Protein 4UT1 (pdb70)

Solvent-accessible surface area: 24129 Å² total; per-residue (Å²): 98,73,149,30,9,58,13,29,15,84,3,16,14,26,41,24,30,61,85,5,0,20,80,0,41,122,95,16,36,51,40,110,39,39,13,6,59,4,3,55,70,3,1,70,8,0,89,68,0,17,119,68,6,44,54,103,76,9,10,93,76,0,6,52,32,1,82,70,0,11,72,59,4,50,52,2,0,91,36,0,44,102,3,12,97,41,0,9,55,68,0,52,85,8,6,81,84,0,24,54,42,1,41,72,0,5,100,9,1,88,86,13,51,69,55,90,125,79,121,130,36,66,98,93,5,68,110,2,8,33,77,0,1,56,20,1,1,9,91,25,70,113,56,154,42,38,23,13,0,52,9,57,57,43,32,31,0,0,67,14,96,42,12,48,77,4,20,28,51,51,13,22,21,0,74,52,8,39,8,0,0,3,58,29,66,44,84,47,84,158,67,42,120,64,95,94,22,80,55,128,42,9,79,8,0,19,1,6,0,0,7,31,0,4,43,101,10,0,11,22,3,3,0,51,0,0,0,4,1,6,0,2,4,29,9,0,30,55,34,0,47,29,0,10,33,82,89,45,82,94,9,43,59,4,2,46,51,40,87,29,32,43,67,54,23,139,87,32,107,21,107,7,86,18,70,16,53,34,72,52,22,30,86,11,14,48,17,9,16,19,1,41,26,85,43,78,83,7,21,1,32,22,83,28,99,51,66,95,61,20,68,18,100,42,114,49,130,76,6,69,16,87,8,53,28,0,98,0,42,4,68,50,79,7,70,63,63,2,22,4,2,0,5,5,1,16,33,3,0,76,36,3,49,33,53,41,49,93,8,52,27,1,0,1,5,7,8,0,59,3,39,43,40,109,116,38,96,31,92,18,88,27,48,100,10,58,22,59,92,56,41,54,42,30,135,43,99,11,51,2,35,8,70,45,102,68,96,22,2,31,22,3,24,92,34,0,21,0,41,25,65,41,146,110,78,82,72,41,92,2,110,45,62,106,22,74,0,81,4,48,33,99,170,15,11,56,4,46,0,33,3,66,82,115,124,22,64,115,54,29,0,14,8,0,39,4,45,5,53,25,72,2,31,96,45,8,61,2,33,0,12,66,20,184,24,97,100,29,12,51,8,0,76,31,0,9,101,25,36,104,36,126,14,5,82,148,35,80,36,30,2,36,38,14,6,23,40,9,4,65,54,4,21,99,27,8,73,109,17,128,58,34,9,63,66,28,77,50,76,12,29,109,48,39,125,61,86,144,89,94,161

Structure (mmCIF, N/CA/C/O backbone):
data_4UT1
#
_entry.id   4UT1
#
_cell.length_a   41.597
_cell.length_b   113.005
_cell.length_c   62.234
_cell.angle_alpha   90.00
_cell.angle_beta   106.08
_cell.angle_gamma   90.00
#
_symmetry.space_group_name_H-M   'P 1 21 1'
#
loop_
_entity.id
_entity.type
_entity.pdbx_description
1 polymer 'FLAGELLAR HOOK-ASSOCIATED PROTEIN'
2 non-polymer 1,2-ETHANEDIOL
3 water water
#
loop_
_atom_site.group_PDB
_atom_site.id
_atom_site.type_symbol
_atom_site.label_atom_id
_atom_site.label_alt_id
_atom_site.label_comp_id
_atom_site.label_asym_id
_atom_site.label_entity_id
_atom_site.label_seq_id
_atom_site.pdbx_PDB_ins_code
_atom_site.Cartn_x
_atom_site.Cartn_y
_atom_site.Cartn_z
_atom_site.occupancy
_atom_site.B_iso_or_equiv
_atom_site.auth_seq_id
_atom_site.auth_comp_id
_atom_site.auth_asym_id
_atom_site.auth_atom_id
_atom_site.pdbx_PDB_model_num
ATOM 1 N N . SER A 1 79 ? -18.957 16.135 -19.297 1.00 40.21 73 SER A N 1
ATOM 2 C CA . SER A 1 79 ? -19.140 16.880 -18.058 1.00 40.02 73 SER A CA 1
ATOM 3 C C . SER A 1 79 ? -17.960 16.654 -17.117 1.00 36.45 73 SER A C 1
ATOM 4 O O . SER A 1 79 ? -17.264 15.643 -17.220 1.00 36.52 73 SER A O 1
ATOM 7 N N . ASN A 1 80 ? -17.734 17.595 -16.205 1.00 35.06 74 ASN A N 1
ATOM 8 C CA . ASN A 1 80 ? -16.597 17.510 -15.296 1.00 36.41 74 ASN A CA 1
ATOM 9 C C . ASN A 1 80 ? -16.717 16.359 -14.305 1.00 35.16 74 ASN A C 1
ATOM 10 O O . ASN A 1 80 ? -15.720 15.935 -13.722 1.00 31.25 74 ASN A O 1
ATOM 15 N N . GLN A 1 81 ? -17.935 15.864 -14.108 1.00 36.36 75 GLN A N 1
ATOM 16 C CA . GLN A 1 81 ? -18.149 14.743 -13.200 1.00 32.46 75 GLN A CA 1
ATOM 17 C C . GLN A 1 81 ? -17.626 13.451 -13.829 1.00 26.07 75 GLN A C 1
ATOM 18 O O . GLN A 1 81 ? -16.902 12.689 -13.183 1.00 27.26 75 GLN A O 1
ATOM 24 N N . LEU A 1 82 ? -17.975 13.212 -15.087 1.00 26.85 76 LEU A N 1
ATOM 25 C CA . LEU A 1 82 ? -17.461 12.051 -15.791 1.00 30.41 76 LEU A CA 1
ATOM 26 C C . LEU A 1 82 ? -15.941 12.126 -15.906 1.00 28.46 76 LEU A C 1
ATOM 27 O O . LEU A 1 82 ? -15.250 11.123 -15.721 1.00 27.16 76 LEU A O 1
ATOM 32 N N . ASN A 1 83 ? -15.424 13.313 -16.215 1.00 28.36 77 ASN A N 1
ATOM 33 C CA . ASN A 1 83 ? -13.982 13.513 -16.327 1.00 26.69 77 ASN A CA 1
ATOM 34 C C . ASN A 1 83 ? -13.238 13.115 -15.064 1.00 24.07 77 ASN A C 1
ATOM 35 O O . ASN A 1 83 ? -12.221 12.431 -15.137 1.00 22.12 77 ASN A O 1
ATOM 40 N N . ALA A 1 84 ? -13.736 13.558 -13.913 1.00 19.50 78 ALA A N 1
ATOM 41 C CA . ALA A 1 84 ? -13.086 13.261 -12.642 1.00 22.59 78 ALA A CA 1
ATOM 42 C C . ALA A 1 84 ? -13.146 11.769 -12.336 1.00 21.75 78 ALA A C 1
ATOM 43 O O . ALA A 1 84 ? -12.161 11.174 -11.902 1.00 21.23 78 ALA A O 1
ATOM 45 N N . ALA A 1 85 ? -14.309 11.171 -12.557 1.00 20.53 79 ALA A N 1
ATOM 46 C CA . ALA A 1 85 ? -14.485 9.748 -12.293 1.00 20.87 79 ALA A CA 1
ATOM 47 C C . ALA A 1 85 ? -13.598 8.937 -13.230 1.00 20.21 79 ALA A C 1
ATOM 48 O O . ALA A 1 85 ? -12.905 8.011 -12.807 1.00 17.35 79 ALA A O 1
ATOM 50 N N . GLN A 1 86 ? -13.626 9.293 -14.510 1.00 19.15 80 GLN A N 1
ATOM 51 C CA . GLN A 1 86 ? -12.806 8.614 -15.497 1.00 23.10 80 GLN A CA 1
ATOM 52 C C . GLN A 1 86 ? -11.325 8.696 -15.130 1.00 21.00 80 GLN A C 1
ATOM 53 O O . GLN A 1 86 ? -10.608 7.696 -15.212 1.00 17.51 80 GLN A O 1
ATOM 59 N N . THR A 1 87 ? -10.865 9.877 -14.718 1.00 19.80 81 THR A N 1
ATOM 60 C CA . THR A 1 87 ? -9.442 10.056 -14.457 1.00 17.19 81 THR A CA 1
ATOM 61 C C . THR A 1 87 ? -9.002 9.294 -13.198 1.00 18.41 81 THR A C 1
ATOM 62 O O . THR A 1 87 ? -7.877 8.801 -13.142 1.00 16.01 81 THR A O 1
ATOM 66 N N . GLN A 1 88 ? -9.892 9.177 -12.212 1.00 17.10 82 GLN A N 1
ATOM 67 C CA . GLN A 1 88 ? -9.630 8.340 -11.036 1.00 17.74 82 GLN A CA 1
ATOM 68 C C . GLN A 1 88 ? -9.577 6.863 -11.426 1.00 16.97 82 GLN A C 1
ATOM 69 O O . GLN A 1 88 ? -8.757 6.103 -10.909 1.00 18.16 82 GLN A O 1
ATOM 75 N N . GLY A 1 89 ? -10.442 6.460 -12.347 1.00 19.06 83 GLY A N 1
ATOM 76 C CA . GLY A 1 89 ? -10.499 5.076 -12.775 1.00 15.96 83 GLY A CA 1
ATOM 77 C C . GLY A 1 89 ? -9.250 4.678 -13.538 1.00 17.41 83 GLY A C 1
ATOM 78 O O . GLY A 1 89 ? -8.709 3.590 -13.336 1.00 14.35 83 GLY A O 1
ATOM 79 N N . SER A 1 90 ? -8.805 5.558 -14.432 1.00 14.80 84 SER A N 1
ATOM 80 C CA . SER A 1 90 ? -7.594 5.324 -15.209 1.00 14.29 84 SER A CA 1
ATOM 81 C C . SER A 1 90 ? -6.354 5.293 -14.309 1.00 15.75 84 SER A C 1
ATOM 82 O O . SER A 1 90 ? -5.430 4.521 -14.543 1.00 15.38 84 SER A O 1
ATOM 85 N N . SER A 1 91 ? -6.335 6.155 -13.300 1.00 14.52 85 SER A N 1
ATOM 86 C CA . SER A 1 91 ? -5.252 6.153 -12.328 1.00 15.21 85 SER A CA 1
ATOM 87 C C . SER A 1 91 ? -5.204 4.830 -11.560 1.00 16.09 85 SER A C 1
ATOM 88 O O . SER A 1 91 ? -4.150 4.198 -11.461 1.00 14.36 85 SER A O 1
ATOM 91 N N . LEU A 1 92 ? -6.346 4.426 -11.015 1.00 14.75 86 LEU A N 1
ATOM 92 C CA . LEU A 1 92 ? -6.427 3.177 -10.251 1.00 18.10 86 LEU A CA 1
ATOM 93 C C . LEU A 1 92 ? -6.064 1.958 -11.094 1.00 15.34 86 LEU A C 1
ATOM 94 O O . LEU A 1 92 ? -5.393 1.049 -10.614 1.00 16.32 86 LEU A O 1
ATOM 99 N N . SER A 1 93 ? -6.506 1.930 -12.348 1.00 14.69 87 SER A N 1
ATOM 100 C CA . SER A 1 93 ? -6.257 0.754 -13.174 1.00 15.71 87 SER A CA 1
ATOM 101 C C . SER A 1 93 ? -4.799 0.719 -13.603 1.00 13.36 87 SER A C 1
ATOM 102 O O . SER A 1 93 ? -4.208 -0.344 -13.690 1.00 14.43 87 SER A O 1
ATOM 105 N N . THR A 1 94 ? -4.228 1.885 -13.882 1.00 14.27 88 THR A N 1
ATOM 106 C CA . THR A 1 94 ? -2.798 1.982 -14.170 1.00 13.96 88 THR A CA 1
ATOM 107 C C . THR A 1 94 ? -1.967 1.508 -12.964 1.00 14.53 88 THR A C 1
ATOM 108 O O . THR A 1 94 ? -1.048 0.705 -13.115 1.00 15.76 88 THR A O 1
ATOM 112 N N . TYR A 1 95 ? -2.297 2.017 -11.779 1.00 13.70 89 TYR A N 1
ATOM 113 C CA . TYR A 1 95 ? -1.592 1.651 -10.547 1.00 13.81 89 TYR A CA 1
ATOM 114 C C . TYR A 1 95 ? -1.754 0.146 -10.309 1.00 15.61 89 TYR A C 1
ATOM 115 O O . TYR A 1 95 ? -0.768 -0.564 -10.088 1.00 16.58 89 TYR A O 1
ATOM 124 N N . TYR A 1 96 ? -2.989 -0.343 -10.374 1.00 16.65 90 TYR A N 1
ATOM 125 C CA . TYR A 1 96 ? -3.232 -1.778 -10.194 1.00 16.28 90 TYR A CA 1
ATOM 126 C C . TYR A 1 96 ? -2.364 -2.640 -11.125 1.00 16.75 90 TYR A C 1
ATOM 127 O O . TYR A 1 96 ? -1.677 -3.565 -10.672 1.00 16.62 90 TYR A O 1
ATOM 136 N N . THR A 1 97 ? -2.400 -2.343 -12.420 1.00 17.11 91 THR A N 1
ATOM 137 C CA . THR A 1 97 ? -1.663 -3.135 -13.398 1.00 16.50 91 THR A CA 1
ATOM 138 C C . THR A 1 97 ? -0.183 -3.224 -13.018 1.00 17.52 91 THR A C 1
ATOM 139 O O . THR A 1 97 ? 0.417 -4.301 -13.064 1.00 17.92 91 THR A O 1
ATOM 143 N N . LEU A 1 98 ? 0.387 -2.103 -12.588 1.00 17.55 92 LEU A N 1
ATOM 144 C CA . LEU A 1 98 ? 1.806 -2.058 -12.282 1.00 15.45 92 LEU A CA 1
ATOM 145 C C . LEU A 1 98 ? 2.134 -2.821 -11.005 1.00 15.63 92 LEU A C 1
ATOM 146 O O . LEU A 1 98 ? 3.128 -3.545 -10.946 1.00 16.06 92 LEU A O 1
ATOM 151 N N . VAL A 1 99 ? 1.308 -2.659 -9.980 1.00 12.15 93 VAL A N 1
ATOM 152 C CA . VAL A 1 99 ? 1.609 -3.330 -8.713 1.00 13.52 93 VAL A CA 1
ATOM 153 C C . VAL A 1 99 ? 1.277 -4.812 -8.839 1.00 17.64 93 VAL A C 1
ATOM 154 O O . VAL A 1 99 ? 1.922 -5.649 -8.209 1.00 16.31 93 VAL A O 1
ATOM 158 N N . ALA A 1 100 ? 0.298 -5.152 -9.677 1.00 16.89 94 ALA A N 1
ATOM 159 C CA . ALA A 1 100 ? -0.001 -6.564 -9.905 1.00 18.32 94 ALA A CA 1
ATOM 160 C C . ALA A 1 100 ? 1.198 -7.243 -10.574 1.00 19.42 94 ALA A C 1
ATOM 161 O O . ALA A 1 100 ? 1.585 -8.359 -10.207 1.00 17.76 94 ALA A O 1
ATOM 163 N N . GLN A 1 101 ? 1.776 -6.558 -11.560 1.00 16.78 95 GLN A N 1
ATOM 164 C CA . GLN A 1 101 ? 3.002 -7.009 -12.211 1.00 19.64 95 GLN A CA 1
ATOM 165 C C . GLN A 1 101 ? 4.128 -7.230 -11.192 1.00 20.12 95 GLN A C 1
ATOM 166 O O . GLN A 1 101 ? 4.770 -8.284 -11.183 1.00 20.07 95 GLN A O 1
ATOM 172 N N . LEU A 1 102 ? 4.369 -6.240 -10.334 1.00 14.04 96 LEU A N 1
ATOM 173 C CA . LEU A 1 102 ? 5.384 -6.364 -9.293 1.00 14.52 96 LEU A CA 1
ATOM 174 C C . LEU A 1 102 ? 5.078 -7.529 -8.344 1.00 15.84 96 LEU A C 1
ATOM 175 O O . LEU A 1 102 ? 5.951 -8.333 -8.021 1.00 15.16 96 LEU A O 1
ATOM 180 N N . ASN A 1 103 ? 3.828 -7.620 -7.908 1.00 16.28 97 ASN A N 1
ATOM 181 C CA . ASN A 1 103 ? 3.423 -8.651 -6.956 1.00 16.68 97 ASN A CA 1
ATOM 182 C C . ASN A 1 103 ? 3.641 -10.068 -7.488 1.00 18.16 97 ASN A C 1
ATOM 183 O O . ASN A 1 103 ? 4.114 -10.961 -6.766 1.00 17.70 97 ASN A O 1
ATOM 188 N N . ASN A 1 104 ? 3.288 -10.267 -8.750 1.00 16.74 98 ASN A N 1
ATOM 189 C CA . ASN A 1 104 ? 3.450 -11.553 -9.411 1.00 15.18 98 ASN A CA 1
ATOM 190 C C . ASN A 1 104 ? 4.922 -11.894 -9.499 1.00 19.09 98 ASN A C 1
ATOM 191 O O . ASN A 1 104 ? 5.328 -13.054 -9.339 1.00 18.98 98 ASN A O 1
ATOM 196 N N . TYR A 1 105 ? 5.732 -10.870 -9.736 1.00 19.84 99 TYR A N 1
ATOM 197 C CA . TYR A 1 105 ? 7.169 -11.060 -9.761 1.00 19.28 99 TYR A CA 1
ATOM 198 C C . TYR A 1 105 ? 7.722 -11.455 -8.390 1.00 19.29 99 TYR A C 1
ATOM 199 O O . TYR A 1 105 ? 8.473 -12.415 -8.285 1.00 17.29 99 TYR A O 1
ATOM 208 N N . VAL A 1 106 ? 7.366 -10.698 -7.355 1.00 16.63 100 VAL A N 1
ATOM 209 C CA . VAL A 1 106 ? 7.927 -10.905 -6.019 1.00 19.16 100 VAL A CA 1
ATOM 210 C C . VAL A 1 106 ? 7.543 -12.250 -5.402 1.00 19.85 100 VAL A C 1
ATOM 211 O O . VAL A 1 106 ? 8.369 -12.882 -4.736 1.00 18.23 100 VAL A O 1
ATOM 215 N N . GLY A 1 107 ? 6.299 -12.683 -5.609 1.00 17.48 101 GLY A N 1
ATOM 216 C CA . GLY A 1 107 ? 5.868 -13.986 -5.115 1.00 21.99 101 GLY A CA 1
ATOM 217 C C . GLY A 1 107 ? 5.609 -14.049 -3.618 1.00 19.94 101 GLY A C 1
ATOM 218 O O . GLY A 1 107 ? 5.195 -13.059 -3.008 1.00 17.41 101 GLY A O 1
ATOM 219 N N . SER A 1 108 ? 5.873 -15.213 -3.020 1.00 17.44 102 SER A N 1
ATOM 220 C CA . SER A 1 108 ? 5.480 -15.492 -1.644 1.00 18.48 102 SER A CA 1
ATOM 221 C C . SER A 1 108 ? 6.375 -14.816 -0.593 1.00 19.90 102 SER A C 1
ATOM 222 O O . SER A 1 108 ? 7.593 -14.736 -0.764 1.00 20.34 102 SER A O 1
ATOM 225 N N . PRO A 1 109 ? 5.771 -14.345 0.510 1.00 16.19 103 PRO A N 1
ATOM 226 C CA . PRO A 1 109 ? 6.539 -13.681 1.570 1.00 16.56 103 PRO A CA 1
ATOM 227 C C . PRO A 1 109 ? 7.442 -14.646 2.324 1.00 18.29 103 PRO A C 1
ATOM 228 O O . PRO A 1 109 ? 8.300 -14.200 3.069 1.00 16.19 103 PRO A O 1
ATOM 232 N N . THR A 1 110 ? 7.244 -15.944 2.111 1.00 17.60 104 THR A N 1
ATOM 233 C CA . THR A 1 110 ? 8.008 -16.975 2.803 1.00 21.08 104 THR A CA 1
ATOM 234 C C . THR A 1 110 ? 8.809 -17.830 1.824 1.00 23.09 104 THR A C 1
ATOM 235 O O . THR A 1 110 ? 9.186 -18.955 2.143 1.00 26.89 104 THR A O 1
ATOM 239 N N . ALA A 1 111 ? 9.037 -17.309 0.622 1.00 21.78 105 ALA A N 1
ATOM 240 C CA . ALA A 1 111 ? 9.828 -18.013 -0.383 1.00 24.37 105 ALA A CA 1
ATOM 241 C C . ALA A 1 111 ? 10.882 -17.089 -0.989 1.00 21.36 105 ALA A C 1
ATOM 242 O O . ALA A 1 111 ? 11.194 -16.036 -0.427 1.00 19.34 105 ALA A O 1
ATOM 244 N N . GLY A 1 112 ? 11.418 -17.489 -2.140 1.00 20.35 106 GLY A N 1
ATOM 245 C CA . GLY A 1 112 ? 12.361 -16.660 -2.868 1.00 19.08 106 GLY A CA 1
ATOM 246 C C . GLY A 1 112 ? 13.552 -16.263 -2.017 1.00 20.23 106 GLY A C 1
ATOM 247 O O . GLY A 1 112 ? 14.202 -17.107 -1.406 1.00 19.13 106 GLY A O 1
ATOM 248 N N . ILE A 1 113 ? 13.822 -14.966 -1.955 1.00 19.08 107 ILE A N 1
ATOM 249 C CA . ILE A 1 113 ? 14.976 -14.468 -1.225 1.00 19.66 107 ILE A CA 1
ATOM 250 C C . ILE A 1 113 ? 14.956 -14.877 0.257 1.00 17.92 107 ILE A C 1
ATOM 251 O O . ILE A 1 113 ? 16.002 -15.123 0.845 1.00 15.09 107 ILE A O 1
ATOM 256 N N . ALA A 1 114 ? 13.771 -14.973 0.857 1.00 17.42 108 ALA A N 1
ATOM 257 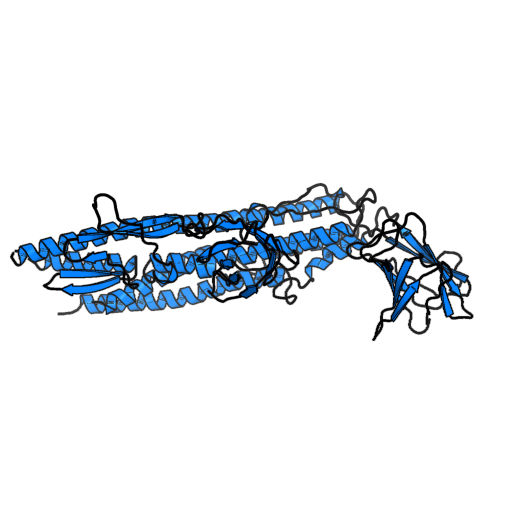C CA . ALA A 1 114 ? 13.692 -15.416 2.253 1.00 17.40 108 ALA A CA 1
ATOM 258 C C . ALA A 1 114 ? 14.222 -16.845 2.387 1.00 16.35 108 ALA A C 1
ATOM 259 O O . ALA A 1 114 ? 14.936 -17.179 3.344 1.00 18.33 108 ALA A O 1
ATOM 261 N N . THR A 1 115 ? 13.894 -17.685 1.418 1.00 15.06 109 THR A N 1
ATOM 262 C CA . THR A 1 115 ? 14.378 -19.058 1.437 1.00 16.90 109 THR A CA 1
ATOM 263 C C . THR A 1 115 ? 15.887 -19.109 1.215 1.00 14.39 109 THR A C 1
ATOM 264 O O . THR A 1 115 ? 16.574 -19.881 1.867 1.00 14.99 109 THR A O 1
ATOM 268 N N . ALA A 1 116 ? 16.392 -18.291 0.293 1.00 13.42 110 ALA A N 1
ATOM 269 C CA . ALA A 1 116 ? 17.832 -18.245 0.029 1.00 14.61 110 ALA A CA 1
ATOM 270 C C . ALA A 1 116 ? 18.595 -17.808 1.283 1.00 14.98 110 ALA A C 1
ATOM 271 O O . ALA A 1 116 ? 19.676 -18.320 1.572 1.00 14.08 110 ALA A O 1
ATOM 273 N N . ILE A 1 117 ? 18.037 -16.857 2.023 1.00 15.18 111 ILE A N 1
ATOM 274 C CA . ILE A 1 117 ? 18.685 -16.398 3.257 1.00 12.54 111 ILE A CA 1
ATOM 275 C C . ILE A 1 117 ? 18.718 -17.531 4.290 1.00 16.93 111 ILE A C 1
ATOM 276 O O . ILE A 1 117 ? 19.777 -17.844 4.853 1.00 14.26 111 ILE A O 1
ATOM 281 N N . THR A 1 118 ? 17.567 -18.153 4.529 1.00 15.47 112 THR A N 1
ATOM 282 C CA . THR A 1 118 ? 17.490 -19.279 5.468 1.00 16.33 112 THR A CA 1
ATOM 283 C C . THR A 1 118 ? 18.495 -20.376 5.124 1.00 16.87 112 THR A C 1
ATOM 284 O O . THR A 1 118 ? 19.182 -20.908 6.008 1.00 15.32 112 THR A O 1
ATOM 288 N N . ASN A 1 119 ? 18.569 -20.711 3.842 1.00 12.56 113 ASN A N 1
ATOM 289 C CA . ASN A 1 119 ? 19.458 -21.763 3.364 1.00 15.97 113 ASN A CA 1
ATOM 290 C C . ASN A 1 119 ? 20.935 -21.419 3.545 1.00 17.72 113 ASN A C 1
ATOM 291 O O . ASN A 1 119 ? 21.760 -22.292 3.832 1.00 16.84 113 ASN A O 1
ATOM 296 N N . TYR A 1 120 ? 21.262 -20.141 3.394 1.00 15.98 114 TYR A N 1
ATOM 297 C CA . TYR A 1 120 ? 22.635 -19.703 3.583 1.00 10.90 114 TYR A CA 1
ATOM 298 C C . TYR A 1 120 ? 23.066 -19.930 5.027 1.00 14.00 114 TYR A C 1
ATOM 299 O O . TYR A 1 120 ? 24.131 -20.487 5.284 1.00 13.27 114 TYR A O 1
ATOM 308 N N . PHE A 1 121 ? 22.231 -19.508 5.966 1.00 12.81 115 PHE A N 1
ATOM 309 C CA . PHE A 1 121 ? 22.566 -19.691 7.371 1.00 13.19 115 PHE A CA 1
ATOM 310 C C . PHE A 1 121 ? 22.561 -21.171 7.787 1.00 15.26 115 PHE A C 1
ATOM 311 O O . PHE A 1 121 ? 23.411 -21.576 8.566 1.00 15.54 115 PHE A O 1
ATOM 319 N N . THR A 1 122 ? 21.656 -21.996 7.260 1.00 15.21 116 THR A N 1
ATOM 320 C CA . THR A 1 122 ? 21.713 -23.407 7.657 1.00 16.19 116 THR A CA 1
ATOM 321 C C . THR A 1 122 ? 22.938 -24.085 7.041 1.00 16.26 116 THR A C 1
ATOM 322 O O . THR A 1 122 ? 23.507 -25.009 7.623 1.00 16.65 116 THR A O 1
ATOM 326 N N . GLY A 1 123 ? 23.372 -23.604 5.888 1.00 14.75 117 GLY A N 1
ATOM 327 C CA . GLY A 1 123 ? 24.607 -24.080 5.292 1.00 16.34 117 GLY A CA 1
ATOM 328 C C . GLY A 1 123 ? 25.802 -23.895 6.218 1.00 16.65 117 GLY A C 1
ATOM 329 O O . GLY A 1 123 ? 26.694 -24.739 6.277 1.00 16.34 117 GLY A O 1
ATOM 330 N N . LEU A 1 124 ? 25.814 -22.784 6.946 1.00 12.97 118 LEU A N 1
ATOM 331 C CA . LEU A 1 124 ? 26.916 -22.462 7.847 1.00 15.78 118 LEU A CA 1
ATOM 332 C C . LEU A 1 124 ? 26.861 -23.330 9.099 1.00 13.94 118 LEU A C 1
ATOM 333 O O . LEU A 1 124 ? 27.870 -23.560 9.757 1.00 14.03 118 LEU A O 1
ATOM 338 N N . GLN A 1 125 ? 25.673 -23.814 9.433 1.00 16.57 119 GLN A N 1
ATOM 339 C CA . GLN A 1 125 ? 25.546 -24.765 10.531 1.00 16.12 119 GLN A CA 1
ATOM 340 C C . GLN A 1 125 ? 26.229 -26.089 10.174 1.00 16.71 119 GLN A C 1
ATOM 341 O O . GLN A 1 125 ? 26.852 -26.742 11.027 1.00 16.96 119 GLN A O 1
ATOM 347 N N . THR A 1 126 ? 26.108 -26.489 8.909 1.00 14.40 120 THR A N 1
ATOM 348 C CA . THR A 1 126 ? 26.799 -27.673 8.413 1.00 17.19 120 THR A CA 1
ATOM 349 C C . THR A 1 126 ? 28.300 -27.480 8.529 1.00 17.39 120 THR A C 1
ATOM 350 O O . THR A 1 126 ? 29.024 -28.386 8.939 1.00 14.06 120 THR A O 1
ATOM 354 N N . VAL A 1 127 ? 28.768 -26.283 8.196 1.00 13.68 121 VAL A N 1
ATOM 355 C CA . VAL A 1 127 ? 30.183 -25.991 8.330 1.00 13.23 121 VAL A CA 1
ATOM 356 C C . VAL A 1 127 ? 30.564 -26.069 9.813 1.00 13.95 121 VAL A C 1
ATOM 357 O O . VAL A 1 127 ? 31.640 -26.546 10.155 1.00 12.75 121 VAL A O 1
ATOM 361 N N . ALA A 1 128 ? 29.664 -25.628 10.682 1.00 13.33 122 ALA A N 1
ATOM 362 C CA . ALA A 1 128 ? 29.974 -25.562 12.112 1.00 15.13 122 ALA A CA 1
ATOM 363 C C . ALA A 1 128 ? 30.301 -26.947 12.668 1.00 14.58 122 ALA A C 1
ATOM 364 O O . ALA A 1 128 ? 31.092 -27.073 13.611 1.00 16.02 122 ALA A O 1
ATOM 366 N N . ASN A 1 129 ? 29.694 -27.978 12.082 1.00 16.40 123 ASN A N 1
ATOM 367 C CA . ASN A 1 129 ? 29.890 -29.359 12.538 1.00 16.54 123 ASN A CA 1
ATOM 368 C C . ASN A 1 129 ? 30.951 -30.102 11.737 1.00 19.35 123 ASN A C 1
ATOM 369 O O . ASN A 1 129 ? 31.300 -31.243 12.059 1.00 17.83 123 ASN A O 1
ATOM 374 N N . ASN A 1 130 ? 31.437 -29.456 10.680 1.00 14.09 124 ASN A N 1
ATOM 375 C CA . ASN A 1 130 ? 32.436 -30.034 9.790 1.00 18.46 124 ASN A CA 1
ATOM 376 C C . ASN A 1 130 ? 33.390 -28.938 9.356 1.00 18.78 124 ASN A C 1
ATOM 377 O O . ASN A 1 130 ? 33.548 -28.676 8.156 1.00 16.44 124 ASN A O 1
ATOM 382 N N . ALA A 1 131 ? 34.008 -28.282 10.328 1.00 17.92 125 ALA A N 1
ATOM 383 C CA . ALA A 1 131 ? 34.653 -26.998 10.082 1.00 16.89 125 ALA A CA 1
ATOM 384 C C . ALA A 1 131 ? 35.839 -27.084 9.124 1.00 16.14 125 ALA A C 1
ATOM 385 O O . ALA A 1 131 ? 36.138 -26.122 8.429 1.00 19.48 125 ALA A O 1
ATOM 387 N N . ALA A 1 132 ? 36.491 -28.241 9.058 1.00 16.95 126 ALA A N 1
ATOM 388 C CA . ALA A 1 132 ? 37.651 -28.394 8.184 1.00 22.27 126 ALA A CA 1
ATOM 389 C C . ALA A 1 132 ? 37.280 -28.937 6.797 1.00 22.31 126 ALA A C 1
ATOM 390 O O . ALA A 1 132 ? 38.123 -28.974 5.893 1.00 20.54 126 ALA A O 1
ATOM 392 N N . ASP A 1 133 ? 36.027 -29.349 6.624 1.00 21.35 127 ASP A N 1
ATOM 393 C CA . ASP A 1 133 ? 35.629 -30.011 5.383 1.00 20.61 127 ASP A CA 1
ATOM 394 C C . ASP A 1 133 ? 35.438 -29.068 4.181 1.00 19.44 127 ASP A C 1
ATOM 395 O O . ASP A 1 133 ? 34.575 -28.189 4.200 1.00 15.93 127 ASP A O 1
ATOM 400 N N . PRO A 1 134 ? 36.207 -29.302 3.104 1.00 21.17 128 PRO A N 1
ATOM 401 C CA . PRO A 1 134 ? 36.175 -28.450 1.909 1.00 23.96 128 PRO A CA 1
ATOM 402 C C . PRO A 1 134 ? 34.805 -28.441 1.234 1.00 20.79 128 PRO A C 1
ATOM 403 O O . PRO A 1 134 ? 34.388 -27.421 0.657 1.00 17.92 128 PRO A O 1
ATOM 407 N N . SER A 1 135 ? 34.114 -29.577 1.289 1.00 18.71 129 SER A N 1
ATOM 408 C CA . SER A 1 135 ? 32.832 -29.718 0.611 1.00 17.80 129 SER A CA 1
ATOM 409 C C . SER A 1 135 ? 31.735 -28.901 1.282 1.00 18.24 129 SER A C 1
ATOM 410 O O . SER A 1 135 ? 30.950 -28.245 0.611 1.00 15.11 129 SER A O 1
ATOM 413 N N . ALA A 1 136 ? 31.669 -28.950 2.603 1.00 16.56 130 ALA A N 1
ATOM 414 C CA . ALA A 1 136 ? 30.674 -28.174 3.326 1.00 14.98 130 ALA A CA 1
ATOM 415 C C . ALA A 1 136 ? 30.877 -26.676 3.059 1.00 13.28 130 ALA A C 1
ATOM 416 O O . ALA A 1 136 ? 29.917 -25.906 2.986 1.00 14.68 130 ALA A O 1
ATOM 418 N N . ARG A 1 137 ? 32.133 -26.275 2.905 1.00 15.19 131 ARG A N 1
ATOM 419 C CA . ARG A 1 137 ? 32.457 -24.872 2.672 1.00 15.90 131 ARG A CA 1
ATOM 420 C C . ARG A 1 137 ? 32.065 -24.500 1.250 1.00 16.47 131 ARG A C 1
ATOM 421 O O . ARG A 1 137 ? 31.539 -23.416 1.001 1.00 15.33 131 ARG A O 1
ATOM 429 N N . GLN A 1 138 ? 32.291 -25.413 0.321 1.00 16.66 132 GLN A N 1
ATOM 430 C CA . GLN A 1 138 ? 31.885 -25.176 -1.063 1.00 15.90 132 GLN A CA 1
ATOM 431 C C . GLN A 1 138 ? 30.364 -25.036 -1.187 1.00 17.84 132 GLN A C 1
ATOM 432 O O . GLN A 1 138 ? 29.863 -24.179 -1.923 1.00 17.50 132 GLN A O 1
ATOM 438 N N . THR A 1 139 ? 29.633 -25.877 -0.466 1.00 14.24 133 THR A N 1
ATOM 439 C CA . THR A 1 139 ? 28.175 -25.807 -0.462 1.00 14.25 133 THR A CA 1
ATOM 440 C C . THR A 1 139 ? 27.697 -24.470 0.094 1.00 16.82 133 THR A C 1
ATOM 441 O O . THR A 1 139 ? 26.807 -23.830 -0.481 1.00 15.70 133 THR A O 1
ATOM 445 N N . ALA A 1 140 ? 28.298 -24.043 1.198 1.00 13.45 134 ALA A N 1
ATOM 446 C CA . ALA A 1 140 ? 27.987 -22.737 1.774 1.00 14.56 134 ALA A CA 1
ATOM 447 C C . ALA A 1 140 ? 28.174 -21.609 0.760 1.00 14.82 134 ALA A C 1
ATOM 448 O O . ALA A 1 140 ? 27.371 -20.678 0.694 1.00 12.90 134 ALA A O 1
ATOM 450 N N . MET A 1 141 ? 29.253 -21.671 -0.008 1.00 13.41 135 MET A N 1
ATOM 451 C CA . MET A 1 141 ? 29.508 -20.631 -1.005 1.00 11.03 135 MET A CA 1
ATOM 452 C C . MET A 1 141 ? 28.496 -20.686 -2.159 1.00 17.52 135 MET A C 1
ATOM 453 O O . MET A 1 141 ? 28.134 -19.643 -2.726 1.00 13.67 135 MET A O 1
ATOM 458 N N . SER A 1 142 ? 28.034 -21.888 -2.509 1.00 16.72 136 SER A N 1
ATOM 459 C CA . SER A 1 142 ? 27.001 -22.026 -3.534 1.00 19.57 136 SER A CA 1
ATOM 460 C C . SER A 1 142 ? 25.693 -21.397 -3.069 1.00 17.01 136 SER A C 1
ATOM 461 O O . SER A 1 142 ? 25.018 -20.735 -3.856 1.00 14.10 136 SER A O 1
ATOM 464 N N . ASN A 1 143 ? 25.364 -21.593 -1.792 1.00 16.59 137 ASN A N 1
ATOM 465 C CA . ASN A 1 143 ? 24.221 -20.935 -1.156 1.00 16.20 137 ASN A CA 1
ATOM 466 C C . ASN A 1 143 ? 24.331 -19.413 -1.227 1.00 14.74 137 ASN A C 1
ATOM 467 O O . ASN A 1 143 ? 23.338 -18.717 -1.496 1.00 12.72 137 ASN A O 1
ATOM 472 N N . ALA A 1 144 ? 25.536 -18.908 -0.966 1.00 14.31 138 ALA A N 1
ATOM 473 C CA . ALA A 1 144 ? 25.821 -17.472 -1.085 1.00 12.25 138 ALA A CA 1
ATOM 474 C C . ALA A 1 144 ? 25.593 -17.004 -2.520 1.00 14.71 138 ALA A C 1
ATOM 475 O O . ALA A 1 144 ? 25.013 -15.943 -2.757 1.00 12.62 138 ALA A O 1
ATOM 477 N N . GLN A 1 145 ? 26.054 -17.798 -3.481 1.00 13.14 139 GLN A N 1
ATOM 478 C CA . GLN A 1 145 ? 25.943 -17.401 -4.887 1.00 14.05 139 GLN A CA 1
ATOM 479 C C . GLN A 1 145 ? 24.491 -17.386 -5.337 1.00 15.09 139 GLN A C 1
ATOM 480 O O . GLN A 1 145 ? 24.077 -16.519 -6.112 1.00 17.16 139 GLN A O 1
ATOM 486 N N . THR A 1 146 ? 23.721 -18.343 -4.840 1.00 15.01 140 THR A N 1
ATOM 487 C CA . THR A 1 146 ? 22.291 -18.419 -5.089 1.00 16.43 140 THR A CA 1
ATOM 488 C C . THR A 1 146 ? 21.565 -17.181 -4.579 1.00 17.44 140 THR A C 1
ATOM 489 O O . THR A 1 146 ? 20.762 -16.564 -5.294 1.00 15.79 140 THR A O 1
ATOM 493 N N . LEU A 1 147 ? 21.879 -16.800 -3.348 1.00 13.32 141 LEU A N 1
ATOM 494 C CA . LEU A 1 147 ? 21.316 -15.596 -2.773 1.00 10.62 141 LEU A CA 1
ATOM 495 C C . LEU A 1 147 ? 21.711 -14.355 -3.570 1.00 10.50 141 LEU A C 1
ATOM 496 O O . LEU A 1 147 ? 20.871 -13.498 -3.862 1.00 10.67 141 LEU A O 1
ATOM 501 N N . ALA A 1 148 ? 22.984 -14.259 -3.940 1.00 12.75 142 ALA A N 1
ATOM 502 C CA . ALA A 1 148 ? 23.467 -13.077 -4.659 1.00 12.39 142 ALA A CA 1
ATOM 503 C C . ALA A 1 148 ? 22.776 -12.972 -6.007 1.00 13.18 142 ALA A C 1
ATOM 504 O O . ALA A 1 148 ? 22.401 -11.886 -6.451 1.00 12.04 142 ALA A O 1
ATOM 506 N N . SER A 1 149 ? 22.598 -14.111 -6.660 1.00 10.49 143 SER A N 1
ATOM 507 C CA . SER A 1 149 ? 21.928 -14.117 -7.953 1.00 13.17 143 SER A CA 1
ATOM 508 C C . SER A 1 149 ? 20.540 -13.521 -7.853 1.00 11.83 143 SER A C 1
ATOM 509 O O . SER A 1 149 ? 20.120 -12.749 -8.726 1.00 11.62 143 SER A O 1
ATOM 512 N N . GLN A 1 150 ? 19.821 -13.886 -6.799 1.00 10.73 144 GLN A N 1
ATOM 513 C CA . GLN A 1 150 ? 18.444 -13.427 -6.648 1.00 12.81 144 GLN A CA 1
ATOM 514 C C . GLN A 1 150 ? 18.382 -11.946 -6.303 1.00 10.84 144 GLN A C 1
ATOM 515 O O . GLN A 1 150 ? 17.545 -11.197 -6.840 1.00 11.84 144 GLN A O 1
ATOM 521 N N . LEU A 1 151 ? 19.266 -11.516 -5.411 1.00 12.85 145 LEU A N 1
ATOM 522 C CA . LEU A 1 151 ? 19.308 -10.111 -5.034 1.00 11.34 145 LEU A CA 1
ATOM 523 C C . LEU A 1 151 ? 19.708 -9.227 -6.221 1.00 10.63 145 LEU A C 1
ATOM 524 O O . LEU A 1 151 ? 19.096 -8.201 -6.455 1.00 11.86 145 LEU A O 1
ATOM 529 N N . VAL A 1 152 ? 20.755 -9.606 -6.945 1.00 11.63 146 VAL A N 1
ATOM 530 C CA . VAL A 1 152 ? 21.169 -8.864 -8.128 1.00 12.18 146 VAL A CA 1
ATOM 531 C C . VAL A 1 152 ? 20.064 -8.850 -9.211 1.00 14.24 146 VAL A C 1
ATOM 532 O O . VAL A 1 152 ? 19.772 -7.796 -9.777 1.00 12.49 146 VAL A O 1
ATOM 536 N N . ALA A 1 153 ? 19.436 -9.996 -9.483 1.00 14.95 147 ALA A N 1
ATOM 537 C CA . ALA A 1 153 ? 18.331 -10.043 -10.444 1.00 12.85 147 ALA A CA 1
ATOM 538 C C . ALA A 1 153 ? 17.169 -9.178 -9.964 1.00 15.46 147 ALA A C 1
ATOM 539 O O . ALA A 1 153 ? 16.525 -8.505 -10.762 1.00 12.40 147 ALA A O 1
ATOM 541 N N . ALA A 1 154 ? 16.926 -9.164 -8.653 1.00 12.29 148 ALA A N 1
ATOM 542 C CA . ALA A 1 154 ? 15.911 -8.274 -8.103 1.00 14.46 148 ALA A CA 1
ATOM 543 C C . ALA A 1 154 ? 16.221 -6.802 -8.413 1.00 14.63 148 ALA A C 1
ATOM 544 O O . ALA A 1 154 ? 15.325 -6.034 -8.759 1.00 15.23 148 ALA A O 1
ATOM 546 N N . GLY A 1 155 ? 17.489 -6.411 -8.294 1.00 12.23 149 GLY A N 1
ATOM 547 C CA . GLY A 1 155 ? 17.884 -5.038 -8.601 1.00 12.09 149 GLY A CA 1
ATOM 548 C C . GLY A 1 155 ? 17.555 -4.701 -10.047 1.00 13.20 149 GLY A C 1
ATOM 549 O O . GLY A 1 155 ? 17.066 -3.607 -10.356 1.00 12.16 149 GLY A O 1
ATOM 550 N N . GLN A 1 156 ? 17.826 -5.648 -10.935 1.00 10.28 150 GLN A N 1
ATOM 551 C CA . GLN A 1 156 ? 17.527 -5.475 -12.356 1.00 11.28 150 GLN A CA 1
ATOM 552 C C . GLN A 1 156 ? 16.028 -5.328 -12.601 1.00 11.47 150 GLN A C 1
ATOM 553 O O . GLN A 1 156 ? 15.615 -4.495 -13.407 1.00 12.52 150 GLN A O 1
ATOM 559 N N . GLN A 1 157 ? 15.216 -6.137 -11.925 1.00 10.74 151 GLN A N 1
ATOM 560 C CA . GLN A 1 157 ? 13.764 -6.070 -12.084 1.00 15.44 151 GLN A CA 1
ATOM 561 C C . GLN A 1 157 ? 13.204 -4.737 -11.608 1.00 12.27 151 GLN A C 1
ATOM 562 O O . GLN A 1 157 ? 12.365 -4.116 -12.278 1.00 12.27 151 GLN A O 1
ATOM 568 N N . TYR A 1 158 ? 13.673 -4.272 -10.459 1.00 10.46 152 TYR A N 1
ATOM 569 C CA . TYR A 1 158 ? 13.203 -2.989 -9.980 1.00 13.91 152 TYR A CA 1
ATOM 570 C C . TYR A 1 158 ? 13.587 -1.860 -10.926 1.00 9.51 152 TYR A C 1
ATOM 571 O O . TYR A 1 158 ? 12.759 -1.000 -11.223 1.00 11.80 152 TYR A O 1
ATOM 580 N N . SER A 1 159 ? 14.811 -1.865 -11.442 1.00 7.97 153 SER A N 1
ATOM 581 C CA . SER A 1 159 ? 15.221 -0.786 -12.325 1.00 11.44 153 SER A CA 1
ATOM 582 C C . SER A 1 159 ? 14.491 -0.907 -13.664 1.00 13.15 153 SER A C 1
ATOM 583 O O . SER A 1 159 ? 14.239 0.084 -14.339 1.00 11.91 153 SER A O 1
ATOM 586 N N . GLN A 1 160 ? 14.147 -2.136 -14.042 1.00 11.14 154 GLN A N 1
ATOM 587 C CA . GLN A 1 160 ? 13.436 -2.340 -15.292 1.00 14.93 154 GLN A CA 1
ATOM 588 C C . GLN A 1 160 ? 12.016 -1.777 -15.206 1.00 14.36 154 GLN A C 1
ATOM 589 O O . GLN A 1 160 ? 11.553 -1.079 -16.117 1.00 12.11 154 GLN A O 1
ATOM 595 N N . LEU A 1 161 ? 11.339 -2.076 -14.108 1.00 12.64 155 LEU A N 1
ATOM 596 C CA . LEU A 1 161 ? 10.045 -1.483 -13.813 1.00 13.73 155 LEU A CA 1
ATOM 597 C C . LEU A 1 161 ? 10.140 0.042 -13.736 1.00 14.19 155 LEU A C 1
ATOM 598 O O . LEU A 1 161 ? 9.262 0.757 -14.245 1.00 16.48 155 LEU A O 1
ATOM 603 N N . ARG A 1 162 ? 11.206 0.536 -13.114 1.00 13.23 156 ARG A N 1
ATOM 604 C CA . ARG A 1 162 ? 11.389 1.982 -12.976 1.00 15.86 156 ARG A CA 1
ATOM 605 C C . ARG A 1 162 ? 11.554 2.623 -14.350 1.00 17.80 156 ARG A C 1
ATOM 606 O O . ARG A 1 162 ? 11.005 3.710 -14.619 1.00 14.51 156 ARG A O 1
ATOM 614 N N . GLN A 1 163 ? 12.273 1.943 -15.239 1.00 15.25 157 GLN A N 1
ATOM 615 C CA . GLN A 1 163 ? 12.439 2.480 -16.588 1.00 13.41 157 GLN A CA 1
ATOM 616 C C . GLN A 1 163 ? 11.161 2.328 -17.413 1.00 16.06 157 GLN A C 1
ATOM 617 O O . GLN A 1 163 ? 10.851 3.191 -18.237 1.00 11.63 157 GLN A O 1
ATOM 623 N N . SER A 1 164 ? 10.431 1.232 -17.201 1.00 16.72 158 SER A N 1
ATOM 624 C CA . SER A 1 164 ? 9.121 1.061 -17.820 1.00 15.44 158 SER A CA 1
ATOM 625 C C . SER A 1 164 ? 8.213 2.232 -17.452 1.00 16.05 158 SER A C 1
ATOM 626 O O . SER A 1 164 ? 7.524 2.790 -18.311 1.00 14.24 158 SER A O 1
ATOM 629 N N . VAL A 1 165 ? 8.240 2.649 -16.190 1.00 13.60 159 VAL A N 1
ATOM 630 C CA . VAL A 1 165 ? 7.480 3.833 -15.796 1.00 12.21 159 VAL A CA 1
ATOM 631 C C . VAL A 1 165 ? 7.950 5.078 -16.577 1.00 14.07 159 VAL A C 1
ATOM 632 O O . VAL A 1 165 ? 7.127 5.833 -17.110 1.00 13.67 159 VAL A O 1
ATOM 636 N N . ASN A 1 166 ? 9.262 5.268 -16.688 1.00 13.27 160 ASN A N 1
ATOM 637 C CA . ASN A 1 166 ? 9.803 6.372 -17.488 1.00 12.69 160 ASN A CA 1
ATOM 638 C C . ASN A 1 166 ? 9.247 6.410 -18.902 1.00 14.32 160 ASN A C 1
ATOM 639 O O . ASN A 1 166 ? 8.760 7.444 -19.372 1.00 13.43 160 ASN A O 1
ATOM 644 N N . SER A 1 167 ? 9.326 5.277 -19.589 1.00 12.81 161 SER A N 1
ATOM 645 C CA . SER A 1 167 ? 8.838 5.216 -20.966 1.00 12.54 161 SER A CA 1
ATOM 646 C C . SER A 1 167 ? 7.349 5.503 -21.059 1.00 15.73 161 SER A C 1
ATOM 647 O O . SER A 1 167 ? 6.899 6.212 -21.971 1.00 14.04 161 SER A O 1
ATOM 650 N N . GLN A 1 168 ? 6.584 4.980 -20.112 1.00 13.53 162 GLN A N 1
ATOM 651 C CA . GLN A 1 168 ? 5.142 5.196 -20.128 1.00 14.73 162 GLN A CA 1
ATOM 652 C C . GLN A 1 168 ? 4.768 6.638 -19.818 1.00 14.50 162 GLN A C 1
ATOM 653 O O . GLN A 1 168 ? 3.813 7.175 -20.403 1.00 16.10 162 GLN A O 1
ATOM 659 N N . LEU A 1 169 ? 5.516 7.271 -18.916 1.00 12.88 163 LEU A N 1
ATOM 660 C CA . LEU A 1 169 ? 5.348 8.705 -18.677 1.00 12.93 163 LEU A CA 1
ATOM 661 C C . LEU A 1 169 ? 5.535 9.489 -19.973 1.00 13.94 163 LEU A C 1
ATOM 662 O O . LEU A 1 169 ? 4.718 10.336 -20.314 1.00 13.09 163 LEU A O 1
ATOM 667 N N . THR A 1 170 ? 6.604 9.210 -20.705 1.00 12.78 164 THR A N 1
ATOM 668 C CA . THR A 1 170 ? 6.848 9.931 -21.959 1.00 13.86 164 THR A CA 1
ATOM 669 C C . THR A 1 170 ? 5.759 9.660 -22.996 1.00 14.18 164 THR A C 1
ATOM 670 O O . THR A 1 170 ? 5.268 10.588 -23.657 1.00 16.55 164 THR A O 1
ATOM 674 N N . ASP A 1 171 ? 5.367 8.398 -23.137 1.00 14.42 165 ASP A N 1
ATOM 675 C CA . ASP A 1 171 ? 4.301 8.057 -24.076 1.00 15.75 165 ASP A CA 1
ATOM 676 C C . ASP A 1 171 ? 3.022 8.761 -23.687 1.00 17.37 165 ASP A C 1
ATOM 677 O O . ASP A 1 171 ? 2.297 9.256 -24.553 1.00 14.95 165 ASP A O 1
ATOM 682 N N . THR A 1 172 ? 2.773 8.837 -22.381 1.00 14.24 166 THR A N 1
ATOM 683 C CA . THR A 1 172 ? 1.557 9.450 -21.884 1.00 13.69 166 THR A CA 1
ATOM 684 C C . THR A 1 172 ? 1.559 10.941 -22.231 1.00 15.93 166 THR A C 1
ATOM 685 O O . THR A 1 172 ? 0.538 11.489 -22.663 1.00 17.92 166 THR A O 1
ATOM 689 N N . VAL A 1 173 ? 2.718 11.576 -22.081 1.00 14.44 167 VAL A N 1
ATOM 690 C CA . VAL A 1 173 ? 2.853 13.001 -22.381 1.00 12.56 167 VAL A CA 1
ATOM 691 C C . VAL A 1 173 ? 2.699 13.271 -23.881 1.00 16.23 167 VAL A C 1
ATOM 692 O O . VAL A 1 173 ? 2.090 14.262 -24.271 1.00 13.39 167 VAL A O 1
ATOM 696 N N . THR A 1 174 ? 3.245 12.396 -24.715 1.00 18.07 168 THR A N 1
ATOM 697 C CA . THR A 1 174 ? 3.107 12.563 -26.161 1.00 17.72 168 THR A CA 1
ATOM 698 C C . THR A 1 174 ? 1.630 12.546 -26.545 1.00 18.76 168 THR A C 1
ATOM 699 O O . THR A 1 174 ? 1.173 13.359 -27.358 1.00 18.92 168 THR A O 1
ATOM 703 N N . GLN A 1 175 ? 0.874 11.631 -25.952 1.00 19.67 169 GLN A N 1
ATOM 704 C CA . GLN A 1 175 ? -0.542 11.544 -26.260 1.00 22.59 169 GLN A CA 1
ATOM 705 C C . GLN A 1 175 ? -1.297 12.749 -25.732 1.00 17.61 169 GLN A C 1
ATOM 706 O O . GLN A 1 175 ? -2.157 13.296 -26.415 1.00 16.95 169 GLN A O 1
ATOM 712 N N . ILE A 1 176 ? -0.980 13.155 -24.512 1.00 16.30 170 ILE A N 1
ATOM 713 C CA . ILE A 1 176 ? -1.569 14.359 -23.950 1.00 13.51 170 ILE A CA 1
ATOM 714 C C . ILE A 1 176 ? -1.384 15.569 -24.875 1.00 15.15 170 ILE A C 1
ATOM 715 O O . ILE A 1 176 ? -2.322 16.324 -25.088 1.00 17.04 170 ILE A O 1
ATOM 720 N N . ASN A 1 177 ? -0.176 15.754 -25.407 1.00 13.05 171 ASN A N 1
ATOM 721 C CA . ASN A 1 177 ? 0.092 16.892 -26.280 1.00 15.36 171 ASN A CA 1
ATOM 722 C C . ASN A 1 177 ? -0.728 16.789 -27.553 1.00 15.77 171 ASN A C 1
ATOM 723 O O . ASN A 1 177 ? -1.212 17.797 -28.075 1.00 16.31 171 ASN A O 1
ATOM 728 N N . SER A 1 178 ? -0.900 15.563 -28.039 1.00 14.99 172 SER A N 1
ATOM 729 C CA . SER A 1 178 ? -1.732 15.336 -29.212 1.00 16.65 172 SER A CA 1
ATOM 730 C C . SER A 1 178 ? -3.170 15.774 -28.969 1.00 17.55 172 SER A C 1
ATOM 731 O O . SER A 1 178 ? -3.763 16.458 -29.788 1.00 16.35 172 SER A O 1
ATOM 734 N N . TYR A 1 179 ? -3.732 15.374 -27.835 1.00 17.47 173 TYR A N 1
ATOM 735 C CA . TYR A 1 179 ? -5.115 15.715 -27.521 1.00 18.28 173 TYR A CA 1
ATOM 736 C C . TYR A 1 179 ? -5.344 17.192 -27.204 1.00 19.71 173 TYR A C 1
ATOM 737 O O . TYR A 1 179 ? -6.368 17.758 -27.589 1.00 18.97 173 TYR A O 1
ATOM 746 N N . THR A 1 180 ? -4.409 17.818 -26.500 1.00 16.33 174 THR A N 1
ATOM 747 C CA . THR A 1 180 ? -4.569 19.230 -26.183 1.00 18.95 174 THR A CA 1
ATOM 748 C C . THR A 1 180 ? -4.509 20.069 -27.459 1.00 18.81 174 THR A C 1
ATOM 749 O O . THR A 1 180 ? -5.303 20.990 -27.635 1.00 18.26 174 THR A O 1
ATOM 753 N N . SER A 1 181 ? -3.575 19.743 -28.348 1.00 17.16 175 SER A N 1
ATOM 754 C CA . SER A 1 181 ? -3.509 20.393 -29.647 1.00 21.92 175 SER A CA 1
ATOM 755 C C . SER A 1 181 ? -4.819 20.217 -30.420 1.00 19.41 175 SER A C 1
ATOM 756 O O . SER A 1 181 ? -5.301 21.157 -31.051 1.00 20.45 175 SER A O 1
ATOM 759 N N . GLN A 1 182 ? -5.400 19.021 -30.359 1.00 18.16 176 GLN A N 1
ATOM 760 C CA . GLN A 1 182 ? -6.658 18.740 -31.052 1.00 21.35 176 GLN A CA 1
ATOM 761 C C . GLN A 1 182 ? -7.796 19.591 -30.523 1.00 20.74 176 GLN A C 1
ATOM 762 O O . GLN A 1 182 ? -8.618 20.100 -31.289 1.00 20.30 176 GLN A O 1
ATOM 768 N N . ILE A 1 183 ? -7.838 19.739 -29.207 1.00 17.14 177 ILE A N 1
ATOM 769 C CA . ILE A 1 183 ? -8.884 20.504 -28.552 1.00 17.05 177 ILE A CA 1
ATOM 770 C C . ILE A 1 183 ? -8.744 22.008 -28.853 1.00 23.14 177 ILE A C 1
ATOM 771 O O . ILE A 1 183 ? -9.743 22.692 -29.095 1.00 22.12 177 ILE A O 1
ATOM 776 N N . ALA A 1 184 ? -7.515 22.522 -28.859 1.00 19.65 178 ALA A N 1
ATOM 777 C CA . ALA A 1 184 ? -7.305 23.919 -29.267 1.00 18.24 178 ALA A CA 1
ATOM 778 C C . ALA A 1 184 ? -7.748 24.106 -30.722 1.00 20.40 178 ALA A C 1
ATOM 779 O O . ALA A 1 184 ? -8.405 25.098 -31.049 1.00 23.05 178 ALA A O 1
ATOM 781 N N . GLN A 1 185 ? -7.377 23.157 -31.582 1.00 18.48 179 GLN A N 1
ATOM 782 C CA . GLN A 1 185 ? -7.751 23.205 -33.000 1.00 21.14 179 GLN A CA 1
ATOM 783 C C . GLN A 1 185 ? -9.269 23.225 -33.152 1.00 23.27 179 GLN A C 1
ATOM 784 O O . GLN A 1 185 ? -9.814 23.963 -33.977 1.00 22.93 179 GLN A O 1
ATOM 790 N N . LEU A 1 186 ? -9.946 22.413 -32.346 1.00 20.98 180 LEU A N 1
ATOM 791 C CA . LEU A 1 186 ? -11.396 22.302 -32.390 1.00 24.51 180 LEU A CA 1
ATOM 792 C C . LEU A 1 186 ? -12.091 23.540 -31.836 1.00 26.42 180 LEU A C 1
ATOM 793 O O . LEU A 1 186 ? -13.126 23.948 -32.364 1.00 25.87 180 LEU A O 1
ATOM 798 N N . ASN A 1 187 ? -11.533 24.139 -30.781 1.00 25.52 181 ASN A N 1
ATOM 799 C CA . ASN A 1 187 ? -12.026 25.423 -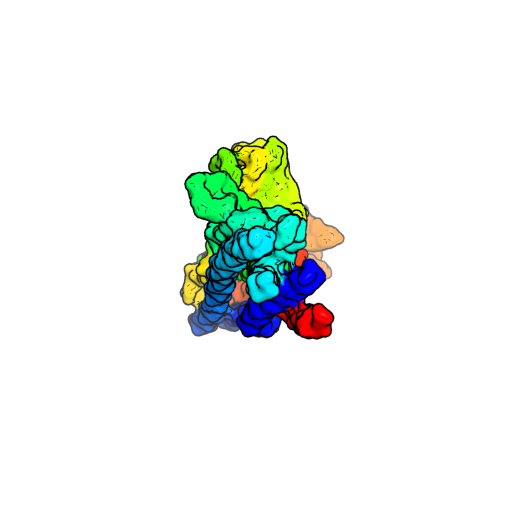30.296 1.00 26.94 181 ASN A CA 1
ATOM 800 C C . ASN A 1 187 ? -12.115 26.446 -31.435 1.00 26.28 181 ASN A C 1
ATOM 801 O O . ASN A 1 187 ? -13.134 27.117 -31.599 1.00 28.64 181 ASN A O 1
ATOM 806 N N . GLU A 1 188 ? -11.046 26.539 -32.224 1.00 27.52 182 GLU A N 1
ATOM 807 C CA . GLU A 1 188 ? -10.979 27.466 -33.355 1.00 25.61 182 GLU A CA 1
ATOM 808 C C . GLU A 1 188 ? -11.948 27.080 -34.471 1.00 28.48 182 GLU A C 1
ATOM 809 O O . GLU A 1 188 ? -12.632 27.938 -35.036 1.00 29.05 182 GLU A O 1
ATOM 815 N N . GLN A 1 189 ? -12.005 25.791 -34.790 1.00 29.17 183 GLN A N 1
ATOM 816 C CA . GLN A 1 189 ? -12.885 25.301 -35.852 1.00 31.03 183 GLN A CA 1
ATOM 817 C C . GLN A 1 189 ? -14.359 25.481 -35.498 1.00 33.81 183 GLN A C 1
ATOM 818 O O . GLN A 1 189 ? -15.185 25.791 -36.359 1.00 31.81 183 GLN A O 1
ATOM 824 N N . ILE A 1 190 ? -14.683 25.274 -34.227 1.00 30.07 184 ILE A N 1
ATOM 825 C CA . ILE A 1 190 ? -16.051 25.420 -33.752 1.00 34.31 184 ILE A CA 1
ATOM 826 C C . ILE A 1 190 ? -16.475 26.890 -33.750 1.00 35.66 184 ILE A C 1
ATOM 827 O O . ILE A 1 190 ? -17.572 27.226 -34.205 1.00 35.79 184 ILE A O 1
ATOM 832 N N . ALA A 1 191 ? -15.598 27.760 -33.254 1.00 31.52 185 ALA A N 1
ATOM 833 C CA . ALA A 1 191 ? -15.879 29.194 -33.199 1.00 36.41 185 ALA A CA 1
ATOM 834 C C . ALA A 1 191 ? -16.000 29.791 -34.601 1.00 38.05 185 ALA A C 1
ATOM 835 O O . ALA A 1 191 ? -16.749 30.743 -34.817 1.00 43.27 185 ALA A O 1
ATOM 837 N N . SER A 1 192 ? -15.257 29.226 -35.546 1.00 33.94 186 SER A N 1
ATOM 838 C CA . SER A 1 192 ? -15.289 29.686 -36.925 1.00 38.24 186 SER A CA 1
ATOM 839 C C . SER A 1 192 ? -16.595 29.286 -37.604 1.00 43.30 186 SER A C 1
ATOM 840 O O . SER A 1 192 ? -17.103 30.010 -38.464 1.00 41.05 186 SER A O 1
ATOM 843 N N . ALA A 1 193 ? -17.134 28.132 -37.217 1.00 34.61 187 ALA A N 1
ATOM 844 C CA . ALA A 1 193 ? -18.405 27.666 -37.760 1.00 44.33 187 ALA A CA 1
ATOM 845 C C . ALA A 1 193 ? -19.554 28.509 -37.217 1.00 46.92 187 ALA A C 1
ATOM 846 O O . ALA A 1 193 ? -20.492 28.845 -37.941 1.00 49.23 187 ALA A O 1
ATOM 848 N N . SER A 1 194 ? -19.469 28.861 -35.939 1.00 44.81 188 SER A N 1
ATOM 849 C CA . SER A 1 194 ? -20.459 29.729 -35.317 1.00 46.12 188 SER A CA 1
ATOM 850 C C . SER A 1 194 ? -20.231 31.182 -35.724 1.00 49.94 188 SER A C 1
ATOM 851 O O . SER A 1 194 ? -20.747 32.105 -35.094 1.00 49.77 188 SER A O 1
ATOM 854 N N . SER A 1 195 ? -19.453 31.372 -36.784 1.00 48.08 189 SER A N 1
ATOM 855 C CA . SER A 1 195 ? -19.146 32.699 -37.297 1.00 47.25 189 SER A CA 1
ATOM 856 C C . SER A 1 195 ? -19.926 32.975 -38.579 1.00 47.41 189 SER A C 1
ATOM 857 O O . SER A 1 195 ? -20.392 32.047 -39.243 1.00 52.43 189 SER A O 1
ATOM 860 N N . PRO A 1 200 ? -22.553 23.093 -35.784 1.00 51.18 194 PRO A N 1
ATOM 861 C CA . PRO A 1 200 ? -21.629 22.008 -36.117 1.00 53.44 194 PRO A CA 1
ATOM 862 C C . PRO A 1 200 ? -21.538 20.976 -34.994 1.00 53.42 194 PRO A C 1
ATOM 863 O O . PRO A 1 200 ? -20.547 20.945 -34.264 1.00 53.54 194 PRO A O 1
ATOM 867 N N . ASN A 1 201 ? -22.567 20.144 -34.859 1.00 52.96 195 ASN A N 1
ATOM 868 C CA . ASN A 1 201 ? -22.635 19.176 -33.771 1.00 49.57 195 ASN A CA 1
ATOM 869 C C . ASN A 1 201 ? -21.486 18.176 -33.807 1.00 46.50 195 ASN A C 1
ATOM 870 O O . ASN A 1 201 ? -21.076 17.650 -32.773 1.00 48.05 195 ASN A O 1
ATOM 875 N N . GLN A 1 202 ? -20.969 17.914 -35.001 1.00 46.88 196 GLN A N 1
ATOM 876 C CA . GLN A 1 202 ? -19.964 16.873 -35.181 1.00 45.19 196 GLN A CA 1
ATOM 877 C C . GLN A 1 202 ? -18.611 17.274 -34.587 1.00 46.45 196 GLN A C 1
ATOM 878 O O . GLN A 1 202 ? -17.892 16.442 -34.021 1.00 39.23 196 GLN A O 1
ATOM 884 N N . LEU A 1 203 ? -18.268 18.552 -34.717 1.00 43.55 197 LEU A N 1
ATOM 885 C CA . LEU A 1 203 ? -17.052 19.073 -34.113 1.00 40.88 197 LEU A CA 1
ATOM 886 C C . LEU A 1 203 ? -17.179 19.071 -32.593 1.00 42.66 197 LEU A C 1
ATOM 887 O O . LEU A 1 203 ? -16.224 18.751 -31.882 1.00 37.83 197 LEU A O 1
ATOM 892 N N . LEU A 1 204 ? -18.361 19.429 -32.098 1.00 40.96 198 LEU A N 1
ATOM 893 C CA . LEU A 1 204 ? -18.621 19.403 -30.664 1.00 40.42 198 LEU A CA 1
ATOM 894 C C . LEU A 1 204 ? -18.365 18.010 -30.093 1.00 39.49 198 LEU A C 1
ATOM 895 O O . LEU A 1 204 ? -17.855 17.873 -28.983 1.00 37.40 198 LEU A O 1
ATOM 900 N N . ASP A 1 205 ? -18.721 16.985 -30.863 1.00 37.78 199 ASP A N 1
ATOM 901 C CA . ASP A 1 205 ? -18.519 15.597 -30.459 1.00 39.23 199 ASP A CA 1
ATOM 902 C C . ASP A 1 205 ? -17.051 15.203 -30.478 1.00 36.88 199 ASP A C 1
ATOM 903 O O . ASP A 1 205 ? -16.569 14.532 -29.572 1.00 29.18 199 ASP A O 1
ATOM 908 N N . GLN A 1 206 ? -16.357 15.606 -31.537 1.00 35.44 200 GLN A N 1
ATOM 909 C CA . GLN A 1 206 ? -14.939 15.312 -31.698 1.00 34.21 200 GLN A CA 1
ATOM 910 C C . GLN A 1 206 ? -14.126 15.916 -30.551 1.00 36.63 200 GLN A C 1
ATOM 911 O O . GLN A 1 206 ? -13.161 15.319 -30.067 1.00 30.63 200 GLN A O 1
ATOM 917 N N . ARG A 1 207 ? -14.524 17.108 -30.122 1.00 33.14 201 ARG A N 1
ATOM 918 C CA . ARG A 1 207 ? -13.849 17.779 -29.023 1.00 31.09 201 ARG A CA 1
ATOM 919 C C . ARG A 1 207 ? -14.108 17.053 -27.700 1.00 33.25 201 ARG A C 1
ATOM 920 O O . ARG A 1 207 ? -13.187 16.839 -26.908 1.00 31.21 201 ARG A O 1
ATOM 928 N N . ASP A 1 208 ? -15.362 16.673 -27.468 1.00 34.10 202 ASP A N 1
ATOM 929 C CA . ASP A 1 208 ? -15.727 15.936 -26.257 1.00 37.08 202 ASP A CA 1
ATOM 930 C C . ASP A 1 208 ? -15.011 14.595 -26.153 1.00 28.56 202 ASP A C 1
ATOM 931 O O . ASP A 1 208 ? -14.589 14.199 -25.071 1.00 30.28 202 ASP A O 1
ATOM 936 N N . LEU A 1 209 ? -14.895 13.893 -27.274 1.00 30.12 203 LEU A N 1
ATOM 937 C CA . LEU A 1 209 ? -14.173 12.629 -27.301 1.00 34.89 203 LEU A CA 1
ATOM 938 C C . LEU A 1 209 ? -12.700 12.855 -26.991 1.00 34.25 203 LEU A C 1
ATOM 939 O O . LEU A 1 209 ? -12.053 12.021 -26.354 1.00 29.00 203 LEU A O 1
ATOM 944 N N . ALA A 1 210 ? -12.172 13.988 -27.446 1.00 29.58 204 ALA A N 1
ATOM 945 C CA . ALA A 1 210 ? -10.783 14.335 -27.173 1.00 26.80 204 ALA A CA 1
ATOM 946 C C . ALA A 1 210 ? -10.584 14.550 -25.676 1.00 23.89 204 ALA A C 1
ATOM 947 O O . ALA A 1 210 ? -9.623 14.046 -25.095 1.00 25.13 204 ALA A O 1
ATOM 949 N N . VAL A 1 211 ? -11.498 15.287 -25.050 1.00 23.15 205 VAL A N 1
ATOM 950 C CA . VAL A 1 211 ? -11.419 15.528 -23.612 1.00 23.94 205 VAL A CA 1
ATOM 951 C C . VAL A 1 211 ? -11.500 14.214 -22.840 1.00 23.75 205 VAL A C 1
ATOM 952 O O . VAL A 1 211 ? -10.823 14.033 -21.819 1.00 23.80 205 VAL A O 1
ATOM 956 N N . SER A 1 212 ? -12.343 13.308 -23.326 1.00 26.22 206 SER A N 1
ATOM 957 C CA . SER A 1 212 ? -12.499 11.996 -22.705 1.00 26.92 206 SER A CA 1
ATOM 958 C C . SER A 1 212 ? -11.176 11.272 -22.722 1.00 24.38 206 SER A C 1
ATOM 959 O O . SER A 1 212 ? -10.642 10.904 -21.670 1.00 21.75 206 SER A O 1
ATOM 962 N N . LYS A 1 213 ? -10.649 11.082 -23.926 1.00 22.76 207 LYS A N 1
ATOM 963 C CA . LYS A 1 213 ? -9.357 10.443 -24.108 1.00 26.30 207 LYS A CA 1
ATOM 964 C C . LYS A 1 213 ? -8.301 11.105 -23.228 1.00 22.62 207 LYS A C 1
ATOM 965 O O . LYS A 1 213 ? -7.536 10.423 -22.555 1.00 19.04 207 LYS A O 1
ATOM 971 N N . LEU A 1 214 ? -8.277 12.434 -23.217 1.00 21.53 208 LEU A N 1
ATOM 972 C CA . LEU A 1 214 ? -7.321 13.174 -22.395 1.00 20.83 208 LEU A CA 1
ATOM 973 C C . LEU A 1 214 ? -7.419 12.858 -20.887 1.00 20.11 208 LEU A C 1
ATOM 974 O O . LEU A 1 214 ? -6.401 12.693 -20.209 1.00 20.04 208 LEU A O 1
ATOM 979 N N . SER A 1 215 ? -8.637 12.767 -20.359 1.00 20.85 209 SER A N 1
ATOM 980 C CA . SER A 1 215 ? -8.811 12.538 -18.929 1.00 18.15 209 SER A CA 1
ATOM 981 C C . SER A 1 215 ? -8.346 11.138 -18.516 1.00 19.39 209 SER A C 1
ATOM 982 O O . SER A 1 215 ? -8.090 10.893 -17.340 1.00 18.69 209 SER A O 1
ATOM 985 N N . GLN A 1 216 ? -8.236 10.224 -19.473 1.00 18.53 210 GLN A N 1
ATOM 986 C CA . GLN A 1 216 ? -7.690 8.898 -19.183 1.00 17.49 210 GLN A CA 1
ATOM 987 C C . GLN A 1 216 ? -6.169 8.960 -19.018 1.00 20.44 210 GLN A C 1
ATOM 988 O O . GLN A 1 216 ? -5.546 8.032 -18.485 1.00 19.19 210 GLN A O 1
ATOM 994 N N . LEU A 1 217 ? -5.571 10.062 -19.459 1.00 18.07 211 LEU A N 1
ATOM 995 C CA . LEU A 1 217 ? -4.126 10.208 -19.395 1.00 19.25 211 LEU A CA 1
ATOM 996 C C . LEU A 1 217 ? -3.700 11.087 -18.225 1.00 18.87 211 LEU A C 1
ATOM 997 O O . LEU A 1 217 ? -2.615 10.902 -17.653 1.00 19.59 211 LEU A O 1
ATOM 1002 N N . ALA A 1 218 ? -4.554 12.035 -17.858 1.00 16.99 212 ALA A N 1
ATOM 1003 C CA . ALA A 1 218 ? -4.231 12.964 -16.785 1.00 18.83 212 ALA A CA 1
ATOM 1004 C C . ALA A 1 218 ? -5.488 13.588 -16.219 1.00 20.42 212 ALA A C 1
ATOM 1005 O O . ALA A 1 218 ? -6.499 13.702 -16.905 1.00 20.45 212 ALA A O 1
ATOM 1007 N N . GLY A 1 219 ? -5.410 14.006 -14.963 1.00 18.81 213 GLY A N 1
ATOM 1008 C CA . GLY A 1 219 ? -6.516 14.682 -14.319 1.00 19.52 213 GLY A CA 1
ATOM 1009 C C . GLY A 1 219 ? -6.671 16.061 -14.917 1.00 19.80 213 GLY A C 1
ATOM 1010 O O . GLY A 1 219 ? -5.770 16.892 -14.820 1.00 20.34 213 GLY A O 1
ATOM 1011 N N . VAL A 1 220 ? -7.811 16.289 -15.558 1.00 22.10 214 VAL A N 1
ATOM 1012 C CA . VAL A 1 220 ? -8.085 17.569 -16.192 1.00 23.92 214 VAL A CA 1
ATOM 1013 C C . VAL A 1 220 ? -9.449 18.113 -15.807 1.00 28.52 214 VAL A C 1
ATOM 1014 O O . VAL A 1 220 ? -10.393 17.357 -15.553 1.00 28.54 214 VAL A O 1
ATOM 1018 N N . GLN A 1 221 ? -9.541 19.435 -15.766 1.00 25.84 215 GLN A N 1
ATOM 1019 C CA . GLN A 1 221 ? -10.810 20.114 -15.587 1.00 28.68 215 GLN A CA 1
ATOM 1020 C C . GLN A 1 221 ? -11.013 21.091 -16.747 1.00 30.98 215 GLN A C 1
ATOM 1021 O O . GLN A 1 221 ? -10.119 21.876 -17.083 1.00 26.72 215 GLN A O 1
ATOM 1027 N N . VAL A 1 222 ? -12.180 21.020 -17.373 1.00 31.48 216 VAL A N 1
ATOM 1028 C CA . VAL A 1 222 ? -12.490 21.907 -18.481 1.00 30.05 216 VAL A CA 1
ATOM 1029 C C . VAL A 1 222 ? -13.396 23.020 -17.989 1.00 33.59 216 VAL A C 1
ATOM 1030 O O . VAL A 1 222 ? -14.163 22.834 -17.045 1.00 34.84 216 VAL A O 1
ATOM 1034 N N . VAL A 1 223 ? -13.296 24.184 -18.616 1.00 32.00 217 VAL A N 1
ATOM 1035 C CA . VAL A 1 223 ? -14.202 25.275 -18.298 1.00 32.19 217 VAL A CA 1
ATOM 1036 C C . VAL A 1 223 ? -14.677 25.966 -19.578 1.00 39.66 217 VAL A C 1
ATOM 1037 O O . VAL A 1 223 ? -13.890 26.206 -20.497 1.00 36.61 217 VAL A O 1
ATOM 1041 N N . GLN A 1 224 ? -15.974 26.255 -19.635 1.00 42.73 218 GLN A N 1
ATOM 1042 C CA . GLN A 1 224 ? -16.563 26.971 -20.762 1.00 45.07 218 GLN A CA 1
ATOM 1043 C C . GLN A 1 224 ? -16.121 28.431 -20.801 1.00 43.18 218 GLN A C 1
ATOM 1044 O O . GLN A 1 224 ? -15.845 29.036 -19.766 1.00 46.80 218 GLN A O 1
ATOM 1050 N N . SER A 1 225 ? -16.061 28.991 -22.005 1.00 50.98 219 SER A N 1
ATOM 1051 C CA . SER A 1 225 ? -15.719 30.399 -22.189 1.00 53.40 219 SER A CA 1
ATOM 1052 C C . SER A 1 225 ? -16.007 30.843 -23.625 1.00 54.12 219 SER A C 1
ATOM 1053 O O . SER A 1 225 ? -15.176 30.657 -24.515 1.00 55.48 219 SER A O 1
ATOM 1056 N N . ASN A 1 226 ? -17.188 31.425 -23.841 1.00 52.30 220 ASN A N 1
ATOM 1057 C CA . ASN A 1 226 ? -17.625 31.852 -25.171 1.00 54.07 220 ASN A CA 1
ATOM 1058 C C . ASN A 1 226 ? -17.741 30.688 -26.143 1.00 52.19 220 ASN A C 1
ATOM 1059 O O . ASN A 1 226 ? -17.498 30.847 -27.340 1.00 52.02 220 ASN A O 1
ATOM 1064 N N . GLY A 1 227 ? -18.103 29.519 -25.632 1.00 48.60 221 GLY A N 1
ATOM 1065 C CA . GLY A 1 227 ? -18.183 28.335 -26.464 1.00 47.05 221 GLY A CA 1
ATOM 1066 C C . GLY A 1 227 ? -16.850 27.618 -26.581 1.00 43.58 221 GLY A C 1
ATOM 1067 O O . GLY A 1 227 ? -16.780 26.527 -27.141 1.00 37.78 221 GLY A O 1
ATOM 1068 N N . ASN A 1 228 ? -15.789 28.234 -26.064 1.00 43.84 222 ASN A N 1
ATOM 1069 C CA . ASN A 1 228 ? -14.477 27.592 -26.019 1.00 39.90 222 ASN A CA 1
ATOM 1070 C C . ASN A 1 228 ? -14.381 26.583 -24.875 1.00 36.19 222 ASN A C 1
ATOM 1071 O O . ASN A 1 228 ? -15.118 26.672 -23.896 1.00 39.37 222 ASN A O 1
ATOM 1076 N N . TYR A 1 229 ? -13.472 25.624 -25.019 1.00 28.65 223 TYR A N 1
ATOM 1077 C CA . TYR A 1 229 ? -13.045 24.785 -23.902 1.00 30.23 223 TYR A CA 1
ATOM 1078 C C . TYR A 1 229 ? -11.668 25.238 -23.424 1.00 25.60 223 TYR A C 1
ATOM 1079 O O . TYR A 1 229 ? -10.678 25.037 -24.122 1.00 27.50 223 TYR A O 1
ATOM 1088 N N . SER A 1 230 ? -11.581 25.846 -22.249 1.00 27.33 224 SER A N 1
ATOM 1089 C CA . SER A 1 230 ? -10.278 25.958 -21.611 1.00 24.77 224 SER A CA 1
ATOM 1090 C C . SER A 1 230 ? -10.034 24.677 -20.814 1.00 24.31 224 SER A C 1
ATOM 1091 O O . SER A 1 230 ? -10.944 24.175 -20.167 1.00 24.03 224 SER A O 1
ATOM 1094 N N . VAL A 1 231 ? -8.821 24.142 -20.877 1.00 21.17 225 VAL A N 1
ATOM 1095 C CA . VAL A 1 231 ? -8.520 22.890 -20.176 1.00 23.91 225 VAL A CA 1
ATOM 1096 C C . VAL A 1 231 ? -7.318 23.051 -19.269 1.00 19.63 225 VAL A C 1
ATOM 1097 O O . VAL A 1 231 ? -6.291 23.611 -19.665 1.00 21.29 225 VAL A O 1
ATOM 1101 N N . PHE A 1 232 ? -7.454 22.548 -18.044 1.00 22.06 226 PHE A N 1
ATOM 1102 C CA . PHE A 1 232 ? -6.415 22.666 -17.037 1.00 22.10 226 PHE A CA 1
ATOM 1103 C C . PHE A 1 232 ? -6.142 21.322 -16.384 1.00 22.53 226 PHE A C 1
ATOM 1104 O O . PHE A 1 232 ? -7.063 20.525 -16.182 1.00 21.19 226 PHE A O 1
ATOM 1112 N N . LEU A 1 233 ? -4.878 21.082 -16.065 1.00 18.28 227 LEU A N 1
ATOM 1113 C CA . LEU A 1 233 ? -4.519 19.975 -15.180 1.00 21.26 227 LEU A CA 1
ATOM 1114 C C . LEU A 1 233 ? -5.116 20.259 -13.817 1.00 24.22 227 LEU A C 1
ATOM 1115 O O . LEU A 1 233 ? -5.251 21.420 -13.427 1.00 22.91 227 LEU A O 1
ATOM 1120 N N . SER A 1 234 ? -5.468 19.204 -13.088 1.00 28.68 228 SER A N 1
ATOM 1121 C CA . SER A 1 234 ? -6.127 19.362 -11.798 1.00 23.48 228 SER A CA 1
ATOM 1122 C C . SER A 1 234 ? -5.347 20.302 -10.894 1.00 26.89 228 SER A C 1
ATOM 1123 O O . SER A 1 234 ? -5.929 21.004 -10.072 1.00 31.51 228 SER A O 1
ATOM 1126 N N . GLY A 1 235 ? -4.028 20.324 -11.065 1.00 22.67 229 GLY A N 1
ATOM 1127 C CA . GLY A 1 235 ? -3.157 21.135 -10.232 1.00 26.29 229 GLY A CA 1
ATOM 1128 C C . GLY A 1 235 ? -3.105 22.591 -10.634 1.00 28.45 229 GLY A C 1
ATOM 1129 O O . GLY A 1 235 ? -2.492 23.404 -9.946 1.00 26.84 229 GLY A O 1
ATOM 1130 N N . GLY A 1 236 ? -3.728 22.920 -11.762 1.00 26.50 230 GLY A N 1
ATOM 1131 C CA . GLY A 1 236 ? -3.840 24.305 -12.197 1.00 28.57 230 GLY A CA 1
ATOM 1132 C C . GLY A 1 236 ? -3.171 24.641 -13.518 1.00 23.93 230 GLY A C 1
ATOM 1133 O O . GLY A 1 236 ? -3.489 25.656 -14.134 1.00 27.20 230 GLY A O 1
ATOM 1134 N N . GLN A 1 237 ? -2.237 23.799 -13.951 1.00 23.76 231 GLN A N 1
ATOM 1135 C CA . GLN A 1 237 ? -1.477 24.050 -15.173 1.00 22.23 231 GLN A CA 1
ATOM 1136 C C . GLN A 1 237 ? -2.407 24.072 -16.382 1.00 20.93 231 GLN A C 1
ATOM 1137 O O . GLN A 1 237 ? -3.122 23.108 -16.635 1.00 21.31 231 GLN A O 1
ATOM 1143 N N . PRO A 1 238 ? -2.427 25.190 -17.123 1.00 22.42 232 PRO A N 1
ATOM 1144 C CA . PRO A 1 238 ? -3.273 25.191 -18.320 1.00 20.36 232 PRO A CA 1
ATOM 1145 C C . PRO A 1 238 ? -2.778 24.201 -19.375 1.00 19.54 232 PRO A C 1
ATOM 1146 O O . PRO A 1 238 ? -1.568 24.031 -19.543 1.00 18.80 232 PRO A O 1
ATOM 1150 N N . LEU A 1 239 ? -3.710 23.560 -20.072 1.00 20.26 233 LEU A N 1
ATOM 1151 C CA . LEU A 1 239 ? -3.379 22.701 -21.200 1.00 18.55 233 LEU A CA 1
ATOM 1152 C C . LEU A 1 239 ? -3.931 23.285 -22.494 1.00 17.56 233 LEU A C 1
ATOM 1153 O O . LEU A 1 239 ? -3.292 23.220 -23.546 1.00 15.45 233 LEU A O 1
ATOM 1158 N N . VAL A 1 240 ? -5.138 23.827 -22.401 1.00 19.44 234 VAL A N 1
ATOM 1159 C CA . VAL A 1 240 ? -5.772 24.509 -23.531 1.00 16.98 234 VAL A CA 1
ATOM 1160 C C . VAL A 1 240 ? -6.375 25.816 -23.056 1.00 23.08 234 VAL A C 1
ATOM 1161 O O . VAL A 1 240 ? -7.074 25.860 -22.043 1.00 23.04 234 VAL A O 1
ATOM 1165 N N . VAL A 1 241 ? -6.096 26.885 -23.792 1.00 21.68 235 VAL A N 1
ATOM 1166 C CA . VAL A 1 241 ? -6.723 28.173 -23.554 1.00 21.50 235 VAL A CA 1
ATOM 1167 C C . VAL A 1 241 ? -7.120 28.727 -24.909 1.00 20.67 235 VAL A C 1
ATOM 1168 O O . VAL A 1 241 ? -6.253 29.121 -25.687 1.00 19.81 235 VAL A O 1
ATOM 1172 N N . GLY A 1 242 ? -8.418 28.718 -25.192 1.00 23.83 236 GLY A N 1
ATOM 1173 C CA . GLY A 1 242 ? -8.929 29.107 -26.501 1.00 24.65 236 GLY A CA 1
ATOM 1174 C C . GLY A 1 242 ? -8.339 28.259 -27.613 1.00 19.72 236 GLY A C 1
ATOM 1175 O O . GLY A 1 242 ? -8.451 27.031 -27.600 1.00 21.37 236 GLY A O 1
ATOM 1176 N N . ASN A 1 243 ? -7.683 28.905 -28.573 1.00 19.55 237 ASN A N 1
ATOM 1177 C CA . ASN A 1 243 ? -7.132 28.185 -29.719 1.00 15.59 237 ASN A CA 1
ATOM 1178 C C . ASN A 1 243 ? -5.634 27.973 -29.606 1.00 16.11 237 ASN A C 1
ATOM 1179 O O . ASN A 1 243 ? -4.967 27.681 -30.596 1.00 15.43 237 ASN A O 1
ATOM 1184 N N . ALA A 1 244 ? -5.108 28.099 -28.382 1.00 19.85 238 ALA A N 1
ATOM 1185 C CA . ALA A 1 244 ? -3.722 27.769 -28.087 1.00 16.94 238 ALA A CA 1
ATOM 1186 C C . ALA A 1 244 ? -3.656 26.563 -27.136 1.00 16.96 238 ALA A C 1
ATOM 1187 O O . ALA A 1 244 ? -4.539 26.361 -26.307 1.00 14.27 238 ALA A O 1
ATOM 1189 N N . SER A 1 245 ? -2.623 25.756 -27.289 1.00 14.27 239 SER A N 1
ATOM 1190 C CA . SER A 1 245 ? -2.392 24.663 -26.342 1.00 20.47 239 SER A CA 1
ATOM 1191 C C . SER A 1 245 ? -1.003 24.766 -25.712 1.00 20.50 239 SER A C 1
ATOM 1192 O O . SER A 1 245 ? -0.109 25.427 -26.249 1.00 18.02 239 SER A O 1
ATOM 1195 N N . TYR A 1 246 ? -0.836 24.116 -24.559 1.00 21.03 240 TYR A N 1
ATOM 1196 C CA . TYR A 1 246 ? 0.440 24.081 -23.863 1.00 21.93 240 TYR A CA 1
ATOM 1197 C C . TYR A 1 246 ? 1.068 22.693 -23.981 1.00 21.06 240 TYR A C 1
ATOM 1198 O O . TYR A 1 246 ? 0.382 21.686 -23.832 1.00 26.80 240 TYR A O 1
ATOM 1207 N N . GLN A 1 247 ? 2.370 22.645 -24.233 1.00 17.49 241 GLN A N 1
ATOM 1208 C CA . GLN A 1 247 ? 3.080 21.382 -24.371 1.00 22.12 241 GLN A CA 1
ATOM 1209 C C . GLN A 1 247 ? 3.691 20.921 -23.057 1.00 19.40 241 GLN A C 1
ATOM 1210 O O . GLN A 1 247 ? 4.367 21.685 -22.394 1.00 18.62 241 GLN A O 1
ATOM 1216 N N . LEU A 1 248 ? 3.452 19.669 -22.693 1.00 17.15 242 LEU A N 1
ATOM 1217 C CA . LEU A 1 248 ? 4.155 19.071 -21.568 1.00 16.38 242 LEU A CA 1
ATOM 1218 C C . LEU A 1 248 ? 5.364 18.326 -22.101 1.00 16.05 242 LEU A C 1
ATOM 1219 O O . LEU A 1 248 ? 5.404 17.950 -23.278 1.00 17.79 242 LEU A O 1
ATOM 1224 N N . ALA A 1 249 ? 6.352 18.107 -21.239 1.00 17.34 243 ALA A N 1
ATOM 1225 C CA . ALA A 1 249 ? 7.468 17.247 -21.593 1.00 14.27 243 ALA A CA 1
ATOM 1226 C C . ALA A 1 249 ? 7.883 16.404 -20.395 1.00 17.16 243 ALA A C 1
ATOM 1227 O O . ALA A 1 249 ? 7.563 16.733 -19.249 1.00 15.70 243 ALA A O 1
ATOM 1229 N N . THR A 1 250 ? 8.581 15.309 -20.662 1.00 14.37 244 THR A N 1
ATOM 1230 C CA . THR A 1 250 ? 9.275 14.603 -19.598 1.00 14.79 244 THR A CA 1
ATOM 1231 C C . THR A 1 250 ? 10.748 14.991 -19.653 1.00 15.62 244 THR A C 1
ATOM 1232 O O . THR A 1 250 ? 11.334 15.132 -20.731 1.00 15.88 244 THR A O 1
ATOM 1236 N N . VAL A 1 251 ? 11.336 15.181 -18.480 1.00 13.78 245 VAL A N 1
ATOM 1237 C CA . VAL A 1 251 ? 12.762 15.407 -18.354 1.00 14.40 245 VAL A CA 1
ATOM 1238 C C . VAL A 1 251 ? 13.224 14.666 -17.094 1.00 13.48 245 VAL A C 1
ATOM 1239 O O . VAL A 1 251 ? 12.401 14.283 -16.261 1.00 12.91 245 VAL A O 1
ATOM 1243 N N . ALA A 1 252 ? 14.525 14.454 -16.971 1.00 14.15 246 ALA A N 1
ATOM 1244 C CA . ALA A 1 252 ? 15.067 13.830 -15.758 1.00 17.56 246 ALA A CA 1
ATOM 1245 C C . ALA A 1 252 ? 14.645 14.667 -14.559 1.00 16.80 246 ALA A C 1
ATOM 1246 O O . ALA A 1 252 ? 14.732 15.905 -14.595 1.00 15.79 246 ALA A O 1
ATOM 1248 N N . SER A 1 253 ? 14.142 14.017 -13.516 1.00 18.12 247 SER A N 1
ATOM 1249 C CA . SER A 1 253 ? 13.698 14.764 -12.340 1.00 16.94 247 SER A CA 1
ATOM 1250 C C . SER A 1 253 ? 14.898 15.405 -11.648 1.00 16.66 247 SER A C 1
ATOM 1251 O O . SER A 1 253 ? 15.995 14.849 -11.634 1.00 20.21 247 SER A O 1
ATOM 1254 N N . PRO A 1 254 ? 14.696 16.601 -11.086 1.00 19.45 248 PRO A N 1
ATOM 1255 C CA . PRO A 1 254 ? 15.798 17.348 -10.471 1.00 19.19 248 PRO A CA 1
ATOM 1256 C C . PRO A 1 254 ? 16.320 16.667 -9.199 1.00 18.56 248 PRO A C 1
ATOM 1257 O O . PRO A 1 254 ? 17.427 16.971 -8.765 1.00 20.59 248 PRO A O 1
ATOM 1261 N N . SER A 1 255 ? 15.548 15.746 -8.631 1.00 18.04 249 SER A N 1
ATOM 1262 C CA . SER A 1 255 ? 15.975 15.081 -7.394 1.00 13.77 249 SER A CA 1
ATOM 1263 C C . SER A 1 255 ? 16.464 13.646 -7.612 1.00 16.26 249 SER A C 1
ATOM 1264 O O . SER A 1 255 ? 17.086 13.042 -6.730 1.00 15.53 249 SER A O 1
ATOM 1267 N N . ASP A 1 256 ? 16.201 13.100 -8.789 1.00 13.88 250 ASP A N 1
ATOM 1268 C CA . ASP A 1 256 ? 16.583 11.719 -9.077 1.00 13.57 250 ASP A CA 1
ATOM 1269 C C . ASP A 1 256 ? 16.615 11.516 -10.585 1.00 15.80 250 ASP A C 1
ATOM 1270 O O . ASP A 1 256 ? 15.572 11.351 -11.210 1.00 16.89 250 ASP A O 1
ATOM 1275 N N . PRO A 1 257 ? 17.823 11.518 -11.169 1.00 15.44 251 PRO A N 1
ATOM 1276 C CA . PRO A 1 257 ? 17.979 11.498 -12.626 1.00 17.51 251 PRO A CA 1
ATOM 1277 C C . PRO A 1 257 ? 17.602 10.160 -13.237 1.00 16.65 251 PRO A C 1
ATOM 1278 O O . PRO A 1 257 ? 17.481 10.074 -14.455 1.00 18.75 251 PRO A O 1
ATOM 1282 N N . SER A 1 258 ? 17.432 9.128 -12.412 1.00 13.67 252 SER A N 1
ATOM 1283 C CA . SER A 1 258 ? 16.958 7.840 -12.916 1.00 14.03 252 SER A CA 1
ATOM 1284 C C . SER A 1 258 ? 15.442 7.860 -13.155 1.00 15.31 252 SER A C 1
ATOM 1285 O O . SER A 1 258 ? 14.881 6.943 -13.762 1.00 13.46 252 SER A O 1
ATOM 1288 N N . GLU A 1 259 ? 14.781 8.912 -12.682 1.00 12.08 253 GLU A N 1
ATOM 1289 C CA . GLU A 1 259 ? 13.337 9.015 -12.803 1.00 12.24 253 GLU A CA 1
ATOM 1290 C C . GLU A 1 259 ? 12.936 10.275 -13.555 1.00 12.45 253 GLU A C 1
ATOM 1291 O O . GLU A 1 259 ? 13.405 11.370 -13.246 1.00 12.32 253 GLU A O 1
ATOM 1297 N N . LEU A 1 260 ? 12.068 10.107 -14.545 1.00 12.51 254 LEU A N 1
ATOM 1298 C CA . LEU A 1 260 ? 11.535 11.245 -15.277 1.00 9.63 254 LEU A CA 1
ATOM 1299 C C . LEU A 1 260 ? 10.408 11.922 -14.526 1.00 14.50 254 LEU A C 1
ATOM 1300 O O . LEU A 1 260 ? 9.645 11.278 -13.803 1.00 13.21 254 LEU A O 1
ATOM 1305 N N . THR A 1 261 ? 10.290 13.231 -14.728 1.00 14.38 255 THR A N 1
ATOM 1306 C CA . THR A 1 261 ? 9.214 13.988 -14.126 1.00 13.46 255 THR A CA 1
ATOM 1307 C C . THR A 1 261 ? 8.536 14.767 -15.253 1.00 15.25 255 THR A C 1
ATOM 1308 O O . THR A 1 261 ? 9.044 14.807 -16.375 1.00 14.43 255 THR A O 1
ATOM 1312 N N . ILE A 1 262 ? 7.378 15.349 -14.969 1.00 14.79 256 ILE A N 1
ATOM 1313 C CA . ILE A 1 262 ? 6.645 16.110 -15.976 1.00 17.85 256 ILE A CA 1
ATOM 1314 C C . ILE A 1 262 ? 6.924 17.610 -15.838 1.00 16.28 256 ILE A C 1
ATOM 1315 O O . ILE A 1 262 ? 6.997 18.145 -14.729 1.00 20.84 256 ILE A O 1
ATOM 1320 N N . VAL A 1 263 ? 7.098 18.285 -16.967 1.00 17.58 257 VAL A N 1
ATOM 1321 C CA . VAL A 1 263 ? 7.282 19.719 -16.955 1.00 17.99 257 VAL A CA 1
ATOM 1322 C C . VAL A 1 263 ? 6.391 20.340 -18.006 1.00 19.02 257 VAL A C 1
ATOM 1323 O O . VAL A 1 263 ? 5.931 19.660 -18.937 1.00 11.87 257 VAL A O 1
ATOM 1327 N N . SER A 1 264 ? 6.142 21.631 -17.841 1.00 18.59 258 SER A N 1
ATOM 1328 C CA . SER A 1 264 ? 5.495 22.411 -18.891 1.00 20.17 258 SER A CA 1
ATOM 1329 C C . SER A 1 264 ? 6.517 23.343 -19.529 1.00 21.70 258 SER A C 1
ATOM 1330 O O . SER A 1 264 ? 7.354 23.923 -18.839 1.00 21.62 258 SER A O 1
ATOM 1333 N N . LYS A 1 265 ? 6.451 23.465 -20.851 1.00 26.95 259 LYS A N 1
ATOM 1334 C CA . LYS A 1 265 ? 7.408 24.265 -21.600 1.00 26.21 259 LYS A CA 1
ATOM 1335 C C . LYS A 1 265 ? 6.760 25.536 -22.139 1.00 29.79 259 LYS A C 1
ATOM 1336 O O . LYS A 1 265 ? 7.331 26.219 -22.987 1.00 33.57 259 LYS A O 1
ATOM 1342 N N . GLY A 1 266 ? 5.575 25.858 -21.627 1.00 27.14 260 GLY A N 1
ATOM 1343 C CA . GLY A 1 266 ? 4.840 27.031 -22.076 1.00 28.10 260 GLY A CA 1
ATOM 1344 C C . GLY A 1 266 ? 3.912 26.678 -23.227 1.00 22.96 260 GLY A C 1
ATOM 1345 O O . GLY A 1 266 ? 3.624 25.509 -23.461 1.00 20.99 260 GLY A O 1
ATOM 1346 N N . VAL A 1 267 ? 3.437 27.683 -23.956 1.00 27.87 261 VAL A N 1
ATOM 1347 C CA . VAL A 1 267 ? 2.570 27.415 -25.100 1.00 20.85 261 VAL A CA 1
ATOM 1348 C C . VAL A 1 267 ? 3.319 26.660 -26.175 1.00 21.11 261 VAL A C 1
ATOM 1349 O O . VAL A 1 267 ? 4.521 26.858 -26.366 1.00 20.86 261 VAL A O 1
ATOM 1353 N N . ALA A 1 268 ? 2.597 25.798 -26.884 1.00 20.70 262 ALA A N 1
ATOM 1354 C CA . ALA A 1 268 ? 3.180 25.008 -27.955 1.00 24.76 262 ALA A CA 1
ATOM 1355 C C . ALA A 1 268 ? 3.567 25.891 -29.137 1.00 22.92 262 ALA A C 1
ATOM 1356 O O . ALA A 1 268 ? 2.872 26.855 -29.454 1.00 23.87 262 ALA A O 1
ATOM 1358 N N . GLY A 1 269 ? 4.689 25.555 -29.768 1.00 20.82 263 GLY A N 1
ATOM 1359 C CA . GLY A 1 269 ? 5.152 26.230 -30.966 1.00 23.55 263 GLY A CA 1
ATOM 1360 C C . GLY A 1 269 ? 5.941 27.502 -30.726 1.00 20.55 263 GLY A C 1
ATOM 1361 O O . GLY A 1 269 ? 6.270 28.215 -31.673 1.00 22.76 263 GLY A O 1
ATOM 1362 N N . SER A 1 270 ? 6.268 27.795 -29.471 1.00 25.30 264 SER A N 1
ATOM 1363 C CA . SER A 1 270 ? 6.851 29.094 -29.147 1.00 21.49 264 SER A CA 1
ATOM 1364 C C . SER A 1 270 ? 8.323 29.211 -29.545 1.00 27.24 264 SER A C 1
ATOM 1365 O O . SER A 1 270 ? 9.053 28.221 -29.583 1.00 24.98 264 SER A O 1
ATOM 1368 N N . ALA A 1 271 ? 8.738 30.432 -29.869 1.00 25.58 265 ALA A N 1
ATOM 1369 C CA . ALA A 1 271 ? 10.152 30.749 -29.994 1.00 29.62 265 ALA A CA 1
ATOM 1370 C C . ALA A 1 271 ? 10.713 30.912 -28.592 1.00 37.43 265 ALA A C 1
ATOM 1371 O O . ALA A 1 271 ? 10.167 31.673 -27.786 1.00 39.67 265 ALA A O 1
ATOM 1373 N N . GLN A 1 272 ? 11.792 30.187 -28.312 1.00 41.36 266 GLN A N 1
ATOM 1374 C CA . GLN A 1 272 ? 12.415 30.149 -26.991 1.00 43.47 266 GLN A CA 1
ATOM 1375 C C . GLN A 1 272 ? 11.369 29.931 -25.883 1.00 42.82 266 GLN A C 1
ATOM 1376 O O . GLN A 1 272 ? 10.879 30.879 -25.268 1.00 43.55 266 GLN A O 1
ATOM 1382 N N . PRO A 1 273 ? 11.001 28.661 -25.644 1.00 41.75 267 PRO A N 1
ATOM 1383 C CA . PRO A 1 273 ? 10.087 28.349 -24.540 1.00 40.85 267 PRO A CA 1
ATOM 1384 C C . PRO A 1 273 ? 10.614 28.905 -23.213 1.00 43.96 267 PRO A C 1
ATOM 1385 O O . PRO A 1 273 ? 11.767 28.633 -22.863 1.00 45.43 267 PRO A O 1
ATOM 1389 N N . GLY A 1 274 ? 9.788 29.686 -22.510 1.00 45.22 268 GLY A N 1
ATOM 1390 C CA . GLY A 1 274 ? 10.166 30.317 -21.249 1.00 35.39 268 GLY A CA 1
ATOM 1391 C C . GLY A 1 274 ? 10.622 29.274 -20.255 1.00 32.54 268 GLY A C 1
ATOM 1392 O O . GLY A 1 274 ? 10.516 28.080 -20.551 1.00 34.60 268 GLY A O 1
ATOM 1393 N N . PRO A 1 275 ? 11.117 29.706 -19.072 1.00 26.51 269 PRO A N 1
ATOM 1394 C CA . PRO A 1 275 ? 11.700 28.732 -18.140 1.00 25.99 269 PRO A CA 1
ATOM 1395 C C . PRO A 1 275 ? 10.815 27.502 -17.968 1.00 26.96 269 PRO A C 1
ATOM 1396 O O . PRO A 1 275 ? 9.609 27.612 -17.696 1.00 25.62 269 PRO A O 1
ATOM 1400 N N . THR A 1 276 ? 11.413 26.342 -18.208 1.00 27.81 270 THR A N 1
ATOM 1401 C CA . THR A 1 276 ? 10.759 25.066 -17.976 1.00 27.95 270 THR A CA 1
ATOM 1402 C C . THR A 1 276 ? 10.192 25.031 -16.567 1.00 21.11 270 THR A C 1
ATOM 1403 O O . THR A 1 276 ? 10.886 25.363 -15.601 1.00 26.03 270 THR A O 1
ATOM 1407 N N . GLN A 1 277 ? 8.920 24.669 -16.459 1.00 19.88 271 GLN A N 1
ATOM 1408 C CA . GLN A 1 277 ? 8.237 24.623 -15.177 1.00 21.96 271 GLN A CA 1
ATOM 1409 C C . GLN A 1 277 ? 8.150 23.199 -14.668 1.00 23.16 271 GLN A C 1
ATOM 1410 O O . GLN A 1 277 ? 7.588 22.331 -15.336 1.00 24.47 271 GLN A O 1
ATOM 1416 N N . TYR A 1 278 ? 8.701 22.961 -13.486 1.00 19.59 272 TYR A N 1
ATOM 1417 C CA . TYR A 1 278 ? 8.641 21.635 -12.880 1.00 25.26 272 TYR A CA 1
ATOM 1418 C C . TYR A 1 278 ? 7.329 21.414 -12.149 1.00 28.69 272 TYR A C 1
ATOM 1419 O O . TYR A 1 278 ? 7.121 21.974 -11.075 1.00 32.51 272 TYR A O 1
ATOM 1428 N N . LEU A 1 279 ? 6.468 20.565 -12.694 1.00 25.52 273 LEU A N 1
ATOM 1429 C CA . LEU A 1 279 ? 5.234 20.204 -12.009 1.00 26.75 273 LEU A CA 1
ATOM 1430 C C . LEU A 1 279 ? 5.491 19.084 -10.990 1.00 27.99 273 LEU A C 1
ATOM 1431 O O . LEU A 1 279 ? 5.961 18.004 -11.355 1.00 30.36 273 LEU A O 1
ATOM 1436 N N . PRO A 1 280 ? 5.183 19.336 -9.709 1.00 29.35 274 PRO A N 1
ATOM 1437 C CA . PRO A 1 280 ? 5.411 18.354 -8.638 1.00 28.96 274 PRO A CA 1
ATOM 1438 C C . PRO A 1 280 ? 4.653 17.053 -8.887 1.00 28.02 274 PRO A C 1
ATOM 1439 O O . PRO A 1 280 ? 3.474 17.120 -9.230 1.00 30.28 274 PRO A O 1
ATOM 1443 N N . ASP A 1 281 ? 5.306 15.905 -8.719 1.00 30.22 275 ASP A N 1
ATOM 1444 C CA . ASP A 1 281 ? 4.647 14.609 -8.930 1.00 29.58 275 ASP A CA 1
ATOM 1445 C C . ASP A 1 281 ? 3.312 14.533 -8.191 1.00 29.15 275 ASP A C 1
ATOM 1446 O O . ASP A 1 281 ? 2.311 14.061 -8.731 1.00 27.19 275 ASP A O 1
ATOM 1451 N N . VAL A 1 282 ? 3.307 15.015 -6.954 1.00 29.34 276 VAL A N 1
ATOM 1452 C CA . VAL A 1 282 ? 2.132 14.907 -6.102 1.00 30.84 276 VAL A CA 1
ATOM 1453 C C . VAL A 1 282 ? 0.938 15.717 -6.627 1.00 29.75 276 VAL A C 1
ATOM 1454 O O . VAL A 1 282 ? -0.208 15.416 -6.299 1.00 31.11 276 VAL A O 1
ATOM 1458 N N . SER A 1 283 ? 1.198 16.739 -7.439 1.00 30.36 277 SER A N 1
ATOM 1459 C CA . SER A 1 283 ? 0.123 17.568 -7.970 1.00 25.52 277 SER A CA 1
ATOM 1460 C C . SER A 1 283 ? -0.496 16.946 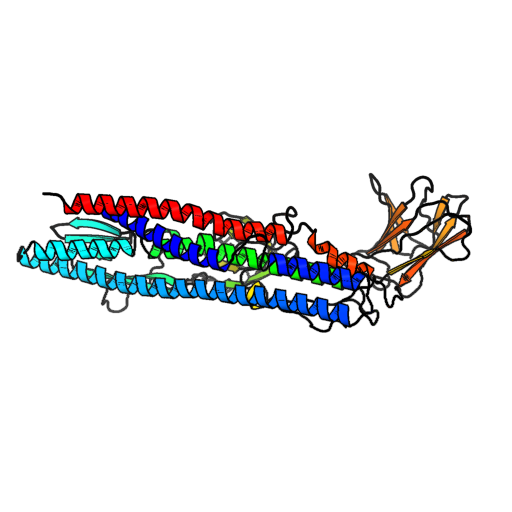-9.229 1.00 33.35 277 SER A C 1
ATOM 1461 O O . SER A 1 283 ? -1.606 17.304 -9.649 1.00 25.09 277 SER A O 1
ATOM 1464 N N . LEU A 1 284 ? 0.245 16.024 -9.830 1.00 28.37 278 LEU A N 1
ATOM 1465 C CA . LEU A 1 284 ? -0.131 15.420 -11.108 1.00 24.85 278 LEU A CA 1
ATOM 1466 C C . LEU A 1 284 ? -1.012 14.198 -10.914 1.00 25.72 278 LEU A C 1
ATOM 1467 O O . LEU A 1 284 ? -0.668 13.097 -11.328 1.00 26.57 278 LEU A O 1
ATOM 1472 N N . THR A 1 285 ? -2.158 14.400 -10.283 1.00 25.32 279 THR A N 1
ATOM 1473 C CA . THR A 1 285 ? -3.091 13.315 -10.040 1.00 24.80 279 THR A CA 1
ATOM 1474 C C . THR A 1 285 ? -3.955 12.983 -11.252 1.00 19.67 279 THR A C 1
ATOM 1475 O O . THR A 1 285 ? -4.093 13.782 -12.186 1.00 21.36 279 THR A O 1
ATOM 1479 N N . GLY A 1 286 ? -4.540 11.793 -11.209 1.00 18.05 280 GLY A N 1
ATOM 1480 C CA . GLY A 1 286 ? -5.486 11.345 -12.208 1.00 16.25 280 GLY A CA 1
ATOM 1481 C C . GLY A 1 286 ? -4.824 10.790 -13.441 1.00 15.24 280 GLY A C 1
ATOM 1482 O O . GLY A 1 286 ? -3.695 11.176 -13.773 1.00 18.77 280 GLY A O 1
ATOM 1483 N N . GLY A 1 287 ? -5.541 9.898 -14.125 1.00 16.67 281 GLY A N 1
ATOM 1484 C CA . GLY A 1 287 ? -5.110 9.337 -15.388 1.00 17.34 281 GLY A CA 1
ATOM 1485 C C . GLY A 1 287 ? -3.899 8.435 -15.280 1.00 15.13 281 GLY A C 1
ATOM 1486 O O . GLY A 1 287 ? -3.408 8.155 -14.177 1.00 15.52 281 GLY A O 1
ATOM 1487 N N . ALA A 1 288 ? -3.405 7.995 -16.428 1.00 14.73 282 ALA A N 1
ATOM 1488 C CA . ALA A 1 288 ? -2.221 7.148 -16.464 1.00 19.40 282 ALA A CA 1
ATOM 1489 C C . ALA A 1 288 ? -1.079 7.843 -15.731 1.00 18.37 282 ALA A C 1
ATOM 1490 O O . ALA A 1 288 ? -0.298 7.205 -15.036 1.00 16.46 282 ALA A O 1
ATOM 1492 N N . LEU A 1 289 ? -1.007 9.160 -15.892 1.00 16.07 283 LEU A N 1
ATOM 1493 C CA . LEU A 1 289 ? 0.014 9.964 -15.245 1.00 18.34 283 LEU A CA 1
ATOM 1494 C C . LEU A 1 289 ? 0.029 9.711 -13.748 1.00 16.15 283 LEU A C 1
ATOM 1495 O O . LEU A 1 289 ? 1.039 9.298 -13.191 1.00 14.83 283 LEU A O 1
ATOM 1500 N N . GLY A 1 290 ? -1.111 9.932 -13.105 1.00 16.18 284 GLY A N 1
ATOM 1501 C CA . GLY A 1 290 ? -1.203 9.812 -11.664 1.00 17.83 284 GLY A CA 1
ATOM 1502 C C . GLY A 1 290 ? -0.991 8.391 -11.173 1.00 17.17 284 GLY A C 1
ATOM 1503 O O . GLY A 1 290 ? -0.402 8.174 -10.109 1.00 16.60 284 GLY A O 1
ATOM 1504 N N . GLY A 1 291 ? -1.488 7.427 -11.936 1.00 13.08 285 GLY A N 1
ATOM 1505 C CA . GLY A 1 291 ? -1.319 6.018 -11.595 1.00 15.67 285 GLY A CA 1
ATOM 1506 C C . GLY A 1 291 ? 0.140 5.604 -11.688 1.00 16.47 285 GLY A C 1
ATOM 1507 O O . GLY A 1 291 ? 0.641 4.833 -10.855 1.00 16.63 285 GLY A O 1
ATOM 1508 N N . LEU A 1 292 ? 0.829 6.109 -12.709 1.00 13.19 286 LEU A N 1
ATOM 1509 C CA . LEU A 1 292 ? 2.248 5.806 -12.887 1.00 12.81 286 LEU A CA 1
ATOM 1510 C C . LEU A 1 292 ? 3.045 6.384 -11.734 1.00 14.28 286 LEU A C 1
ATOM 1511 O O . LEU A 1 292 ? 3.867 5.697 -11.128 1.00 14.67 286 LEU A O 1
ATOM 1516 N N . LEU A 1 293 ? 2.804 7.666 -11.455 1.00 13.52 287 LEU A N 1
ATOM 1517 C CA . LEU A 1 293 ? 3.513 8.371 -10.398 1.00 15.80 287 LEU A CA 1
ATOM 1518 C C . LEU A 1 293 ? 3.245 7.794 -9.009 1.00 16.57 287 LEU A C 1
ATOM 1519 O O . LEU A 1 293 ? 4.169 7.629 -8.218 1.00 13.46 287 LEU A O 1
ATOM 1524 N N . ALA A 1 294 ? 1.985 7.498 -8.699 1.00 15.41 288 ALA A N 1
ATOM 1525 C CA . ALA A 1 294 ? 1.656 6.919 -7.390 1.00 16.58 288 ALA A CA 1
ATOM 1526 C C . ALA A 1 294 ? 2.311 5.547 -7.180 1.00 16.06 288 ALA A C 1
ATOM 1527 O O . ALA A 1 294 ? 2.793 5.240 -6.088 1.00 17.59 288 ALA A O 1
ATOM 1529 N N . PHE A 1 295 ? 2.313 4.722 -8.223 1.00 15.36 289 PHE A N 1
ATOM 1530 C CA . PHE A 1 295 ? 2.977 3.423 -8.169 1.00 15.36 289 PHE A CA 1
ATOM 1531 C C . PHE A 1 295 ? 4.455 3.597 -7.856 1.00 16.41 289 PHE A C 1
ATOM 1532 O O . PHE A 1 295 ? 5.003 2.908 -6.995 1.00 15.68 289 PHE A O 1
ATOM 1540 N N . ARG A 1 296 ? 5.093 4.537 -8.544 1.00 15.48 290 ARG A N 1
ATOM 1541 C CA . ARG A 1 296 ? 6.519 4.777 -8.356 1.00 15.35 290 ARG A CA 1
ATOM 1542 C C . ARG A 1 296 ? 6.865 5.215 -6.926 1.00 13.46 290 ARG A C 1
ATOM 1543 O O . ARG A 1 296 ? 7.726 4.616 -6.285 1.00 12.59 290 ARG A O 1
ATOM 1551 N N . SER A 1 297 ? 6.189 6.247 -6.430 1.00 13.74 291 SER A N 1
ATOM 1552 C CA . SER A 1 297 ? 6.545 6.823 -5.127 1.00 15.21 291 SER A CA 1
ATOM 1553 C C . SER A 1 297 ? 5.995 6.035 -3.933 1.00 14.68 291 SER A C 1
ATOM 1554 O O . SER A 1 297 ? 6.564 6.095 -2.842 1.00 15.61 291 SER A O 1
ATOM 1557 N N . GLN A 1 298 ? 4.900 5.301 -4.118 1.00 15.32 292 GLN A N 1
ATOM 1558 C CA . GLN A 1 298 ? 4.255 4.674 -2.964 1.00 17.21 292 GLN A CA 1
ATOM 1559 C C . GLN A 1 298 ? 4.483 3.168 -2.878 1.00 15.71 292 GLN A C 1
ATOM 1560 O O . GLN A 1 298 ? 4.348 2.575 -1.804 1.00 18.15 292 GLN A O 1
ATOM 1566 N N . THR A 1 299 ? 4.856 2.550 -3.989 1.00 13.25 293 THR A N 1
ATOM 1567 C CA . THR A 1 299 ? 5.062 1.104 -4.001 1.00 16.68 293 THR A CA 1
ATOM 1568 C C . THR A 1 299 ? 6.465 0.731 -4.467 1.00 14.78 293 THR A C 1
ATOM 1569 O O . THR A 1 299 ? 7.209 0.070 -3.741 1.00 11.24 293 THR A O 1
ATOM 1573 N N . LEU A 1 300 ? 6.823 1.150 -5.677 1.00 12.85 294 LEU A N 1
ATOM 1574 C CA . LEU A 1 300 ? 8.079 0.718 -6.299 1.00 12.62 294 LEU A CA 1
ATOM 1575 C C . LEU A 1 300 ? 9.340 1.145 -5.536 1.00 12.85 294 LEU A C 1
ATOM 1576 O O . LEU A 1 300 ? 10.159 0.305 -5.143 1.00 13.12 294 LEU A O 1
ATOM 1581 N N . ASP A 1 301 ? 9.498 2.449 -5.330 1.00 12.25 295 ASP A N 1
ATOM 1582 C CA . ASP A 1 301 ? 10.701 2.957 -4.702 1.00 11.29 295 ASP A CA 1
ATOM 1583 C C . ASP A 1 301 ? 10.780 2.514 -3.236 1.00 11.76 295 ASP A C 1
ATOM 1584 O O . ASP A 1 301 ? 11.851 2.153 -2.772 1.00 13.02 295 ASP A O 1
ATOM 1589 N N . PRO A 1 302 ? 9.646 2.516 -2.503 1.00 12.78 296 PRO A N 1
ATOM 1590 C CA . PRO A 1 302 ? 9.769 1.975 -1.145 1.00 11.59 296 PRO A CA 1
ATOM 1591 C C . PRO A 1 302 ? 10.155 0.509 -1.146 1.00 13.35 296 PRO A C 1
ATOM 1592 O O . PRO A 1 302 ? 10.963 0.089 -0.309 1.00 8.67 296 PRO A O 1
ATOM 1596 N N . ALA A 1 303 ? 9.603 -0.258 -2.077 1.00 11.91 297 ALA A N 1
ATOM 1597 C CA . ALA A 1 303 ? 9.871 -1.687 -2.095 1.00 11.20 297 ALA A CA 1
ATOM 1598 C C . ALA A 1 303 ? 11.349 -1.933 -2.336 1.00 13.40 297 ALA A C 1
ATOM 1599 O O . ALA A 1 303 ? 11.938 -2.789 -1.692 1.00 13.36 297 ALA A O 1
ATOM 1601 N N . GLN A 1 304 ? 11.957 -1.196 -3.260 1.00 12.17 298 GLN A N 1
ATOM 1602 C CA . GLN A 1 304 ? 13.369 -1.447 -3.510 1.00 13.52 298 GLN A CA 1
ATOM 1603 C C . GLN A 1 304 ? 14.231 -0.993 -2.331 1.00 12.27 298 GLN A C 1
ATOM 1604 O O . GLN A 1 304 ? 15.238 -1.624 -2.020 1.00 13.01 298 GLN A O 1
ATOM 1610 N N . ALA A 1 305 ? 13.838 0.091 -1.667 1.00 10.51 299 ALA A N 1
ATOM 1611 C CA . ALA A 1 305 ? 14.582 0.565 -0.504 1.00 10.41 299 ALA A CA 1
ATOM 1612 C C . ALA A 1 305 ? 14.524 -0.470 0.616 1.00 10.88 299 ALA A C 1
ATOM 1613 O O . ALA A 1 305 ? 15.501 -0.682 1.349 1.00 12.63 299 ALA A O 1
ATOM 1615 N N . GLN A 1 306 ? 13.359 -1.084 0.777 1.00 11.24 300 GLN A N 1
ATOM 1616 C CA . GLN A 1 306 ? 13.188 -2.118 1.801 1.00 11.31 300 GLN A CA 1
ATOM 1617 C C . GLN A 1 306 ? 13.981 -3.380 1.495 1.00 10.62 300 GLN A C 1
ATOM 1618 O O . GLN A 1 306 ? 14.622 -3.952 2.385 1.00 11.00 300 GLN A O 1
ATOM 1624 N N . LEU A 1 307 ? 13.931 -3.840 0.253 1.00 10.74 301 LEU A N 1
ATOM 1625 C CA . LEU A 1 307 ? 14.643 -5.052 -0.102 1.00 13.64 301 LEU A CA 1
ATOM 1626 C C . LEU A 1 307 ? 16.141 -4.770 -0.091 1.00 11.95 301 LEU A C 1
ATOM 1627 O O . LEU A 1 307 ? 16.923 -5.603 0.318 1.00 12.50 301 LEU A O 1
ATOM 1632 N N . GLY A 1 308 ? 16.531 -3.578 -0.525 1.00 12.16 302 GLY A N 1
ATOM 1633 C CA . GLY A 1 308 ? 17.924 -3.171 -0.440 1.00 9.64 302 GLY A CA 1
ATOM 1634 C C . GLY A 1 308 ? 18.425 -3.156 0.991 1.00 10.70 302 GLY A C 1
ATOM 1635 O O . GLY A 1 308 ? 19.580 -3.518 1.280 1.00 9.88 302 GLY A O 1
ATOM 1636 N N . ALA A 1 309 ? 17.547 -2.749 1.900 1.00 10.47 303 ALA A N 1
ATOM 1637 C CA . ALA A 1 309 ? 17.904 -2.695 3.316 1.00 11.80 303 ALA A CA 1
ATOM 1638 C C . ALA A 1 309 ? 18.206 -4.089 3.856 1.00 11.33 303 ALA A C 1
ATOM 1639 O O . ALA A 1 309 ? 19.119 -4.251 4.666 1.00 13.14 303 ALA A O 1
ATOM 1641 N N . LEU A 1 310 ? 17.455 -5.095 3.402 1.00 12.22 304 LEU A N 1
ATOM 1642 C CA . LEU A 1 310 ? 17.739 -6.470 3.813 1.00 14.75 304 LEU A CA 1
ATOM 1643 C C . LEU A 1 310 ? 19.131 -6.916 3.366 1.00 15.70 304 LEU A C 1
ATOM 1644 O O . LEU A 1 310 ? 19.875 -7.518 4.146 1.00 11.38 304 LEU A O 1
ATOM 1649 N N . ALA A 1 311 ? 19.470 -6.634 2.108 1.00 12.13 305 ALA A N 1
ATOM 1650 C CA . ALA A 1 311 ? 20.797 -6.951 1.573 1.00 12.45 305 ALA A CA 1
ATOM 1651 C C . ALA A 1 311 ? 21.914 -6.327 2.420 1.00 14.12 305 ALA A C 1
ATOM 1652 O O . ALA A 1 311 ? 22.902 -6.997 2.756 1.00 12.55 305 ALA A O 1
ATOM 1654 N N . VAL A 1 312 ? 21.754 -5.053 2.767 1.00 10.86 306 VAL A N 1
ATOM 1655 C CA . VAL A 1 312 ? 22.756 -4.350 3.539 1.00 11.68 306 VAL A CA 1
ATOM 1656 C C . VAL A 1 312 ? 22.877 -4.974 4.925 1.00 10.98 306 VAL A C 1
ATOM 1657 O O . VAL A 1 312 ? 23.965 -5.250 5.381 1.00 10.63 306 VAL A O 1
ATOM 1661 N N . SER A 1 313 ? 21.751 -5.193 5.586 1.00 10.91 307 SER A N 1
ATOM 1662 C CA . SER A 1 313 ? 21.794 -5.750 6.924 1.00 14.60 307 SER A CA 1
ATOM 1663 C C . SER A 1 313 ? 22.405 -7.149 6.903 1.00 14.51 307 SER A C 1
ATOM 1664 O O . SER A 1 313 ? 23.199 -7.483 7.765 1.00 13.28 307 SER A O 1
ATOM 1667 N N . PHE A 1 314 ? 22.021 -7.966 5.921 1.00 12.18 308 PHE A N 1
ATOM 1668 C CA . PHE A 1 314 ? 22.579 -9.309 5.790 1.00 12.98 308 PHE A CA 1
ATOM 1669 C C . PHE A 1 314 ? 24.102 -9.271 5.621 1.00 12.29 308 PHE A C 1
ATOM 1670 O O . PHE A 1 314 ? 24.831 -9.917 6.360 1.00 11.60 308 PHE A O 1
ATOM 1678 N N . ALA A 1 315 ? 24.572 -8.518 4.634 1.00 11.05 309 ALA A N 1
ATOM 1679 C CA . ALA A 1 315 ? 26.003 -8.398 4.381 1.00 10.62 309 ALA A CA 1
ATOM 1680 C C . ALA A 1 315 ? 26.752 -7.878 5.611 1.00 14.01 309 ALA A C 1
ATOM 1681 O O . ALA A 1 315 ? 27.787 -8.422 5.983 1.00 10.99 309 ALA A O 1
ATOM 1683 N N . SER A 1 316 ? 26.215 -6.842 6.246 1.00 11.50 310 SER A N 1
ATOM 1684 C CA . SER A 1 316 ? 26.879 -6.230 7.380 1.00 10.43 310 SER A CA 1
ATOM 1685 C C . SER A 1 316 ? 27.000 -7.214 8.545 1.00 12.00 310 SER A C 1
ATOM 1686 O O . SER A 1 316 ? 28.053 -7.328 9.159 1.00 12.05 310 SER A O 1
ATOM 1689 N N . GLN A 1 317 ? 25.911 -7.904 8.847 1.00 11.12 311 GLN A N 1
ATOM 1690 C CA . GLN A 1 317 ? 25.920 -8.893 9.929 1.00 10.86 311 GLN A CA 1
ATOM 1691 C C . GLN A 1 317 ? 26.871 -10.050 9.686 1.00 13.24 311 GLN A C 1
ATOM 1692 O O . GLN A 1 317 ? 27.559 -10.501 10.603 1.00 12.03 311 GLN A O 1
ATOM 1698 N N . VAL A 1 318 ? 26.886 -10.558 8.467 1.00 11.56 312 VAL A N 1
ATOM 1699 C CA . VAL A 1 318 ? 27.708 -11.708 8.150 1.00 10.91 312 VAL A CA 1
ATOM 1700 C C . VAL A 1 318 ? 29.170 -11.282 8.184 1.00 12.47 312 VAL A C 1
ATOM 1701 O O . VAL A 1 318 ? 30.011 -11.950 8.790 1.00 11.41 312 VAL A O 1
ATOM 1705 N N . ASN A 1 319 ? 29.456 -10.128 7.591 1.00 9.23 313 ASN A N 1
ATOM 1706 C CA . ASN A 1 319 ? 30.810 -9.593 7.579 1.00 11.49 313 ASN A CA 1
ATOM 1707 C C . ASN A 1 319 ? 31.329 -9.371 8.995 1.00 11.65 313 ASN A C 1
ATOM 1708 O O . ASN A 1 319 ? 32.473 -9.699 9.291 1.00 13.00 313 ASN A O 1
ATOM 1713 N N . ALA A 1 320 ? 30.478 -8.833 9.863 1.00 10.93 314 ALA A N 1
ATOM 1714 C CA . ALA A 1 320 ? 30.897 -8.504 11.227 1.00 11.11 314 ALA A CA 1
ATOM 1715 C C . ALA A 1 320 ? 31.188 -9.768 12.020 1.00 13.65 314 ALA A C 1
ATOM 1716 O O . ALA A 1 320 ? 32.153 -9.815 12.806 1.00 12.35 314 ALA A O 1
ATOM 1718 N N . GLN A 1 321 ? 30.352 -10.785 11.825 1.00 11.05 315 GLN A N 1
ATOM 1719 C CA . GLN A 1 321 ? 30.529 -12.049 12.541 1.00 13.89 315 GLN A CA 1
ATOM 1720 C C . GLN A 1 321 ? 31.714 -12.841 11.986 1.00 14.41 315 GLN A C 1
ATOM 1721 O O . GLN A 1 321 ? 32.427 -13.488 12.739 1.00 12.78 315 GLN A O 1
ATOM 1727 N N . ASN A 1 322 ? 31.930 -12.805 10.677 1.00 10.07 316 ASN A N 1
ATOM 1728 C CA . ASN A 1 322 ? 33.088 -13.504 10.136 1.00 10.37 316 ASN A CA 1
ATOM 1729 C C . ASN A 1 322 ? 34.407 -12.914 10.654 1.00 13.92 316 ASN A C 1
ATOM 1730 O O . ASN A 1 322 ? 35.369 -13.654 10.924 1.00 14.00 316 ASN A O 1
ATOM 1735 N N . ALA A 1 323 ? 34.423 -11.589 10.837 1.00 13.67 317 ALA A N 1
ATOM 1736 C CA . ALA A 1 323 ? 35.570 -10.867 11.364 1.00 15.78 317 ALA A CA 1
ATOM 1737 C C . ALA A 1 323 ? 35.863 -11.237 12.821 1.00 16.30 317 ALA A C 1
ATOM 1738 O O . ALA A 1 323 ? 36.902 -10.861 13.346 1.00 14.87 317 ALA A O 1
ATOM 1740 N N . LEU A 1 324 ? 34.939 -11.949 13.470 1.00 15.56 318 LEU A N 1
ATOM 1741 C CA . LEU A 1 324 ? 35.161 -12.435 14.843 1.00 14.72 318 LEU A CA 1
ATOM 1742 C C . LEU A 1 324 ? 35.700 -13.869 14.883 1.00 16.59 318 LEU A C 1
ATOM 1743 O O . LEU A 1 324 ? 35.928 -14.411 15.958 1.00 16.53 318 LEU A O 1
ATOM 1748 N N . GLY A 1 325 ? 35.882 -14.500 13.726 1.00 13.05 319 GLY A N 1
ATOM 1749 C CA . GLY A 1 325 ? 36.439 -15.844 13.702 1.00 11.88 319 GLY A CA 1
ATOM 1750 C C . GLY A 1 325 ? 37.823 -15.874 13.076 1.00 15.23 319 GLY A C 1
ATOM 1751 O O . GLY A 1 325 ? 38.350 -14.837 12.675 1.00 14.91 319 GLY A O 1
ATOM 1752 N N . VAL A 1 326 ? 38.415 -17.065 12.993 1.00 15.87 320 VAL A N 1
ATOM 1753 C CA . VAL A 1 326 ? 39.662 -17.250 12.243 1.00 13.17 320 VAL A CA 1
ATOM 1754 C C . VAL A 1 326 ? 39.455 -18.311 11.159 1.00 18.79 320 VAL A C 1
ATOM 1755 O O . VAL A 1 326 ? 38.645 -19.225 11.316 1.00 15.89 320 VAL A O 1
ATOM 1759 N N . ASP A 1 327 ? 40.194 -18.173 10.064 1.00 21.36 321 ASP A N 1
ATOM 1760 C CA . ASP A 1 327 ? 40.039 -19.051 8.911 1.00 21.34 321 ASP A CA 1
ATOM 1761 C C . ASP A 1 327 ? 40.879 -20.308 9.090 1.00 26.38 321 ASP A C 1
ATOM 1762 O O . ASP A 1 327 ? 41.360 -20.581 10.188 1.00 25.96 321 ASP A O 1
ATOM 1767 N N . MET A 1 328 ? 41.063 -21.060 8.011 1.00 31.51 322 MET A N 1
ATOM 1768 C CA . MET A 1 328 ? 41.797 -22.321 8.081 1.00 34.66 322 MET A CA 1
ATOM 1769 C C . MET A 1 328 ? 43.262 -22.094 8.459 1.00 36.65 322 MET A C 1
ATOM 1770 O O . MET A 1 328 ? 43.924 -22.992 8.981 1.00 38.00 322 MET A O 1
ATOM 1775 N N . SER A 1 329 ? 43.756 -20.884 8.213 1.00 36.47 323 SER A N 1
ATOM 1776 C CA . SER A 1 329 ? 45.143 -20.540 8.526 1.00 32.37 323 SER A CA 1
ATOM 1777 C C . SER A 1 329 ? 45.295 -19.844 9.877 1.00 32.71 323 SER A C 1
ATOM 1778 O O . SER A 1 329 ? 46.381 -19.387 10.223 1.00 33.65 323 SER A O 1
ATOM 1781 N N . GLY A 1 330 ? 44.206 -19.758 10.634 1.00 32.69 324 GLY A N 1
ATOM 1782 C CA . GLY A 1 330 ? 44.239 -19.115 11.936 1.00 24.59 324 GLY A CA 1
ATOM 1783 C C . GLY A 1 330 ? 44.236 -17.601 11.863 1.00 24.87 324 GLY A C 1
ATOM 1784 O O . GLY A 1 330 ? 44.413 -16.927 12.878 1.00 25.89 324 GLY A O 1
ATOM 1785 N N . ASN A 1 331 ? 44.038 -17.063 10.660 1.00 22.66 325 ASN A N 1
ATOM 1786 C CA . ASN A 1 331 ? 43.972 -15.620 10.450 1.00 22.29 325 ASN A CA 1
ATOM 1787 C C . ASN A 1 331 ? 42.549 -15.093 10.585 1.00 19.75 325 ASN A C 1
ATOM 1788 O O . ASN A 1 331 ? 41.602 -15.792 10.260 1.00 19.08 325 ASN A O 1
ATOM 1793 N N . PRO A 1 332 ? 42.402 -13.856 11.085 1.00 20.17 326 PRO A N 1
ATOM 1794 C CA . PRO A 1 332 ? 41.089 -13.211 11.215 1.00 20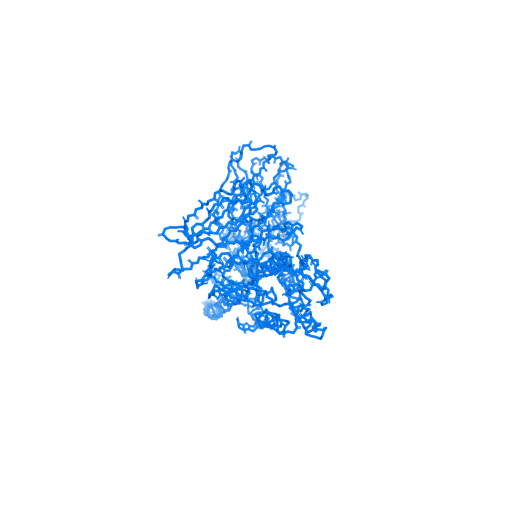.23 326 PRO A CA 1
ATOM 1795 C C . PRO A 1 332 ? 40.253 -13.296 9.938 1.00 19.07 326 PRO A C 1
ATOM 1796 O O . PRO A 1 332 ? 40.781 -13.138 8.836 1.00 16.55 326 PRO A O 1
ATOM 1800 N N . GLY A 1 333 ? 38.964 -13.580 10.094 1.00 16.30 327 GLY A N 1
ATOM 1801 C CA . GLY A 1 333 ? 38.058 -13.643 8.964 1.00 15.13 327 GLY A CA 1
ATOM 1802 C C . GLY A 1 333 ? 37.913 -12.267 8.348 1.00 14.52 327 GLY A C 1
ATOM 1803 O O . GLY A 1 333 ? 38.027 -11.256 9.040 1.00 15.40 327 GLY A O 1
ATOM 1804 N N . GLY A 1 334 ? 37.696 -12.233 7.041 1.00 15.25 328 GLY A N 1
ATOM 1805 C CA . GLY A 1 334 ? 37.427 -10.985 6.347 1.00 17.75 328 GLY A CA 1
ATOM 1806 C C . GLY A 1 334 ? 35.985 -10.922 5.886 1.00 14.53 328 GLY A C 1
ATOM 1807 O O . GLY A 1 334 ? 35.150 -11.727 6.292 1.00 14.75 328 GLY A O 1
ATOM 1808 N N . SER A 1 335 ? 35.675 -9.970 5.016 1.00 12.22 329 SER A N 1
ATOM 1809 C CA . SER A 1 335 ? 34.314 -9.879 4.503 1.00 15.03 329 SER A CA 1
ATOM 1810 C C . SER A 1 335 ? 33.963 -11.083 3.633 1.00 12.20 329 SER A C 1
ATOM 1811 O O . SER A 1 335 ? 34.811 -11.600 2.922 1.00 13.44 329 SER A O 1
ATOM 1814 N N . LEU A 1 336 ? 32.710 -11.521 3.710 1.00 11.51 330 LEU A N 1
ATOM 1815 C CA . LEU A 1 336 ? 32.171 -12.532 2.790 1.00 11.52 330 LEU A CA 1
ATOM 1816 C C . LEU A 1 336 ? 31.267 -11.890 1.727 1.00 12.10 330 LEU A C 1
ATOM 1817 O O . LEU A 1 336 ? 31.038 -12.466 0.672 1.00 11.46 330 LEU A O 1
ATOM 1822 N N . PHE A 1 337 ? 30.761 -10.691 2.009 1.00 11.65 331 PHE A N 1
ATOM 1823 C CA . PHE A 1 337 ? 29.879 -9.988 1.078 1.00 12.38 331 PHE A CA 1
ATOM 1824 C C . PHE A 1 337 ? 30.236 -8.510 0.959 1.00 11.33 331 PHE A C 1
ATOM 1825 O O . PHE A 1 337 ? 30.841 -7.936 1.855 1.00 14.56 331 PHE A O 1
ATOM 1833 N N . ALA A 1 338 ? 29.857 -7.902 -0.166 1.00 14.28 332 ALA A N 1
ATOM 1834 C CA . ALA A 1 338 ? 30.074 -6.484 -0.380 1.00 17.14 332 ALA A CA 1
ATOM 1835 C C . ALA A 1 338 ? 28.859 -5.850 -1.061 1.00 17.50 332 ALA A C 1
ATOM 1836 O O . ALA A 1 338 ? 28.130 -6.515 -1.791 1.00 14.74 332 ALA A O 1
ATOM 1838 N N . VAL A 1 339 ? 28.636 -4.570 -0.789 1.00 17.83 333 VAL A N 1
ATOM 1839 C CA . VAL A 1 339 ? 27.592 -3.801 -1.454 1.00 22.59 333 VAL A CA 1
ATOM 1840 C C . VAL A 1 339 ? 28.114 -2.398 -1.778 1.00 16.93 333 VAL A C 1
ATOM 1841 O O . VAL A 1 339 ? 29.057 -1.919 -1.141 1.00 23.64 333 VAL A O 1
ATOM 1845 N N . GLY A 1 340 ? 27.499 -1.737 -2.755 1.00 25.56 334 GLY A N 1
ATOM 1846 C CA . GLY A 1 340 ? 27.886 -0.379 -3.094 1.00 24.74 334 GLY A CA 1
ATOM 1847 C C . GLY A 1 340 ? 27.429 0.604 -2.033 1.00 32.65 334 GLY A C 1
ATOM 1848 O O . GLY A 1 340 ? 26.596 0.267 -1.188 1.00 31.22 334 GLY A O 1
ATOM 1849 N N . ALA A 1 341 ? 27.967 1.820 -2.068 1.00 28.57 335 ALA A N 1
ATOM 1850 C CA . ALA A 1 341 ? 27.635 2.808 -1.050 1.00 32.16 335 ALA A CA 1
ATOM 1851 C C . ALA A 1 341 ? 26.300 3.467 -1.369 1.00 26.56 335 ALA A C 1
ATOM 1852 O O . ALA A 1 341 ? 25.769 3.312 -2.466 1.00 25.49 335 ALA A O 1
ATOM 1854 N N . PRO A 1 342 ? 25.737 4.180 -0.390 1.00 24.82 336 PRO A N 1
ATOM 1855 C CA . PRO A 1 342 ? 24.496 4.918 -0.625 1.00 21.94 336 PRO A CA 1
ATOM 1856 C C . PRO A 1 342 ? 24.587 5.805 -1.864 1.00 21.27 336 PRO A C 1
ATOM 1857 O O . PRO A 1 342 ? 25.681 6.163 -2.301 1.00 26.44 336 PRO A O 1
ATOM 1861 N N . ALA A 1 343 ? 23.444 6.136 -2.440 1.00 17.77 337 ALA A N 1
A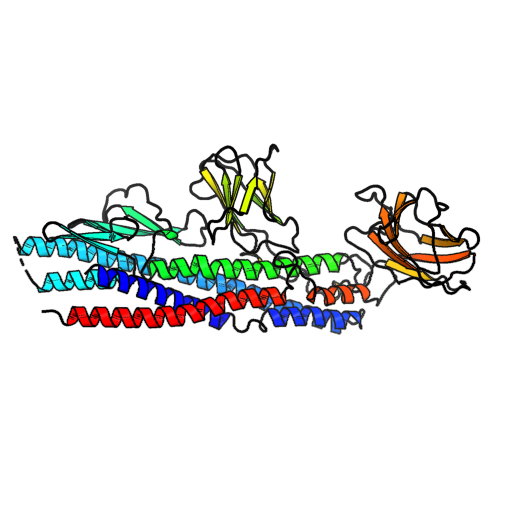TOM 1862 C CA . ALA A 1 343 ? 23.420 7.029 -3.578 1.00 17.14 337 ALA A CA 1
ATOM 1863 C C . ALA A 1 343 ? 23.019 8.406 -3.092 1.00 14.96 337 ALA A C 1
ATOM 1864 O O . ALA A 1 343 ? 22.072 8.536 -2.307 1.00 16.38 337 ALA A O 1
ATOM 1866 N N . VAL A 1 344 ? 23.736 9.424 -3.560 1.00 15.46 338 VAL A N 1
ATOM 1867 C CA . VAL A 1 344 ? 23.425 10.806 -3.210 1.00 13.95 338 VAL A CA 1
ATOM 1868 C C . VAL A 1 344 ? 23.407 11.679 -4.470 1.00 14.86 338 VAL A C 1
ATOM 1869 O O . VAL A 1 344 ? 24.347 11.664 -5.266 1.00 17.01 338 VAL A O 1
ATOM 1873 N N . TYR A 1 345 ? 22.312 12.400 -4.658 1.00 12.62 339 TYR A N 1
ATOM 1874 C CA . TYR A 1 345 ? 22.200 13.372 -5.748 1.00 12.60 339 TYR A CA 1
ATOM 1875 C C . TYR A 1 345 ? 22.024 14.777 -5.202 1.00 15.70 339 TYR A C 1
ATOM 1876 O O . TYR A 1 345 ? 21.129 15.009 -4.397 1.00 14.42 339 TYR A O 1
ATOM 1885 N N . ALA A 1 346 ? 22.846 15.717 -5.661 1.00 15.41 340 ALA A N 1
ATOM 1886 C CA . ALA A 1 346 ? 22.567 17.124 -5.396 1.00 15.94 340 ALA A CA 1
ATOM 1887 C C . ALA A 1 346 ? 21.379 17.535 -6.272 1.00 18.39 340 ALA A C 1
ATOM 1888 O O . ALA A 1 346 ? 21.365 17.265 -7.472 1.00 20.88 340 ALA A O 1
ATOM 1890 N N . ASN A 1 347 ? 20.350 18.106 -5.659 1.00 16.06 341 ASN A N 1
ATOM 1891 C CA . ASN A 1 347 ? 19.158 18.497 -6.396 1.00 16.19 341 ASN A CA 1
ATOM 1892 C C . ASN A 1 347 ? 19.549 19.502 -7.472 1.00 18.74 341 ASN A C 1
ATOM 1893 O O . ASN A 1 347 ? 20.421 20.338 -7.253 1.00 20.96 341 ASN A O 1
ATOM 1898 N N . GLN A 1 348 ? 18.926 19.401 -8.641 1.00 19.93 342 GLN A N 1
ATOM 1899 C CA . GLN A 1 348 ? 19.313 20.249 -9.762 1.00 19.54 342 GLN A CA 1
ATOM 1900 C C . GLN A 1 348 ? 18.988 21.723 -9.497 1.00 21.57 342 GLN A C 1
ATOM 1901 O O . GLN A 1 348 ? 19.516 22.608 -10.163 1.00 20.52 342 GLN A O 1
ATOM 1907 N N . ASN A 1 349 ? 18.110 21.978 -8.534 1.00 21.05 343 ASN A N 1
ATOM 1908 C CA . ASN A 1 349 ? 17.751 23.347 -8.174 1.00 20.53 343 ASN A CA 1
ATOM 1909 C C . ASN A 1 349 ? 18.788 24.012 -7.265 1.00 23.05 343 ASN A C 1
ATOM 1910 O O . ASN A 1 349 ? 18.705 25.210 -7.018 1.00 21.62 343 ASN A O 1
ATOM 1915 N N . ASN A 1 350 ? 19.761 23.243 -6.773 1.00 21.83 344 ASN A N 1
ATOM 1916 C CA . ASN A 1 350 ? 20.776 23.789 -5.856 1.00 22.53 344 ASN A CA 1
ATOM 1917 C C . ASN A 1 350 ? 21.529 24.986 -6.427 1.00 20.83 344 ASN A C 1
ATOM 1918 O O . ASN A 1 350 ? 21.796 25.047 -7.627 1.00 20.45 344 ASN A O 1
ATOM 1923 N N . THR A 1 351 ? 21.847 25.940 -5.558 1.00 21.50 345 THR A N 1
ATOM 1924 C CA . THR A 1 351 ? 22.614 27.121 -5.949 1.00 27.25 345 THR A CA 1
ATOM 1925 C C . THR A 1 351 ? 24.005 27.088 -5.303 1.00 27.35 345 THR A C 1
ATOM 1926 O O . THR A 1 351 ? 24.961 27.647 -5.837 1.00 25.74 345 THR A O 1
ATOM 1930 N N . GLY A 1 352 ? 24.120 26.414 -4.162 1.00 21.67 346 GLY A N 1
ATOM 1931 C CA . GLY A 1 352 ? 25.412 26.207 -3.538 1.00 25.25 346 GLY A CA 1
ATOM 1932 C C . GLY A 1 352 ? 26.161 25.079 -4.232 1.00 28.38 346 GLY A C 1
ATOM 1933 O O . GLY A 1 352 ? 25.625 24.427 -5.132 1.00 33.44 346 GLY A O 1
ATOM 1934 N N . SER A 1 353 ? 27.396 24.833 -3.810 1.00 30.49 347 SER A N 1
ATOM 1935 C CA . SER A 1 353 ? 28.228 23.840 -4.481 1.00 30.33 347 SER A CA 1
ATOM 1936 C C . SER A 1 353 ? 28.632 22.678 -3.577 1.00 28.10 347 SER A C 1
ATOM 1937 O O . SER A 1 353 ? 29.493 21.881 -3.945 1.00 31.87 347 SER A O 1
ATOM 1940 N N . ALA A 1 354 ? 28.029 22.589 -2.396 1.00 25.40 348 ALA A N 1
ATOM 1941 C CA . ALA A 1 354 ? 28.414 21.560 -1.437 1.00 23.03 348 ALA A CA 1
ATOM 1942 C C . ALA A 1 354 ? 28.126 20.164 -1.994 1.00 21.69 348 ALA A C 1
ATOM 1943 O O . ALA A 1 354 ? 27.256 20.000 -2.849 1.00 19.54 348 ALA A O 1
ATOM 1945 N N . THR A 1 355 ? 28.885 19.186 -1.502 1.00 19.95 349 THR A N 1
ATOM 1946 C CA . THR A 1 355 ? 28.714 17.777 -1.834 1.00 25.06 349 THR A CA 1
ATOM 1947 C C . THR A 1 355 ? 28.406 16.989 -0.564 1.00 22.36 349 THR A C 1
ATOM 1948 O O . THR A 1 355 ? 28.905 17.304 0.515 1.00 22.28 349 THR A O 1
ATOM 1952 N N . LEU A 1 356 ? 27.581 15.960 -0.693 1.00 20.13 350 LEU A N 1
ATOM 1953 C CA . LEU A 1 356 ? 27.181 15.177 0.464 1.00 17.37 350 LEU A CA 1
ATOM 1954 C C . LEU A 1 356 ? 27.577 13.718 0.303 1.00 18.51 350 LEU A C 1
ATOM 1955 O O . LEU A 1 356 ? 27.433 13.144 -0.769 1.00 14.58 350 LEU A O 1
ATOM 1960 N N . SER A 1 357 ? 28.092 13.134 1.376 1.00 19.52 351 SER A N 1
ATOM 1961 C CA . SER A 1 357 ? 28.341 11.702 1.420 1.00 21.66 351 SER A CA 1
ATOM 1962 C C . SER A 1 357 ? 27.629 11.159 2.651 1.00 21.68 351 SER A C 1
ATOM 1963 O O . SER A 1 357 ? 27.465 11.876 3.644 1.00 21.28 351 SER A O 1
ATOM 1966 N N . VAL A 1 358 ? 27.186 9.906 2.582 1.00 16.51 352 VAL A N 1
ATOM 1967 C CA . VAL A 1 358 ? 26.349 9.333 3.630 1.00 15.27 352 VAL A CA 1
ATOM 1968 C C . VAL A 1 358 ? 26.826 7.927 3.982 1.00 18.74 352 VAL A C 1
ATOM 1969 O O . VAL A 1 358 ? 27.230 7.178 3.103 1.00 16.92 352 VAL A O 1
ATOM 1973 N N . SER A 1 359 ? 26.796 7.582 5.263 1.00 17.88 353 SER A N 1
ATOM 1974 C CA . SER A 1 359 ? 27.043 6.201 5.671 1.00 18.20 353 SER A CA 1
ATOM 1975 C C . SER A 1 359 ? 26.063 5.798 6.761 1.00 18.88 353 SER A C 1
ATOM 1976 O O . SER A 1 359 ? 25.288 6.626 7.248 1.00 16.97 353 SER A O 1
ATOM 1979 N N . PHE A 1 360 ? 26.086 4.524 7.141 1.00 16.31 354 PHE A N 1
ATOM 1980 C CA . PHE A 1 360 ? 25.217 4.055 8.205 1.00 15.91 354 PHE A CA 1
ATOM 1981 C C . PHE A 1 360 ? 25.901 4.213 9.553 1.00 18.10 354 PHE A C 1
ATOM 1982 O O . PHE A 1 360 ? 27.104 3.971 9.692 1.00 18.20 354 PHE A O 1
ATOM 1990 N N . VAL A 1 361 ? 25.125 4.637 10.538 1.00 17.30 355 VAL A N 1
ATOM 1991 C CA . VAL A 1 361 ? 25.569 4.584 11.924 1.00 18.30 355 VAL A CA 1
ATOM 1992 C C . VAL A 1 361 ? 25.890 3.131 12.270 1.00 20.87 355 VAL A C 1
ATOM 1993 O O . VAL A 1 361 ? 26.916 2.823 12.880 1.00 18.49 355 VAL A O 1
ATOM 1997 N N . ASP A 1 362 ? 25.004 2.239 11.845 1.00 18.62 356 ASP A N 1
ATOM 1998 C CA . ASP A 1 362 ? 25.150 0.806 12.073 1.00 20.22 356 ASP A CA 1
ATOM 1999 C C . ASP A 1 362 ? 24.665 0.089 10.827 1.00 15.16 356 ASP A C 1
ATOM 2000 O O . ASP A 1 362 ? 23.465 -0.003 10.627 1.00 16.89 356 ASP A O 1
ATOM 2005 N N . GLY A 1 363 ? 25.590 -0.442 10.026 1.00 15.06 357 GLY A N 1
ATOM 2006 C CA . GLY A 1 363 ? 25.230 -1.169 8.813 1.00 14.67 357 GLY A CA 1
ATOM 2007 C C . GLY A 1 363 ? 24.335 -2.373 9.039 1.00 13.59 357 GLY A C 1
ATOM 2008 O O . GLY A 1 363 ? 23.678 -2.853 8.112 1.00 13.16 357 GLY A O 1
ATOM 2009 N N . THR A 1 364 ? 24.318 -2.917 10.254 1.00 18.01 358 THR A N 1
ATOM 2010 C CA . THR A 1 364 ? 23.452 -4.072 10.497 1.00 12.83 358 THR A CA 1
ATOM 2011 C C . THR A 1 364 ? 22.022 -3.611 10.731 1.00 14.81 358 THR A C 1
ATOM 2012 O O . THR A 1 364 ? 21.086 -4.406 10.660 1.00 17.99 358 THR A O 1
ATOM 2016 N N . GLN A 1 365 ? 21.858 -2.325 11.029 1.00 12.83 359 GLN A N 1
ATOM 2017 C CA . GLN A 1 365 ? 20.522 -1.742 11.152 1.00 16.46 359 GLN A CA 1
ATOM 2018 C C . GLN A 1 365 ? 20.380 -0.540 10.228 1.00 17.16 359 GLN A C 1
ATOM 2019 O O . GLN A 1 365 ? 20.350 0.607 10.675 1.00 20.49 359 GLN A O 1
ATOM 2025 N N . PRO A 1 366 ? 20.282 -0.798 8.921 1.00 15.35 360 PRO A N 1
ATOM 2026 C CA . PRO A 1 366 ? 20.194 0.284 7.939 1.00 14.33 360 PRO A CA 1
ATOM 2027 C C . PRO A 1 366 ? 18.816 0.924 7.923 1.00 12.99 360 PRO A C 1
ATOM 2028 O O . PRO A 1 366 ? 17.860 0.385 8.484 1.00 12.30 360 PRO A O 1
ATOM 2032 N N . THR A 1 367 ? 18.724 2.079 7.278 1.00 17.23 361 THR A N 1
ATOM 2033 C CA . THR A 1 367 ? 17.445 2.703 7.002 1.00 15.23 361 THR A CA 1
ATOM 2034 C C . THR A 1 367 ? 16.712 1.886 5.952 1.00 15.70 361 THR A C 1
ATOM 2035 O O . THR A 1 367 ? 17.328 1.050 5.287 1.00 14.14 361 THR A O 1
ATOM 2039 N N . THR A 1 368 ? 15.411 2.135 5.802 1.00 14.28 362 THR A N 1
ATOM 2040 C CA . THR A 1 368 ? 14.585 1.358 4.880 1.00 14.15 362 THR A CA 1
ATOM 2041 C C . THR A 1 368 ? 13.803 2.207 3.881 1.00 13.02 362 THR A C 1
ATOM 2042 O O . THR A 1 368 ? 13.009 1.657 3.104 1.00 15.06 362 THR A O 1
ATOM 2046 N N . SER A 1 369 ? 13.999 3.525 3.917 1.00 13.53 363 SER A N 1
ATOM 2047 C CA . SER A 1 369 ? 13.304 4.437 2.985 1.00 13.92 363 SER A CA 1
ATOM 2048 C C . SER A 1 369 ? 14.255 5.281 2.127 1.00 12.88 363 SER A C 1
ATOM 2049 O O . SER A 1 369 ? 15.457 5.008 2.053 1.00 13.41 363 SER A O 1
ATOM 2052 N N . ASP A 1 370 ? 13.698 6.292 1.451 1.00 12.79 364 ASP A N 1
ATOM 2053 C CA . ASP A 1 370 ? 14.472 7.251 0.655 1.00 12.82 364 ASP A CA 1
ATOM 2054 C C . ASP A 1 370 ? 14.322 8.618 1.303 1.00 14.51 364 ASP A C 1
ATOM 2055 O O . ASP A 1 370 ? 13.257 8.932 1.838 1.00 14.00 364 ASP A O 1
ATOM 2060 N N . TYR A 1 371 ? 15.352 9.448 1.211 1.00 11.83 365 TYR A N 1
ATOM 2061 C CA . TYR A 1 371 ? 15.321 10.726 1.930 1.00 14.99 365 TYR A CA 1
ATOM 2062 C C . TYR A 1 371 ? 15.787 11.912 1.111 1.00 15.03 365 TYR A C 1
ATOM 2063 O O . TYR A 1 371 ? 16.462 11.768 0.096 1.00 11.63 365 TYR A O 1
ATOM 2072 N N . ALA A 1 372 ? 15.432 13.106 1.581 1.00 14.54 366 ALA A N 1
ATOM 2073 C CA . ALA A 1 372 ? 16.067 14.312 1.084 1.00 12.79 366 ALA A CA 1
ATOM 2074 C C . ALA A 1 372 ? 16.622 15.042 2.302 1.00 12.53 366 ALA A C 1
ATOM 2075 O O . ALA A 1 372 ? 15.927 15.155 3.306 1.00 13.46 366 ALA A O 1
ATOM 2077 N N . LEU A 1 373 ? 17.883 15.465 2.216 1.00 10.24 367 LEU A N 1
ATOM 2078 C CA . LEU A 1 373 ? 18.478 16.379 3.201 1.00 13.14 367 LEU A CA 1
ATOM 2079 C C . LEU A 1 373 ? 18.452 17.804 2.655 1.00 14.26 367 LEU A C 1
ATOM 2080 O O . LEU A 1 373 ? 19.069 18.104 1.619 1.00 13.30 367 LEU A O 1
ATOM 2085 N N . SER A 1 374 ? 17.746 18.686 3.354 1.00 17.70 368 SER A N 1
ATOM 2086 C CA . SER A 1 374 ? 17.576 20.050 2.870 1.00 13.17 368 SER A CA 1
ATOM 2087 C C . SER A 1 374 ? 18.139 21.024 3.886 1.00 12.82 368 SER A C 1
ATOM 2088 O O . SER A 1 374 ? 18.195 20.726 5.074 1.00 13.37 368 SER A O 1
ATOM 2091 N N . TYR A 1 375 ? 18.549 22.187 3.405 1.00 14.53 369 TYR A N 1
ATOM 2092 C CA . TYR A 1 375 ? 19.157 23.181 4.279 1.00 14.59 369 TYR A CA 1
ATOM 2093 C C . TYR A 1 375 ? 18.427 24.490 4.075 1.00 15.36 369 TYR A C 1
ATOM 2094 O O . TYR A 1 375 ? 18.260 24.905 2.948 1.00 17.25 369 TYR A O 1
ATOM 2103 N N . ASP A 1 376 ? 17.988 25.138 5.153 1.00 18.46 370 ASP A N 1
ATOM 2104 C CA . ASP A 1 376 ? 17.202 26.361 5.008 1.00 19.00 370 ASP A CA 1
ATOM 2105 C C . ASP A 1 376 ? 17.975 27.614 5.457 1.00 18.16 370 ASP A C 1
ATOM 2106 O O . ASP A 1 376 ? 17.386 28.674 5.638 1.00 17.94 370 ASP A O 1
ATOM 2111 N N . GLY A 1 377 ? 19.288 27.472 5.632 1.00 19.06 371 GLY A N 1
ATOM 2112 C CA . GLY A 1 377 ? 20.157 28.589 5.953 1.00 20.78 371 GLY A CA 1
ATOM 2113 C C . GLY A 1 377 ? 20.491 28.633 7.426 1.00 22.72 371 GLY A C 1
ATOM 2114 O O . GLY A 1 377 ? 21.337 29.424 7.858 1.00 23.32 371 GLY A O 1
ATOM 2115 N N . ALA A 1 378 ? 19.816 27.785 8.197 1.00 21.20 372 ALA A N 1
ATOM 2116 C CA . ALA A 1 378 ? 20.069 27.677 9.629 1.00 25.15 372 ALA A CA 1
ATOM 2117 C C . ALA A 1 378 ? 20.163 26.216 10.077 1.00 23.69 372 ALA A C 1
ATOM 2118 O O . ALA A 1 378 ? 20.992 25.884 10.923 1.00 22.15 372 ALA A O 1
ATOM 2120 N N . LYS A 1 379 ? 19.329 25.341 9.519 1.00 20.84 373 LYS A N 1
ATOM 2121 C CA . LYS A 1 379 ? 19.366 23.938 9.924 1.00 15.51 373 LYS A CA 1
ATOM 2122 C C . LYS A 1 379 ? 19.201 23.008 8.734 1.00 17.52 373 LYS A C 1
ATOM 2123 O O . LYS A 1 379 ? 18.767 23.418 7.649 1.00 14.93 373 LYS A O 1
ATOM 2129 N N . TYR A 1 380 ? 19.567 21.757 8.968 1.00 18.60 374 TYR A N 1
ATOM 2130 C CA . TYR A 1 380 ? 19.379 20.678 8.017 1.00 15.66 374 TYR A CA 1
ATOM 2131 C C . TYR A 1 380 ? 18.159 19.887 8.415 1.00 18.98 374 TYR A C 1
ATOM 2132 O O . TYR A 1 380 ? 17.961 19.590 9.589 1.00 19.07 374 TYR A O 1
ATOM 2141 N N . THR A 1 381 ? 17.353 19.501 7.438 1.00 17.80 375 THR A N 1
ATOM 2142 C CA . THR A 1 381 ? 16.227 18.639 7.726 1.00 14.78 375 THR A CA 1
ATOM 2143 C C . THR A 1 381 ? 16.319 17.403 6.842 1.00 15.14 375 THR A C 1
ATOM 2144 O O . THR A 1 381 ? 16.641 17.519 5.675 1.00 14.87 375 THR A O 1
ATOM 2148 N N . LEU A 1 382 ? 16.074 16.238 7.426 1.00 15.22 376 LEU A N 1
ATOM 2149 C CA . LEU A 1 382 ? 15.957 14.995 6.673 1.00 14.50 376 LEU A CA 1
ATOM 2150 C C . LEU A 1 382 ? 14.488 14.656 6.546 1.00 14.53 376 LEU A C 1
ATOM 2151 O O . LEU A 1 382 ? 13.797 14.469 7.549 1.00 18.14 376 LEU A O 1
ATOM 2156 N N . THR A 1 383 ? 14.011 14.573 5.308 1.00 16.59 377 THR A N 1
ATOM 2157 C CA . THR A 1 383 ? 12.624 14.249 5.036 1.00 15.85 377 THR A CA 1
ATOM 2158 C C . THR A 1 383 ? 12.506 12.912 4.303 1.00 17.78 377 THR A C 1
ATOM 2159 O O . THR A 1 383 ? 13.285 12.622 3.397 1.00 15.83 377 THR A O 1
ATOM 2163 N N . ASP A 1 384 ? 11.548 12.101 4.730 1.00 14.85 378 ASP A N 1
ATOM 2164 C CA . ASP A 1 384 ? 11.218 10.844 4.056 1.00 18.18 378 ASP A CA 1
ATOM 2165 C C . ASP A 1 384 ? 10.496 11.162 2.747 1.00 19.68 378 ASP A C 1
ATOM 2166 O O . ASP A 1 384 ? 9.452 11.817 2.757 1.00 20.78 378 ASP A O 1
ATOM 2171 N N . ARG A 1 385 ? 11.051 10.707 1.624 1.00 15.72 379 ARG A N 1
ATOM 2172 C CA . ARG A 1 385 ? 10.533 11.082 0.308 1.00 19.95 379 ARG A CA 1
ATOM 2173 C C . ARG A 1 385 ? 9.213 10.394 -0.052 1.00 20.27 379 ARG A C 1
ATOM 2174 O O . ARG A 1 385 ? 8.483 10.869 -0.915 1.00 19.61 379 ARG A O 1
ATOM 2182 N N . ALA A 1 386 ? 8.915 9.276 0.600 1.00 21.95 380 ALA A N 1
ATOM 2183 C CA . ALA A 1 386 ? 7.696 8.526 0.319 1.00 22.21 380 ALA A CA 1
ATOM 2184 C C . ALA A 1 386 ? 6.486 9.143 1.015 1.00 24.21 380 ALA A C 1
ATOM 2185 O O . ALA A 1 386 ? 5.389 9.228 0.445 1.00 23.85 380 ALA A O 1
ATOM 2187 N N . THR A 1 387 ? 6.700 9.580 2.247 1.00 22.12 381 THR A N 1
ATOM 2188 C CA . THR A 1 387 ? 5.617 10.075 3.089 1.00 26.90 381 THR A CA 1
ATOM 2189 C C . THR A 1 387 ? 5.606 11.597 3.200 1.00 28.38 381 THR A C 1
ATOM 2190 O O . THR A 1 387 ? 4.578 12.197 3.510 1.00 27.79 381 THR A O 1
ATOM 2194 N N . GLY A 1 388 ? 6.758 12.213 2.968 1.00 22.34 382 GLY A N 1
ATOM 2195 C CA . GLY A 1 388 ? 6.897 13.642 3.152 1.00 28.85 382 GLY A CA 1
ATOM 2196 C C . GLY A 1 388 ? 7.124 14.030 4.601 1.00 23.75 382 GLY A C 1
ATOM 2197 O O . GLY A 1 388 ? 7.253 15.208 4.913 1.00 31.69 382 GLY A O 1
ATOM 2198 N N . SER A 1 389 ? 7.184 13.049 5.497 1.00 27.90 383 SER A N 1
ATOM 2199 C CA . SER A 1 389 ? 7.353 13.357 6.917 1.00 25.65 383 SER A CA 1
ATOM 2200 C C . SER A 1 389 ? 8.803 13.636 7.289 1.00 25.44 383 SER A C 1
ATOM 2201 O O . SER A 1 389 ? 9.722 12.962 6.837 1.00 22.49 383 SER A O 1
ATOM 2204 N N . VAL A 1 390 ? 9.002 14.643 8.125 1.00 24.36 384 VAL A N 1
ATOM 2205 C CA . VAL A 1 390 ? 10.329 14.937 8.649 1.00 20.95 384 VAL A CA 1
ATOM 2206 C C . VAL A 1 390 ? 10.801 13.800 9.565 1.00 22.61 384 VAL A C 1
ATOM 2207 O O . VAL A 1 390 ? 10.081 13.379 10.471 1.00 25.81 384 VAL A O 1
ATOM 2211 N N . VAL A 1 391 ? 12.003 13.282 9.326 1.00 18.55 385 VAL A N 1
ATOM 2212 C CA . VAL A 1 391 ? 12.536 12.242 10.197 1.00 20.06 385 VAL A CA 1
ATOM 2213 C C . VAL A 1 391 ? 13.414 12.830 11.295 1.00 20.07 385 VAL A C 1
ATOM 2214 O O . VAL A 1 391 ? 13.553 12.238 12.357 1.00 23.45 385 VAL A O 1
ATOM 2218 N N . GLY A 1 392 ? 14.029 13.973 11.022 1.00 20.03 386 GLY A N 1
ATOM 2219 C CA . GLY A 1 392 ? 14.869 14.624 12.015 1.00 24.29 386 GLY A CA 1
ATOM 2220 C C . GLY A 1 392 ? 15.554 15.864 11.487 1.00 18.16 386 GLY A C 1
ATOM 2221 O O . GLY A 1 392 ? 15.570 16.102 10.276 1.00 21.35 386 GLY A O 1
ATOM 2222 N N . THR A 1 393 ? 16.099 16.674 12.393 1.00 21.56 387 THR A N 1
ATOM 2223 C CA . THR A 1 393 ? 16.833 17.875 12.001 1.00 20.50 387 THR A CA 1
ATOM 2224 C C . THR A 1 393 ? 18.201 17.899 12.669 1.00 24.72 387 THR A C 1
ATOM 2225 O O . THR A 1 393 ? 18.445 17.155 13.621 1.00 20.38 387 THR A O 1
ATOM 2229 N N . ALA A 1 394 ? 19.086 18.756 12.169 1.00 23.74 388 ALA A N 1
ATOM 2230 C CA . ALA A 1 394 ? 20.394 18.952 12.788 1.00 21.90 388 ALA A CA 1
ATOM 2231 C C . ALA A 1 394 ? 20.927 20.360 12.576 1.00 17.37 388 ALA A C 1
ATOM 2232 O O . ALA A 1 394 ? 20.667 20.993 11.552 1.00 17.57 388 ALA A O 1
ATOM 2234 N N . THR A 1 395 ? 21.679 20.848 13.561 1.00 21.44 389 THR A N 1
ATOM 2235 C CA . THR A 1 395 ? 22.341 22.146 13.467 1.00 22.33 389 THR A CA 1
ATOM 2236 C C . THR A 1 395 ? 23.805 22.035 13.876 1.00 25.12 389 THR A C 1
ATOM 2237 O O . THR A 1 395 ? 24.214 22.635 14.870 1.00 20.23 389 THR A O 1
ATOM 2241 N N . PRO A 1 396 ? 24.599 21.266 13.120 1.00 19.82 390 PRO A N 1
ATOM 2242 C CA . PRO A 1 396 ? 26.008 21.058 13.471 1.00 22.40 390 PRO A CA 1
ATOM 2243 C C . PRO A 1 396 ? 26.779 22.370 13.534 1.00 21.46 390 PRO A C 1
ATOM 2244 O O . PRO A 1 396 ? 26.409 23.323 12.856 1.00 24.17 390 PRO A O 1
ATOM 2248 N N . SER A 1 397 ? 27.834 22.412 14.340 1.00 18.69 391 SER A N 1
ATOM 2249 C CA . SER A 1 397 ? 28.709 23.575 14.355 1.00 20.52 391 SER A CA 1
ATOM 2250 C C . SER A 1 397 ? 30.022 23.223 13.679 1.00 21.86 391 SER A C 1
ATOM 2251 O O . SER A 1 397 ? 30.861 24.085 13.441 1.00 24.18 391 SER A O 1
ATOM 2254 N N . SER A 1 398 ? 30.187 21.950 13.341 1.00 19.38 392 SER A N 1
ATOM 2255 C CA . SER A 1 398 ? 31.457 21.490 12.795 1.00 20.19 392 SER A CA 1
ATOM 2256 C C . SER A 1 398 ? 31.750 22.076 11.418 1.00 25.42 392 SER A C 1
ATOM 2257 O O . SER A 1 398 ? 30.838 22.424 10.667 1.00 25.54 392 SER A O 1
ATOM 2260 N N . THR A 1 399 ? 33.035 22.181 11.096 1.00 29.12 393 THR A N 1
ATOM 2261 C CA . THR A 1 399 ? 33.480 22.564 9.760 1.00 25.11 393 THR A CA 1
ATOM 2262 C C . THR A 1 399 ? 34.567 21.581 9.328 1.00 30.55 393 THR A C 1
ATOM 2263 O O . THR A 1 399 ? 35.607 21.476 9.987 1.00 31.53 393 THR A O 1
ATOM 2267 N N . PRO A 1 400 ? 34.320 20.830 8.241 1.00 27.43 394 PRO A N 1
ATOM 2268 C CA . PRO A 1 400 ? 33.079 20.926 7.474 1.00 24.72 394 PRO A CA 1
ATOM 2269 C C . PRO A 1 400 ? 31.936 20.256 8.227 1.00 22.98 394 PRO A C 1
ATOM 2270 O O . PRO A 1 400 ? 32.174 19.612 9.253 1.00 23.23 394 PRO A O 1
ATOM 2274 N N . PRO A 1 401 ? 30.702 20.417 7.732 1.00 21.50 395 PRO A N 1
ATOM 2275 C CA . PRO A 1 401 ? 29.516 19.998 8.481 1.00 20.27 395 PRO A CA 1
ATOM 2276 C C . PRO A 1 401 ? 29.326 18.486 8.476 1.00 22.43 395 PRO A C 1
ATOM 2277 O O . PRO A 1 401 ? 29.264 17.862 7.411 1.00 26.10 395 PRO A O 1
ATOM 2281 N N . THR A 1 402 ? 29.242 17.907 9.664 1.00 21.35 396 THR A N 1
ATOM 2282 C CA . THR A 1 402 ? 28.904 16.498 9.809 1.00 22.28 396 THR A CA 1
ATOM 2283 C C . THR A 1 402 ? 27.762 16.404 10.805 1.00 22.59 396 THR A C 1
ATOM 2284 O O . THR A 1 402 ? 27.706 17.178 11.759 1.00 23.09 396 THR A O 1
ATOM 2288 N N . MET A 1 403 ? 26.853 15.464 10.584 1.00 17.01 397 MET A N 1
ATOM 2289 C CA . MET A 1 403 ? 25.698 15.279 11.454 1.00 17.95 397 MET A CA 1
ATOM 2290 C C . MET A 1 403 ? 25.158 13.852 11.380 1.00 20.62 397 MET A C 1
ATOM 2291 O O . MET A 1 403 ? 25.468 13.100 10.452 1.00 18.42 397 MET A O 1
ATOM 2296 N N . THR A 1 404 ? 24.364 13.482 12.379 1.00 19.50 398 THR A N 1
ATOM 2297 C CA . THR A 1 404 ? 23.726 12.180 12.414 1.00 18.98 398 THR A CA 1
ATOM 2298 C C . THR A 1 404 ? 22.222 12.344 12.587 1.00 22.38 398 THR A C 1
ATOM 2299 O O . THR A 1 404 ? 21.765 12.978 13.532 1.00 21.50 398 THR A O 1
ATOM 2303 N N . ILE A 1 405 ? 21.458 11.782 11.657 1.00 15.28 399 ILE A N 1
ATOM 2304 C CA . ILE A 1 405 ? 20.004 11.843 11.719 1.00 16.29 399 ILE A CA 1
ATOM 2305 C C . ILE A 1 405 ? 19.413 10.513 11.302 1.00 20.10 399 ILE A C 1
ATOM 2306 O O . ILE A 1 405 ? 19.768 10.003 10.255 1.00 17.82 399 ILE A O 1
ATOM 2311 N N . GLY A 1 406 ? 18.519 9.964 12.116 1.00 22.67 400 GLY A N 1
ATOM 2312 C CA . GLY A 1 406 ? 17.720 8.812 11.727 1.00 25.85 400 GLY A CA 1
ATOM 2313 C C . GLY A 1 406 ? 18.460 7.583 11.225 1.00 24.92 400 GLY A C 1
ATOM 2314 O O . GLY A 1 406 ? 17.958 6.855 10.356 1.00 22.25 400 GLY A O 1
ATOM 2315 N N . GLY A 1 407 ? 19.649 7.341 11.769 1.00 21.66 401 GLY A N 1
ATOM 2316 C CA . GLY A 1 407 ? 20.405 6.142 11.434 1.00 20.97 401 GLY A CA 1
ATOM 2317 C C . GLY A 1 407 ? 21.498 6.390 10.414 1.00 17.04 401 GLY A C 1
ATOM 2318 O O . GLY A 1 407 ? 22.243 5.475 10.051 1.00 17.69 401 GLY A O 1
ATOM 2319 N N . LEU A 1 408 ? 21.583 7.633 9.945 1.00 13.10 402 LEU A N 1
ATOM 2320 C CA . LEU A 1 408 ? 22.545 8.020 8.920 1.00 14.98 402 LEU A CA 1
ATOM 2321 C C . LEU A 1 408 ? 23.592 9.003 9.415 1.00 18.44 402 LEU A C 1
ATOM 2322 O O . LEU A 1 408 ? 23.278 9.940 10.148 1.00 21.07 402 LEU A O 1
ATOM 2327 N N . LYS A 1 409 ? 24.827 8.804 8.970 1.00 17.21 403 LYS A N 1
ATOM 2328 C CA . LYS A 1 409 ? 25.887 9.779 9.171 1.00 19.26 403 LYS A CA 1
ATOM 2329 C C . LYS A 1 409 ? 26.004 10.604 7.899 1.00 20.26 403 LYS A C 1
ATOM 2330 O O . LYS A 1 409 ? 26.273 10.069 6.823 1.00 17.51 403 LYS A O 1
ATOM 2336 N N . LEU A 1 410 ? 25.793 11.908 8.027 1.00 15.58 404 LEU A N 1
ATOM 2337 C CA . LEU A 1 410 ? 25.755 12.779 6.859 1.00 18.65 404 LEU A CA 1
ATOM 2338 C C . LEU A 1 410 ? 26.904 13.775 6.912 1.00 20.25 404 LEU A C 1
ATOM 2339 O O . LEU A 1 410 ? 27.051 14.527 7.883 1.00 21.17 404 LEU A O 1
ATOM 2344 N N . SER A 1 411 ? 27.729 13.760 5.873 1.00 17.78 405 SER A N 1
ATOM 2345 C CA . SER A 1 411 ? 28.896 14.624 5.825 1.00 22.45 405 SER A CA 1
ATOM 2346 C C . SER A 1 411 ? 28.933 15.495 4.575 1.00 21.60 405 SER A C 1
ATOM 2347 O O . SER A 1 411 ? 28.885 14.998 3.454 1.00 19.85 405 SER A O 1
ATOM 2350 N N . LEU A 1 412 ? 29.025 16.804 4.786 1.00 20.85 406 LEU A N 1
ATOM 2351 C CA . LEU A 1 412 ? 29.048 17.770 3.697 1.00 18.72 406 LEU A CA 1
ATOM 2352 C C . LEU A 1 412 ? 30.422 18.406 3.555 1.00 19.45 406 LEU A C 1
ATOM 2353 O O . LEU A 1 412 ? 31.125 18.588 4.538 1.00 21.30 406 LEU A O 1
ATOM 2358 N N . SER A 1 413 ? 30.806 18.738 2.329 1.00 21.58 407 SER A N 1
ATOM 2359 C CA . SER A 1 413 ? 32.113 19.344 2.083 1.00 27.44 407 SER A CA 1
ATOM 2360 C C . SER A 1 413 ? 32.135 20.818 2.505 1.00 24.84 407 SER A C 1
ATOM 2361 O O . SER A 1 413 ? 33.193 21.409 2.704 1.00 29.07 407 SER A O 1
ATOM 2364 N N . SER A 1 414 ? 30.948 21.399 2.623 1.00 26.71 408 SER A N 1
ATOM 2365 C CA . SER A 1 414 ? 30.772 22.754 3.127 1.00 26.14 408 SER A CA 1
ATOM 2366 C C . SER A 1 414 ? 29.295 22.953 3.428 1.00 24.37 408 SER A C 1
ATOM 2367 O O . SER A 1 414 ? 28.476 22.068 3.161 1.00 21.91 408 SER A O 1
ATOM 2370 N N . THR A 1 415 ? 28.960 24.102 4.000 1.00 23.30 409 THR A N 1
ATOM 2371 C CA . THR A 1 415 ? 27.570 24.464 4.247 1.00 19.33 409 THR A CA 1
ATOM 2372 C C . THR A 1 415 ? 26.904 24.850 2.923 1.00 21.61 409 THR A C 1
ATOM 2373 O O . THR A 1 415 ? 27.438 25.670 2.173 1.00 20.83 409 THR A O 1
ATOM 2377 N N . PRO A 1 416 ? 25.742 24.242 2.623 1.00 17.51 410 PRO A N 1
ATOM 2378 C CA . PRO A 1 416 ? 25.049 24.520 1.359 1.00 17.17 410 PRO A CA 1
ATOM 2379 C C . PRO A 1 416 ? 24.389 25.891 1.390 1.00 18.51 410 PRO A C 1
ATOM 2380 O O . PRO A 1 416 ? 24.460 26.560 2.414 1.00 15.53 410 PRO A O 1
ATOM 2384 N N . ASN A 1 417 ? 23.780 26.326 0.291 1.00 15.81 411 ASN A N 1
ATOM 2385 C CA . ASN A 1 417 ? 22.960 27.533 0.357 1.00 16.23 411 ASN A CA 1
ATOM 2386 C C . ASN A 1 417 ? 21.571 27.194 0.871 1.00 15.70 411 ASN A C 1
ATOM 2387 O O . ASN A 1 417 ? 21.125 26.055 0.731 1.00 17.04 411 ASN A O 1
ATOM 2392 N N . ALA A 1 418 ? 20.890 28.165 1.467 1.00 16.35 412 ALA A N 1
ATOM 2393 C CA . ALA A 1 418 ? 19.473 27.998 1.792 1.00 17.67 412 ALA A CA 1
ATOM 2394 C C . ALA A 1 418 ? 18.722 27.598 0.532 1.00 19.45 412 ALA A C 1
ATOM 2395 O O . ALA A 1 418 ? 18.925 28.193 -0.524 1.00 19.84 412 ALA A O 1
ATOM 2397 N N . GLY A 1 419 ? 17.858 26.597 0.645 1.00 17.71 413 GLY A N 1
ATOM 2398 C CA . GLY A 1 419 ? 17.123 26.107 -0.510 1.00 15.26 413 GLY A CA 1
ATOM 2399 C C . GLY A 1 419 ? 17.771 24.893 -1.148 1.00 22.51 413 GLY A C 1
ATOM 2400 O O . GLY A 1 419 ? 17.164 24.237 -1.996 1.00 19.07 413 GLY A O 1
ATOM 2401 N N . ASP A 1 420 ? 19.003 24.584 -0.753 1.00 18.71 414 ASP A N 1
ATOM 2402 C CA . ASP A 1 420 ? 19.694 23.441 -1.335 1.00 18.55 414 ASP A CA 1
ATOM 2403 C C . ASP A 1 420 ? 19.143 22.125 -0.772 1.00 17.64 414 ASP A C 1
ATOM 2404 O O . ASP A 1 420 ? 18.734 22.042 0.391 1.00 15.36 414 ASP A O 1
ATOM 2409 N N . SER A 1 421 ? 19.142 21.090 -1.601 1.00 16.10 415 SER A N 1
ATOM 2410 C CA . SER A 1 421 ? 18.626 19.790 -1.192 1.00 16.88 415 SER A CA 1
ATOM 2411 C C . SER A 1 421 ? 19.484 18.677 -1.790 1.00 15.74 415 SER A C 1
ATOM 2412 O O . SER A 1 421 ? 20.057 18.855 -2.865 1.00 15.68 415 SER A O 1
ATOM 2415 N N . PHE A 1 422 ? 19.575 17.550 -1.076 1.00 14.18 416 PHE A N 1
ATOM 2416 C CA . PHE A 1 422 ? 20.268 16.353 -1.562 1.00 16.99 416 PHE A CA 1
ATOM 2417 C C . PHE A 1 422 ? 19.387 15.115 -1.429 1.00 13.33 416 PHE A C 1
ATOM 2418 O O . PHE A 1 422 ? 18.832 14.839 -0.365 1.00 11.61 416 PHE A O 1
ATOM 2426 N N . THR A 1 423 ? 19.252 14.361 -2.515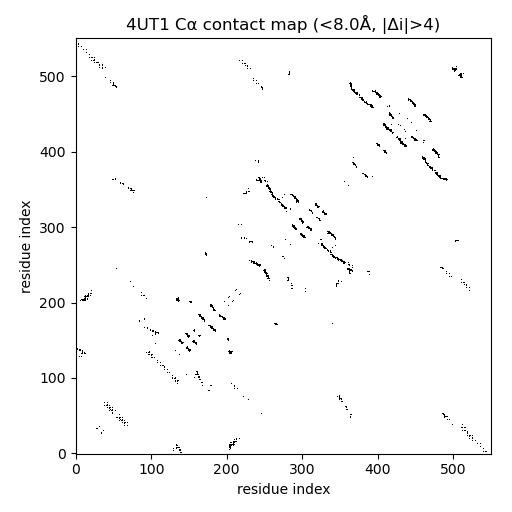 1.00 11.14 417 THR A N 1
ATOM 2427 C CA . THR A 1 423 ? 18.528 13.107 -2.425 1.00 13.02 417 THR A CA 1
ATOM 2428 C C . THR A 1 423 ? 19.446 12.054 -1.851 1.00 11.58 417 THR A C 1
ATOM 2429 O O . THR A 1 423 ? 20.580 11.895 -2.286 1.00 13.69 417 THR A O 1
ATOM 2433 N N . VAL A 1 424 ? 18.952 11.349 -0.848 1.00 11.38 418 VAL A N 1
ATOM 2434 C CA . VAL A 1 424 ? 19.758 10.347 -0.181 1.00 12.99 418 VAL A CA 1
ATOM 2435 C C . VAL A 1 424 ? 19.055 9.016 -0.280 1.00 10.85 418 VAL A C 1
ATOM 2436 O O . VAL A 1 424 ? 17.954 8.850 0.260 1.00 10.64 418 VAL A O 1
ATOM 2440 N N . LEU A 1 425 ? 19.692 8.083 -0.989 1.00 13.02 419 LEU A N 1
ATOM 2441 C CA . LEU A 1 425 ? 19.139 6.755 -1.228 1.00 11.26 419 LEU A CA 1
ATOM 2442 C C . LEU A 1 425 ? 20.092 5.734 -0.632 1.00 11.50 419 LEU A C 1
ATOM 2443 O O . LEU A 1 425 ? 20.964 5.206 -1.330 1.00 12.96 419 LEU A O 1
ATOM 2448 N N . PRO A 1 426 ? 19.963 5.475 0.676 1.00 12.48 420 PRO A N 1
ATOM 2449 C CA . PRO A 1 426 ? 20.961 4.655 1.362 1.00 11.56 420 PRO A CA 1
ATOM 2450 C C . PRO A 1 426 ? 20.957 3.191 0.939 1.00 11.62 420 PRO A C 1
ATOM 2451 O O . PRO A 1 426 ? 22.020 2.573 1.028 1.00 12.15 420 PRO A O 1
ATOM 2455 N N . THR A 1 427 ? 19.822 2.654 0.486 1.00 11.63 421 THR A N 1
ATOM 2456 C CA . THR A 1 427 ? 19.726 1.208 0.242 1.00 7.57 421 THR A CA 1
ATOM 2457 C C . THR A 1 427 ? 19.196 0.781 -1.126 1.00 11.22 421 THR A C 1
ATOM 2458 O O . THR A 1 427 ? 19.262 -0.401 -1.454 1.00 11.80 421 THR A O 1
ATOM 2462 N N . ARG A 1 428 ? 18.678 1.714 -1.916 1.00 11.83 422 ARG A N 1
ATOM 2463 C CA . ARG A 1 428 ? 18.117 1.321 -3.214 1.00 9.82 422 ARG A CA 1
ATOM 2464 C C . ARG A 1 428 ? 19.143 0.567 -4.055 1.00 10.25 422 ARG A C 1
ATOM 2465 O O . ARG A 1 428 ? 18.822 -0.465 -4.660 1.00 12.40 422 ARG A O 1
ATOM 2473 N N . GLY A 1 429 ? 20.364 1.098 -4.104 1.00 11.89 423 GLY A N 1
ATOM 2474 C CA . GLY A 1 429 ? 21.432 0.537 -4.921 1.00 13.38 423 GLY A CA 1
ATOM 2475 C C . GLY A 1 429 ? 22.181 -0.660 -4.371 1.00 14.12 423 GLY A C 1
ATOM 2476 O O . GLY A 1 429 ? 23.086 -1.194 -5.026 1.00 13.79 423 GLY A O 1
ATOM 2477 N N . ALA A 1 430 ? 21.820 -1.097 -3.172 1.00 11.65 424 ALA A N 1
ATOM 2478 C CA . ALA A 1 430 ? 22.532 -2.198 -2.544 1.00 14.60 424 ALA A CA 1
ATOM 2479 C C . ALA A 1 430 ? 22.406 -3.489 -3.350 1.00 12.45 424 ALA A C 1
ATOM 2480 O O . ALA A 1 430 ? 23.310 -4.328 -3.329 1.00 15.97 424 ALA A O 1
ATOM 2482 N N . LEU A 1 431 ? 21.288 -3.640 -4.047 1.00 11.74 425 LEU A N 1
ATOM 2483 C CA . LEU A 1 431 ? 21.027 -4.859 -4.813 1.00 12.57 425 LEU A CA 1
ATOM 2484 C C . LEU A 1 431 ? 21.940 -4.991 -6.020 1.00 15.39 425 LEU A C 1
ATOM 2485 O O . LEU A 1 431 ? 22.422 -6.085 -6.319 1.00 12.97 425 LEU A O 1
ATOM 2490 N N . ASP A 1 432 ? 22.145 -3.888 -6.737 1.00 14.74 426 ASP A N 1
ATOM 2491 C CA . ASP A 1 432 ? 22.857 -3.945 -8.012 1.00 15.54 426 ASP A CA 1
ATOM 2492 C C . ASP A 1 432 ? 24.328 -4.261 -7.808 1.00 16.18 426 ASP A C 1
ATOM 2493 O O . ASP A 1 432 ? 24.964 -4.838 -8.688 1.00 21.27 426 ASP A O 1
ATOM 2498 N N . GLY A 1 433 ? 24.860 -3.889 -6.646 1.00 15.13 427 GLY A N 1
ATOM 2499 C CA . GLY A 1 433 ? 26.247 -4.149 -6.317 1.00 18.03 427 GLY A CA 1
ATOM 2500 C C . GLY A 1 433 ? 26.475 -5.332 -5.388 1.00 15.20 427 GLY A C 1
ATOM 2501 O O . GLY A 1 433 ? 27.620 -5.658 -5.088 1.00 15.77 427 GLY A O 1
ATOM 2502 N N . PHE A 1 434 ? 25.399 -5.986 -4.950 1.00 12.13 428 PHE A N 1
ATOM 2503 C CA . PHE A 1 434 ? 25.528 -7.108 -4.011 1.00 13.18 428 PHE A CA 1
ATOM 2504 C C . PHE A 1 434 ? 26.391 -8.221 -4.590 1.00 14.25 428 PHE A C 1
ATOM 2505 O O . PHE A 1 434 ? 26.115 -8.726 -5.676 1.00 13.65 428 PHE A O 1
ATOM 2513 N N . SER A 1 435 ? 27.430 -8.627 -3.865 1.00 13.45 429 SER A N 1
ATOM 2514 C CA . SER A 1 435 ? 28.247 -9.736 -4.343 1.00 17.30 429 SER A CA 1
ATOM 2515 C C . SER A 1 435 ? 29.005 -10.434 -3.239 1.00 15.95 429 SER A C 1
ATOM 2516 O O . SER A 1 435 ? 29.130 -9.922 -2.138 1.00 12.97 429 SER A O 1
ATOM 2519 N N . LEU A 1 436 ? 29.516 -11.609 -3.570 1.00 14.30 430 LEU A N 1
ATOM 2520 C CA . LEU A 1 436 ? 30.421 -12.311 -2.684 1.00 14.57 430 LEU A CA 1
ATOM 2521 C C . LEU A 1 436 ? 31.742 -11.567 -2.722 1.00 16.96 430 LEU A C 1
ATOM 2522 O O . LEU A 1 436 ? 32.259 -11.277 -3.802 1.00 14.75 430 LEU A O 1
ATOM 2527 N N . ALA A 1 437 ? 32.275 -11.204 -1.556 1.00 12.27 431 ALA A N 1
ATOM 2528 C CA . ALA A 1 437 ? 33.599 -10.604 -1.515 1.00 12.97 431 ALA A CA 1
ATOM 2529 C C . ALA A 1 437 ? 34.649 -11.626 -1.936 1.00 20.41 431 ALA A C 1
ATOM 2530 O O . ALA A 1 437 ? 35.683 -11.272 -2.504 1.00 20.46 431 ALA A O 1
ATOM 2532 N N . THR A 1 438 ? 34.371 -12.895 -1.639 1.00 15.94 432 THR A N 1
ATOM 2533 C CA . THR A 1 438 ? 35.197 -14.012 -2.075 1.00 16.06 432 THR A CA 1
ATOM 2534 C C . THR A 1 438 ? 34.311 -15.248 -2.205 1.00 19.04 432 THR A C 1
ATOM 2535 O O . THR A 1 438 ? 33.305 -15.374 -1.498 1.00 16.77 432 THR A O 1
ATOM 2539 N N . ALA A 1 439 ? 34.669 -16.146 -3.120 1.00 16.68 433 ALA A N 1
ATOM 2540 C CA . ALA A 1 439 ? 33.927 -17.388 -3.294 1.00 17.54 433 ALA A CA 1
ATOM 2541 C C . ALA A 1 439 ? 34.748 -18.582 -2.819 1.00 17.84 433 ALA A C 1
ATOM 2542 O O . ALA A 1 439 ? 34.362 -19.741 -3.025 1.00 16.06 433 ALA A O 1
ATOM 2544 N N . ASN A 1 440 ? 35.886 -18.283 -2.202 1.00 17.11 434 ASN A N 1
ATOM 2545 C CA . ASN A 1 440 ? 36.783 -19.296 -1.659 1.00 20.33 434 ASN A CA 1
ATOM 2546 C C . ASN A 1 440 ? 36.257 -19.765 -0.310 1.00 21.62 434 ASN A C 1
ATOM 2547 O O . ASN A 1 440 ? 36.145 -18.977 0.633 1.00 18.01 434 ASN A O 1
ATOM 2552 N N . GLY A 1 441 ? 35.929 -21.053 -0.227 1.00 19.59 435 GLY A N 1
ATOM 2553 C CA . GLY A 1 441 ? 35.303 -21.610 0.955 1.00 19.55 435 GLY A CA 1
ATOM 2554 C C . GLY A 1 441 ? 36.170 -21.537 2.195 1.00 18.90 435 GLY A C 1
ATOM 2555 O O . GLY A 1 441 ? 35.656 -21.561 3.318 1.00 15.31 435 GLY A O 1
ATOM 2556 N N . SER A 1 442 ? 37.481 -21.427 1.990 1.00 16.13 436 SER A N 1
ATOM 2557 C CA . SER A 1 442 ? 38.429 -21.314 3.096 1.00 20.47 436 SER A CA 1
ATOM 2558 C C . SER A 1 442 ? 38.311 -19.973 3.824 1.00 17.93 436 SER A C 1
ATOM 2559 O O . SER A 1 442 ? 38.777 -19.833 4.964 1.00 16.08 436 SER A O 1
ATOM 2562 N N . ALA A 1 443 ? 37.699 -18.989 3.171 1.00 17.30 437 ALA A N 1
ATOM 2563 C CA . ALA A 1 443 ? 37.561 -17.664 3.777 1.00 15.33 437 ALA A CA 1
ATOM 2564 C C . ALA A 1 443 ? 36.509 -17.623 4.884 1.00 14.85 437 ALA A C 1
ATOM 2565 O O . ALA A 1 443 ? 36.454 -16.661 5.652 1.00 13.43 437 ALA A O 1
ATOM 2567 N N . ILE A 1 444 ? 35.654 -18.638 4.952 1.00 14.56 438 ILE A N 1
ATOM 2568 C CA . ILE A 1 444 ? 34.696 -18.717 6.048 1.00 14.01 438 ILE A CA 1
ATOM 2569 C C . ILE A 1 444 ? 35.475 -18.966 7.350 1.00 12.05 438 ILE A C 1
ATOM 2570 O O . ILE A 1 444 ? 36.207 -19.942 7.468 1.00 13.89 438 ILE A O 1
ATOM 2575 N N . ALA A 1 445 ? 35.347 -18.049 8.298 1.00 13.32 439 ALA A N 1
ATOM 2576 C CA . ALA A 1 445 ? 36.089 -18.145 9.551 1.00 13.62 439 ALA A CA 1
ATOM 2577 C C . ALA A 1 445 ? 35.265 -18.915 10.577 1.00 14.23 439 ALA A C 1
ATOM 2578 O O . ALA A 1 445 ? 34.565 -18.322 11.387 1.00 14.22 439 ALA A O 1
ATOM 2580 N N . ALA A 1 446 ? 35.351 -20.242 10.534 1.00 12.95 440 ALA A N 1
ATOM 2581 C CA . ALA A 1 446 ? 34.490 -21.089 11.350 1.00 12.59 440 ALA A CA 1
ATOM 2582 C C . ALA A 1 446 ? 34.938 -21.178 12.805 1.00 13.22 440 ALA A C 1
ATOM 2583 O O . ALA A 1 446 ? 34.135 -21.460 13.682 1.00 12.38 440 ALA A O 1
ATOM 2585 N N . ALA A 1 447 ? 36.212 -20.935 13.048 1.00 13.85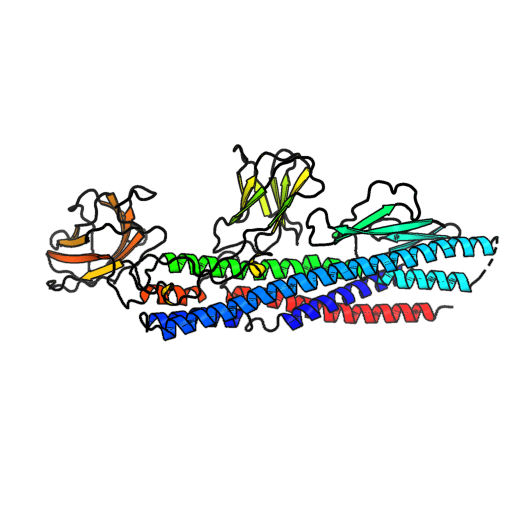 441 ALA A N 1
ATOM 2586 C CA . ALA A 1 447 ? 36.778 -21.126 14.384 1.00 14.32 441 ALA A CA 1
ATOM 2587 C C . ALA A 1 447 ? 36.740 -19.859 15.230 1.00 15.61 441 ALA A C 1
ATOM 2588 O O . ALA A 1 447 ? 36.838 -18.754 14.707 1.00 13.58 441 ALA A O 1
ATOM 2590 N N . SER A 1 448 ? 36.604 -20.023 16.543 1.00 17.91 442 SER A N 1
ATOM 2591 C CA . SER A 1 448 ? 36.837 -18.914 17.484 1.00 15.29 442 SER A CA 1
ATOM 2592 C C . SER A 1 448 ? 38.330 -18.594 17.548 1.00 15.73 442 SER A C 1
ATOM 2593 O O . SER A 1 448 ? 39.158 -19.498 17.468 1.00 19.12 442 SER A O 1
ATOM 2596 N N . PRO A 1 449 ? 38.685 -17.310 17.687 1.00 14.51 443 PRO A N 1
ATOM 2597 C CA . PRO A 1 449 ? 40.101 -16.932 17.826 1.00 14.54 443 PRO A CA 1
ATOM 2598 C C . PRO A 1 449 ? 40.674 -17.314 19.202 1.00 16.06 443 PRO A C 1
ATOM 2599 O O . PRO A 1 449 ? 41.884 -17.436 19.365 1.00 15.52 443 PRO A O 1
ATOM 2603 N N . VAL A 1 450 ? 39.792 -17.496 20.170 1.00 14.53 444 VAL A N 1
ATOM 2604 C CA . VAL A 1 450 ? 40.222 -17.724 21.554 1.00 13.91 444 VAL A CA 1
ATOM 2605 C C . VAL A 1 450 ? 39.938 -19.143 22.039 1.00 16.09 444 VAL A C 1
ATOM 2606 O O . VAL A 1 450 ? 38.992 -19.794 21.606 1.00 15.85 444 VAL A O 1
ATOM 2610 N N . LEU A 1 451 ? 40.747 -19.598 22.985 1.00 17.37 445 LEU A N 1
ATOM 2611 C CA . LEU A 1 451 ? 40.486 -20.853 23.654 1.00 17.77 445 LEU A CA 1
ATOM 2612 C C . LEU A 1 451 ? 40.804 -20.718 25.151 1.00 12.34 445 LEU A C 1
ATOM 2613 O O . LEU A 1 451 ? 41.913 -20.352 25.527 1.00 13.91 445 LEU A O 1
ATOM 2618 N N . ALA A 1 452 ? 39.796 -20.959 25.981 1.00 12.72 446 ALA A N 1
ATOM 2619 C CA . ALA A 1 452 ? 39.978 -21.028 27.427 1.00 13.74 446 ALA A CA 1
ATOM 2620 C C . ALA A 1 452 ? 39.869 -22.490 27.832 1.00 16.09 446 ALA A C 1
ATOM 2621 O O . ALA A 1 452 ? 39.047 -23.239 27.295 1.00 15.26 446 ALA A O 1
ATOM 2623 N N . ALA A 1 453 ? 40.688 -22.908 28.786 1.00 14.63 447 ALA A N 1
ATOM 2624 C CA . ALA A 1 453 ? 40.764 -24.325 29.090 1.00 12.25 447 ALA A CA 1
ATOM 2625 C C . ALA A 1 453 ? 41.146 -24.543 30.556 1.00 15.81 447 ALA A C 1
ATOM 2626 O O . ALA A 1 453 ? 41.893 -23.754 31.137 1.00 15.39 447 ALA A O 1
ATOM 2628 N N . GLY A 1 454 ? 40.609 -25.598 31.154 1.00 15.00 448 GLY A N 1
ATOM 2629 C CA . GLY A 1 454 ? 41.087 -26.017 32.457 1.00 15.44 448 GLY A CA 1
ATOM 2630 C C . GLY A 1 454 ? 42.412 -26.727 32.277 1.00 17.01 448 GLY A C 1
ATOM 2631 O O . GLY A 1 454 ? 42.578 -27.521 31.352 1.00 19.80 448 GLY A O 1
ATOM 2632 N N . VAL A 1 455 ? 43.356 -26.457 33.174 1.00 18.31 449 VAL A N 1
ATOM 2633 C CA . VAL A 1 455 ? 44.668 -27.090 33.151 1.00 14.27 449 VAL A CA 1
ATOM 2634 C C . VAL A 1 455 ? 44.539 -28.520 33.681 1.00 16.38 449 VAL A C 1
ATOM 2635 O O . VAL A 1 455 ? 43.853 -28.753 34.676 1.00 18.11 449 VAL A O 1
ATOM 2639 N N . ALA A 1 456 ? 45.190 -29.472 33.019 1.00 17.71 450 ALA A N 1
ATOM 2640 C CA . ALA A 1 456 ? 44.875 -30.887 33.222 1.00 18.64 450 ALA A CA 1
ATOM 2641 C C . ALA A 1 456 ? 45.255 -31.403 34.611 1.00 17.02 450 ALA A C 1
ATOM 2642 O O . ALA A 1 456 ? 44.739 -32.426 35.053 1.00 17.65 450 ALA A O 1
ATOM 2644 N N . THR A 1 457 ? 46.129 -30.676 35.298 1.00 18.55 451 THR A N 1
ATOM 2645 C CA . THR A 1 457 ? 46.535 -31.028 36.657 1.00 18.08 451 THR A CA 1
ATOM 2646 C C . THR A 1 457 ? 45.552 -30.555 37.721 1.00 20.73 451 THR A C 1
ATOM 2647 O O . THR A 1 457 ? 45.732 -30.863 38.886 1.00 16.77 451 THR A O 1
ATOM 2651 N N . ASN A 1 458 ? 44.529 -29.795 37.336 1.00 17.88 452 ASN A N 1
ATOM 2652 C CA . ASN A 1 458 ? 43.492 -29.383 38.292 1.00 16.74 452 ASN A CA 1
ATOM 2653 C C . ASN A 1 458 ? 42.869 -30.572 39.006 1.00 20.47 452 ASN A C 1
ATOM 2654 O O . ASN A 1 458 ? 42.704 -31.629 38.412 1.00 17.30 452 ASN A O 1
ATOM 2659 N N . SER A 1 459 ? 42.532 -30.401 40.280 1.00 15.61 453 SER A N 1
ATOM 2660 C CA . SER A 1 459 ? 41.933 -31.477 41.048 1.00 17.14 453 SER A CA 1
ATOM 2661 C C . SER A 1 459 ? 40.501 -31.138 41.435 1.00 17.64 453 SER A C 1
ATOM 2662 O O . SER A 1 459 ? 39.741 -32.007 41.842 1.00 17.70 453 SER A O 1
ATOM 2665 N N . GLY A 1 460 ? 40.126 -29.871 41.302 1.00 15.41 454 GLY A N 1
ATOM 2666 C CA . GLY A 1 460 ? 38.798 -29.443 41.724 1.00 18.48 454 GLY A CA 1
ATOM 2667 C C . GLY A 1 460 ? 37.714 -29.704 40.689 1.00 19.30 454 GLY A C 1
ATOM 2668 O O . GLY A 1 460 ? 37.918 -30.478 39.762 1.00 21.49 454 GLY A O 1
ATOM 2669 N N . THR A 1 461 ? 36.560 -29.061 40.858 1.00 18.78 455 THR A N 1
ATOM 2670 C CA . THR A 1 461 ? 35.428 -29.235 39.964 1.00 16.56 455 THR A CA 1
ATOM 2671 C C . THR A 1 461 ? 35.181 -27.992 39.117 1.00 17.52 455 THR A C 1
ATOM 2672 O O . THR A 1 461 ? 34.081 -27.803 38.605 1.00 17.14 455 THR A O 1
ATOM 2676 N N . GLY A 1 462 ? 36.192 -27.134 39.009 1.00 15.90 456 GLY A N 1
ATOM 2677 C CA . GLY A 1 462 ? 36.060 -25.918 38.219 1.00 15.05 456 GLY A CA 1
ATOM 2678 C C . GLY A 1 462 ? 35.913 -26.271 36.754 1.00 16.92 456 GLY A C 1
ATOM 2679 O O . GLY A 1 462 ? 36.640 -27.127 36.245 1.00 16.79 456 GLY A O 1
ATOM 2680 N N . VAL A 1 463 ? 34.990 -25.606 36.073 1.00 18.21 457 VAL A N 1
ATOM 2681 C CA . VAL A 1 463 ? 34.775 -25.839 34.644 1.00 13.77 457 VAL A CA 1
ATOM 2682 C C . VAL A 1 463 ? 34.649 -24.495 33.934 1.00 16.81 457 VAL A C 1
ATOM 2683 O O . VAL A 1 463 ? 33.798 -23.678 34.281 1.00 16.27 457 VAL A O 1
ATOM 2687 N N . ILE A 1 464 ? 35.513 -24.258 32.960 1.00 13.94 458 ILE A N 1
ATOM 2688 C CA . ILE A 1 464 ? 35.498 -22.977 32.265 1.00 12.94 458 ILE A CA 1
ATOM 2689 C C . ILE A 1 464 ? 34.937 -23.185 30.854 1.00 14.00 458 ILE A C 1
ATOM 2690 O O . ILE A 1 464 ? 35.135 -24.244 30.252 1.00 15.78 458 ILE A O 1
ATOM 2695 N N . SER A 1 465 ? 34.221 -22.191 30.339 1.00 16.34 459 SER A N 1
ATOM 2696 C CA . SER A 1 465 ? 33.714 -22.276 28.969 1.00 15.53 459 SER A CA 1
ATOM 2697 C C . SER A 1 465 ? 34.881 -22.150 27.989 1.00 17.66 459 SER A C 1
ATOM 2698 O O . SER A 1 465 ? 36.000 -21.869 28.389 1.00 13.35 459 SER A O 1
ATOM 2701 N N . GLN A 1 466 ? 34.636 -22.358 26.699 1.00 14.52 460 GLN A N 1
ATOM 2702 C CA . GLN A 1 466 ? 35.745 -22.349 25.758 1.00 14.28 460 GLN A CA 1
ATOM 2703 C C . GLN A 1 466 ? 36.111 -20.928 25.365 1.00 14.94 460 GLN A C 1
ATOM 2704 O O . GLN A 1 466 ? 37.172 -20.678 24.791 1.00 12.69 460 GLN A O 1
ATOM 2710 N N . GLY A 1 467 ? 35.220 -20.002 25.689 1.00 15.35 461 GLY A N 1
ATOM 2711 C CA . GLY A 1 467 ? 35.484 -18.585 25.517 1.00 15.09 461 GLY A CA 1
ATOM 2712 C C . GLY A 1 467 ? 34.870 -18.051 24.245 1.00 16.22 461 GLY A C 1
ATOM 2713 O O . GLY A 1 467 ? 34.497 -18.818 23.361 1.00 15.17 461 GLY A O 1
ATOM 2714 N N . SER A 1 468 ? 34.755 -16.732 24.161 1.00 13.68 462 SER A N 1
ATOM 2715 C CA . SER A 1 468 ? 34.218 -16.079 22.974 1.00 17.84 462 SER A CA 1
ATOM 2716 C C . SER A 1 468 ? 34.742 -14.649 22.888 1.00 17.80 462 SER A C 1
ATOM 2717 O O . SER A 1 468 ? 35.225 -14.093 23.877 1.00 16.27 462 SER A O 1
ATOM 2720 N N . VAL A 1 469 ? 34.642 -14.047 21.704 1.00 15.17 463 VAL A N 1
ATOM 2721 C CA . VAL A 1 469 ? 35.105 -12.681 21.512 1.00 18.42 463 VAL A CA 1
ATOM 2722 C C . VAL A 1 469 ? 34.007 -11.800 20.918 1.00 21.32 463 VAL A C 1
ATOM 2723 O O . VAL A 1 469 ? 33.057 -12.287 20.317 1.00 17.27 463 VAL A O 1
ATOM 2727 N N . SER A 1 470 ? 34.150 -10.500 21.127 1.00 19.60 464 SER A N 1
ATOM 2728 C CA . SER A 1 470 ? 33.235 -9.505 20.594 1.00 22.46 464 SER A CA 1
ATOM 2729 C C . SER A 1 470 ? 34.002 -8.508 19.747 1.00 17.61 464 SER A C 1
ATOM 2730 O O . SER A 1 470 ? 35.230 -8.583 19.640 1.00 15.65 464 SER A O 1
ATOM 2733 N N . ALA A 1 471 ? 33.272 -7.570 19.141 1.00 23.83 465 ALA A N 1
ATOM 2734 C CA . ALA A 1 471 ? 33.871 -6.595 18.240 1.00 22.18 465 ALA A CA 1
ATOM 2735 C C . ALA A 1 471 ? 35.083 -5.900 18.846 1.00 22.35 465 ALA A C 1
ATOM 2736 O O . ALA A 1 471 ? 35.020 -5.375 19.956 1.00 21.02 465 ALA A O 1
ATOM 2738 N N . GLY A 1 472 ? 36.186 -5.912 18.106 1.00 17.56 466 GLY A N 1
ATOM 2739 C CA . GLY A 1 472 ? 37.403 -5.246 18.519 1.00 20.93 466 GLY A CA 1
ATOM 2740 C C . GLY A 1 472 ? 38.212 -6.001 19.559 1.00 20.46 466 GLY A C 1
ATOM 2741 O O . GLY A 1 472 ? 39.006 -5.400 20.271 1.00 20.57 466 GLY A O 1
ATOM 2742 N N . TYR A 1 473 ? 38.019 -7.313 19.641 1.00 16.90 467 TYR A N 1
ATOM 2743 C CA . TYR A 1 473 ? 38.780 -8.131 20.569 1.00 19.80 467 TYR A CA 1
ATOM 2744 C C . TYR A 1 473 ? 40.263 -8.084 20.214 1.00 21.58 467 TYR A C 1
ATOM 2745 O O . TYR A 1 473 ? 40.637 -7.861 19.063 1.00 19.43 467 TYR A O 1
ATOM 2754 N N . GLN A 1 474 ? 41.098 -8.278 21.222 1.00 18.97 468 GLN A N 1
ATOM 2755 C CA . GLN A 1 474 ? 42.527 -8.449 21.035 1.00 20.46 468 GLN A CA 1
ATOM 2756 C C . GLN A 1 474 ? 43.006 -9.588 21.917 1.00 24.95 468 GLN A C 1
ATOM 2757 O O . GLN A 1 474 ? 42.557 -9.728 23.056 1.00 25.35 468 GLN A O 1
ATOM 2763 N N . LEU A 1 475 ? 43.910 -10.404 21.390 1.00 21.03 469 LEU A N 1
ATOM 2764 C CA . LEU A 1 475 ? 44.556 -11.425 22.202 1.00 27.02 469 LEU A CA 1
ATOM 2765 C C . LEU A 1 475 ? 46.055 -11.167 22.295 1.00 25.86 469 LEU A C 1
ATOM 2766 O O . LEU A 1 475 ? 46.743 -11.116 21.283 1.00 33.70 469 LEU A O 1
ATOM 2771 N N . PRO A 1 476 ? 46.571 -11.025 23.518 1.00 28.45 470 PRO A N 1
ATOM 2772 C CA . PRO A 1 476 ? 48.014 -10.824 23.660 1.00 33.00 470 PRO A CA 1
ATOM 2773 C C . PRO A 1 476 ? 48.765 -12.046 23.135 1.00 35.18 470 PRO A C 1
ATOM 2774 O O . PRO A 1 476 ? 48.157 -13.105 22.986 1.00 32.59 470 PRO A O 1
ATOM 2778 N N . SER A 1 477 ? 50.058 -11.906 22.864 1.00 38.64 471 SER A N 1
ATOM 2779 C CA . SER A 1 477 ? 50.823 -12.982 22.240 1.00 38.68 471 SER A CA 1
ATOM 2780 C C . SER A 1 477 ? 50.987 -14.193 23.154 1.00 38.63 471 SER A C 1
ATOM 2781 O O . SER A 1 477 ? 51.116 -15.319 22.680 1.00 43.37 471 SER A O 1
ATOM 2784 N N . GLY A 1 478 ? 50.975 -13.967 24.462 1.00 39.55 472 GLY A N 1
ATOM 2785 C CA . GLY A 1 478 ? 51.195 -15.052 25.401 1.00 37.13 472 GLY A CA 1
ATOM 2786 C C . GLY A 1 478 ? 49.932 -15.632 26.013 1.00 35.74 472 GLY A C 1
ATOM 2787 O O . GLY A 1 478 ? 48.853 -15.034 25.936 1.00 31.00 472 GLY A O 1
ATOM 2788 N N . THR A 1 479 ? 50.078 -16.803 26.628 1.00 23.85 473 THR A N 1
ATOM 2789 C CA . THR A 1 479 ? 48.998 -17.441 27.367 1.00 21.48 473 THR A CA 1
ATOM 2790 C C . THR A 1 479 ? 48.725 -16.740 28.695 1.00 22.16 473 THR A C 1
ATOM 2791 O O . THR A 1 479 ? 49.648 -16.435 29.457 1.00 23.93 473 THR A O 1
ATOM 2795 N N . THR A 1 480 ? 47.450 -16.505 28.976 1.00 18.00 474 THR A N 1
ATOM 2796 C CA . THR A 1 480 ? 47.026 -16.016 30.283 1.00 16.82 474 THR A CA 1
ATOM 2797 C C . THR A 1 480 ? 46.604 -17.180 31.173 1.00 18.00 474 THR A C 1
ATOM 2798 O O . THR A 1 480 ? 45.826 -18.035 30.761 1.00 15.94 474 THR A O 1
ATOM 2802 N N . THR A 1 481 ? 47.120 -17.214 32.398 1.00 16.98 475 THR A N 1
ATOM 2803 C CA . THR A 1 481 ? 46.796 -18.310 33.308 1.00 15.63 475 THR A CA 1
ATOM 2804 C C . THR A 1 481 ? 46.143 -17.773 34.570 1.00 15.65 475 THR A C 1
ATOM 2805 O O . THR A 1 481 ? 46.757 -17.045 35.345 1.00 14.86 475 THR A O 1
ATOM 2809 N N . LEU A 1 482 ? 44.870 -18.094 34.744 1.00 13.42 476 LEU A N 1
ATOM 2810 C CA . LEU A 1 482 ? 44.165 -17.696 35.946 1.00 14.43 476 LEU A CA 1
ATOM 2811 C C . LEU A 1 482 ? 44.419 -18.768 36.978 1.00 14.79 476 LEU A C 1
ATOM 2812 O O . LEU A 1 482 ? 44.484 -19.938 36.641 1.00 15.33 476 LEU A O 1
ATOM 2817 N N . ALA A 1 483 ? 44.577 -18.361 38.229 1.00 14.50 477 ALA A N 1
ATOM 2818 C CA . ALA A 1 483 ? 44.768 -19.304 39.329 1.00 13.79 477 ALA A CA 1
ATOM 2819 C C . ALA A 1 483 ? 43.785 -18.974 40.451 1.00 16.29 477 ALA A C 1
ATOM 2820 O O . ALA A 1 483 ? 43.551 -17.798 40.753 1.00 15.84 477 ALA A O 1
ATOM 2822 N N . TYR A 1 484 ? 43.211 -20.004 41.066 1.00 15.71 478 TYR A N 1
ATOM 2823 C CA . TYR A 1 484 ? 42.234 -19.812 42.131 1.00 14.05 478 TYR A CA 1
ATOM 2824 C C . TYR A 1 484 ? 42.886 -19.961 43.496 1.00 14.59 478 TYR A C 1
ATOM 2825 O O . TYR A 1 484 ? 43.592 -20.932 43.758 1.00 14.69 478 TYR A O 1
ATOM 2834 N N . ASN A 1 485 ? 42.629 -18.998 44.369 1.00 13.71 479 ASN A N 1
ATOM 2835 C CA . ASN A 1 485 ? 43.078 -19.098 45.756 1.00 12.26 479 ASN A CA 1
ATOM 2836 C C . ASN A 1 485 ? 41.899 -19.454 46.666 1.00 11.91 479 ASN A C 1
ATOM 2837 O O . ASN A 1 485 ? 40.978 -18.663 46.817 1.00 18.63 479 ASN A O 1
ATOM 2842 N N . ALA A 1 486 ? 41.901 -20.655 47.248 1.00 17.70 480 ALA A N 1
ATOM 2843 C CA . ALA A 1 486 ? 40.728 -21.118 48.001 1.00 17.20 480 ALA A CA 1
ATOM 2844 C C . ALA A 1 486 ? 40.547 -20.361 49.324 1.00 18.81 480 ALA A C 1
ATOM 2845 O O . ALA A 1 486 ? 39.426 -20.203 49.819 1.00 16.92 480 ALA A O 1
ATOM 2847 N N . ALA A 1 487 ? 41.652 -19.898 49.885 1.00 13.91 481 ALA A N 1
ATOM 2848 C CA . ALA A 1 487 ? 41.615 -19.199 51.178 1.00 17.16 481 ALA A CA 1
ATOM 2849 C C . ALA A 1 487 ? 40.844 -17.880 51.061 1.00 18.98 481 ALA A C 1
ATOM 2850 O O . ALA A 1 487 ? 39.982 -17.569 51.890 1.00 18.22 481 ALA A O 1
ATOM 2852 N N . SER A 1 488 ? 41.137 -17.131 50.001 1.00 16.17 482 SER A N 1
ATOM 2853 C CA . SER A 1 488 ? 40.485 -15.852 49.734 1.00 21.39 482 SER A CA 1
ATOM 2854 C C . SER A 1 488 ? 39.309 -15.978 48.754 1.00 17.93 482 SER A C 1
ATOM 2855 O O . SER A 1 488 ? 38.522 -15.044 48.610 1.00 16.49 482 SER A O 1
ATOM 2858 N N . LYS A 1 489 ? 39.186 -17.144 48.111 1.00 18.97 483 LYS A N 1
ATOM 2859 C CA . LYS A 1 489 ? 38.175 -17.390 47.079 1.00 18.62 483 LYS A CA 1
ATOM 2860 C C . LYS A 1 489 ? 38.245 -16.334 45.979 1.00 14.28 483 LYS A C 1
ATOM 2861 O O . LYS A 1 489 ? 37.272 -15.643 45.704 1.00 14.73 483 LYS A O 1
ATOM 2867 N N . THR A 1 490 ? 39.413 -16.223 45.363 1.00 12.95 484 THR A N 1
ATOM 2868 C CA . THR A 1 490 ? 39.632 -15.245 44.305 1.00 15.77 484 THR A CA 1
ATOM 2869 C C . THR A 1 490 ? 40.438 -15.850 43.167 1.00 17.61 484 THR A C 1
ATOM 2870 O O . THR A 1 490 ? 41.176 -16.818 43.346 1.00 16.11 484 THR A O 1
ATOM 2874 N N . LEU A 1 491 ? 40.266 -15.286 41.981 1.00 16.01 485 LEU A N 1
ATOM 2875 C CA . LEU A 1 491 ? 41.150 -15.597 40.878 1.00 20.43 485 LEU A CA 1
ATOM 2876 C C . LEU A 1 491 ? 42.183 -14.488 40.707 1.00 14.10 485 LEU A C 1
ATOM 2877 O O . LEU A 1 491 ? 41.909 -13.325 40.989 1.00 16.04 485 LEU A O 1
ATOM 2882 N N . SER A 1 492 ? 43.367 -14.856 40.241 1.00 15.71 486 SER A N 1
ATOM 2883 C CA . SER A 1 492 ? 44.354 -13.876 39.812 1.00 15.10 486 SER A CA 1
ATOM 2884 C C . SER A 1 492 ? 45.058 -14.372 38.555 1.00 17.67 486 SER A C 1
ATOM 2885 O O . SER A 1 492 ? 44.787 -15.480 38.065 1.00 17.99 486 SER A O 1
ATOM 2888 N N . GLY A 1 493 ? 45.943 -13.543 38.017 1.00 17.21 487 GLY A N 1
ATOM 2889 C CA . GLY A 1 493 ? 46.682 -13.890 36.821 1.00 15.14 487 GLY A CA 1
ATOM 2890 C C . GLY A 1 493 ? 46.123 -13.223 35.580 1.00 16.72 487 GLY A C 1
ATOM 2891 O O . GLY A 1 493 ? 46.504 -13.581 34.468 1.00 16.12 487 GLY A O 1
ATOM 2892 N N . PHE A 1 494 ? 45.211 -12.271 35.761 1.00 13.73 488 PHE A N 1
ATOM 2893 C CA . PHE A 1 494 ? 44.655 -11.537 34.623 1.00 12.43 488 PHE A CA 1
ATOM 2894 C C . PHE A 1 494 ? 45.730 -10.622 34.047 1.00 12.70 488 PHE A C 1
ATOM 2895 O O . PHE A 1 494 ? 46.689 -10.272 34.738 1.00 16.34 488 PHE A O 1
ATOM 2903 N N . PRO A 1 495 ? 45.587 -10.239 32.766 1.00 16.65 489 PRO A N 1
ATOM 2904 C CA . PRO A 1 495 ? 46.548 -9.323 32.142 1.00 16.62 489 PRO A CA 1
ATOM 2905 C C . PRO A 1 495 ? 46.476 -7.917 32.743 1.00 15.91 489 PRO A C 1
ATOM 2906 O O . PRO A 1 495 ? 45.373 -7.415 33.001 1.00 15.10 489 PRO A O 1
ATOM 2910 N N . VAL A 1 496 ? 47.629 -7.294 32.967 1.00 19.72 490 VAL A N 1
ATOM 2911 C CA . VAL A 1 496 ? 47.648 -5.938 33.526 1.00 20.76 490 VAL A CA 1
ATOM 2912 C C . VAL A 1 496 ? 47.014 -5.012 32.511 1.00 20.07 490 VAL A C 1
ATOM 2913 O O . VAL A 1 496 ? 47.093 -5.257 31.301 1.00 25.17 490 VAL A O 1
ATOM 2917 N N . GLY A 1 497 ? 46.345 -3.976 33.002 1.00 17.18 491 GLY A N 1
ATOM 2918 C CA . GLY A 1 497 ? 45.723 -3.001 32.133 1.00 17.33 491 GLY A CA 1
ATOM 2919 C C . GLY A 1 497 ? 44.400 -3.454 31.564 1.00 16.73 491 GLY A C 1
ATOM 2920 O O . GLY A 1 497 ? 43.877 -2.851 30.632 1.00 16.69 491 GLY A O 1
ATOM 2921 N N . THR A 1 498 ? 43.844 -4.531 32.110 1.00 14.33 492 THR A N 1
ATOM 2922 C CA . THR A 1 498 ? 42.513 -4.922 31.710 1.00 17.37 492 THR A CA 1
ATOM 2923 C C . THR A 1 498 ? 41.541 -4.647 32.832 1.00 15.00 492 THR A C 1
ATOM 2924 O O . THR A 1 498 ? 41.926 -4.470 33.997 1.00 15.66 492 THR A O 1
ATOM 2928 N N . THR A 1 499 ? 40.272 -4.608 32.466 1.00 16.76 493 THR A N 1
ATOM 2929 C CA . THR A 1 499 ? 39.195 -4.497 33.432 1.00 17.64 493 THR A CA 1
ATOM 2930 C C . THR A 1 499 ? 38.339 -5.745 33.320 1.00 15.64 493 THR A C 1
ATOM 2931 O O . THR A 1 499 ? 37.917 -6.117 32.224 1.00 15.74 493 THR A O 1
ATOM 2935 N N . VAL A 1 500 ? 38.117 -6.419 34.444 1.00 15.25 494 VAL A N 1
ATOM 2936 C CA . VAL A 1 500 ? 37.294 -7.616 34.461 1.00 15.07 494 VAL A CA 1
ATOM 2937 C C . VAL A 1 500 ? 35.882 -7.266 34.943 1.00 18.75 494 VAL A C 1
ATOM 2938 O O . VAL A 1 500 ? 35.695 -6.684 36.020 1.00 19.13 494 VAL A O 1
ATOM 2942 N N . THR A 1 501 ? 34.887 -7.591 34.129 1.00 15.83 495 THR A N 1
ATOM 2943 C CA . THR A 1 501 ? 33.505 -7.331 34.511 1.00 15.66 495 THR A CA 1
ATOM 2944 C C . THR A 1 501 ? 32.783 -8.634 34.748 1.00 19.39 495 THR A C 1
ATOM 2945 O O . THR A 1 501 ? 32.709 -9.479 33.859 1.00 19.61 495 THR A O 1
ATOM 2949 N N . ILE A 1 502 ? 32.256 -8.800 35.952 1.00 20.29 496 ILE A N 1
ATOM 2950 C CA . ILE A 1 502 ? 31.486 -9.986 36.282 1.00 20.53 496 ILE A CA 1
ATOM 2951 C C . ILE A 1 502 ? 30.009 -9.681 36.133 1.00 25.26 496 ILE A C 1
ATOM 2952 O O . ILE A 1 502 ? 29.498 -8.733 36.734 1.00 24.92 496 ILE A O 1
ATOM 2957 N N . ALA A 1 503 ? 29.327 -10.480 35.319 1.00 26.62 497 ALA A N 1
ATOM 2958 C CA . ALA A 1 503 ? 27.908 -10.283 35.082 1.00 25.22 497 ALA A CA 1
ATOM 2959 C C . ALA A 1 503 ? 27.124 -10.479 36.369 1.00 24.20 497 ALA A C 1
ATOM 2960 O O . ALA A 1 503 ? 27.505 -11.265 37.237 1.00 28.35 497 ALA A O 1
ATOM 2962 N N . GLY A 1 504 ? 26.027 -9.746 36.487 1.00 28.58 498 GLY A N 1
ATOM 2963 C CA . GLY A 1 504 ? 25.185 -9.829 37.659 1.00 36.31 498 GLY A CA 1
ATOM 2964 C C . GLY A 1 504 ? 24.156 -8.721 37.624 1.00 36.42 498 GLY A C 1
ATOM 2965 O O . GLY A 1 504 ? 24.073 -7.967 36.657 1.00 36.54 498 GLY A O 1
ATOM 2966 N N . THR A 1 505 ? 23.368 -8.626 38.685 1.00 35.23 499 THR A N 1
ATOM 2967 C CA . THR A 1 505 ? 22.356 -7.590 38.788 1.00 40.74 499 THR A CA 1
ATOM 2968 C C . THR A 1 505 ? 22.568 -6.836 40.092 1.00 37.35 499 THR A C 1
ATOM 2969 O O . THR A 1 505 ? 21.986 -7.190 41.117 1.00 37.31 499 THR A O 1
ATOM 2973 N N . PRO A 1 506 ? 23.424 -5.798 40.058 1.00 42.24 500 PRO A N 1
ATOM 2974 C CA . PRO A 1 506 ? 24.118 -5.332 38.852 1.00 35.61 500 PRO A CA 1
ATOM 2975 C C . PRO A 1 506 ? 25.487 -5.991 38.646 1.00 33.99 500 PRO A C 1
ATOM 2976 O O . PRO A 1 506 ? 25.992 -6.661 39.548 1.00 34.58 500 PRO A O 1
ATOM 2980 N N . PRO A 1 507 ? 26.086 -5.795 37.462 1.00 34.14 501 PRO A N 1
ATOM 2981 C CA . PRO A 1 507 ? 27.439 -6.298 37.209 1.00 31.64 501 PRO A CA 1
ATOM 2982 C C . PRO A 1 507 ? 28.472 -5.506 37.984 1.00 32.31 501 PRO A C 1
ATOM 2983 O O . PRO A 1 507 ? 28.223 -4.347 38.315 1.00 30.56 501 PRO A O 1
ATOM 2987 N N . THR A 1 508 ? 29.614 -6.118 38.276 1.00 27.93 502 THR A N 1
ATOM 2988 C CA . THR A 1 508 ? 30.685 -5.397 38.950 1.00 30.67 502 THR A CA 1
ATOM 2989 C C . THR A 1 508 ? 31.986 -5.479 38.153 1.00 27.76 502 THR A C 1
ATOM 2990 O O . THR A 1 508 ? 32.250 -6.471 37.470 1.00 24.20 502 THR A O 1
ATOM 2994 N N . SER A 1 509 ? 32.784 -4.419 38.226 1.00 23.94 503 SER A N 1
ATOM 2995 C CA . SER A 1 509 ? 34.003 -4.340 37.432 1.00 20.33 503 SER A CA 1
ATOM 2996 C C . SER A 1 509 ? 35.217 -4.135 38.316 1.00 22.36 503 SER A C 1
ATOM 2997 O O . SER A 1 509 ? 35.156 -3.461 39.350 1.00 21.56 503 SER A O 1
ATOM 3000 N N . ILE A 1 510 ? 36.326 -4.728 37.898 1.00 18.61 504 ILE A N 1
ATOM 3001 C CA . ILE A 1 510 ? 37.565 -4.664 38.645 1.00 16.89 504 ILE A CA 1
ATOM 3002 C C . ILE A 1 510 ? 38.709 -4.323 37.710 1.00 18.85 504 ILE A C 1
ATOM 3003 O O . ILE A 1 510 ? 38.909 -4.986 36.681 1.00 17.75 504 ILE A O 1
ATOM 3008 N N . ASN A 1 511 ? 39.447 -3.276 38.056 1.00 15.77 505 ASN A N 1
ATOM 3009 C CA . ASN A 1 511 ? 40.636 -2.912 37.297 1.00 17.70 505 ASN A CA 1
ATOM 3010 C C . ASN A 1 511 ? 41.837 -3.755 37.723 1.00 18.97 505 ASN A C 1
ATOM 3011 O O . ASN A 1 511 ? 42.240 -3.745 38.881 1.00 17.85 505 ASN A O 1
ATOM 3016 N N . ILE A 1 512 ? 42.408 -4.485 36.776 1.00 15.85 506 ILE A N 1
ATOM 3017 C CA . ILE A 1 512 ? 43.565 -5.339 37.029 1.00 17.25 506 ILE A CA 1
ATOM 3018 C C . ILE A 1 512 ? 44.852 -4.530 36.906 1.00 18.37 506 ILE A C 1
ATOM 3019 O O . ILE A 1 512 ? 45.129 -3.983 35.842 1.00 16.15 506 ILE A O 1
ATOM 3024 N N . THR A 1 513 ? 45.633 -4.414 37.979 1.00 16.53 507 THR A N 1
ATOM 3025 C CA . THR A 1 513 ? 46.831 -3.595 37.870 1.00 19.91 507 THR A CA 1
ATOM 3026 C C . THR A 1 513 ? 48.103 -4.418 38.034 1.00 21.02 507 THR A C 1
ATOM 3027 O O . THR A 1 513 ? 49.205 -3.903 37.842 1.00 24.20 507 THR A O 1
ATOM 3031 N N . SER A 1 514 ? 47.962 -5.699 38.366 1.00 19.56 508 SER A N 1
ATOM 3032 C CA . SER A 1 514 ? 49.107 -6.601 38.309 1.00 19.15 508 SER A CA 1
ATOM 3033 C C . SER A 1 514 ? 48.659 -8.051 38.218 1.00 19.23 508 SER A C 1
ATOM 3034 O O . SER A 1 514 ? 47.466 -8.346 38.288 1.00 17.31 508 SER A O 1
ATOM 3037 N N . ALA A 1 515 ? 49.623 -8.955 38.075 1.00 19.70 509 ALA A N 1
ATOM 3038 C CA . ALA A 1 515 ? 49.304 -10.362 37.902 1.00 20.11 509 ALA A CA 1
ATOM 3039 C C . ALA A 1 515 ? 48.641 -10.927 39.149 1.00 19.80 509 ALA A C 1
ATOM 3040 O O . ALA A 1 515 ? 48.042 -11.999 39.102 1.00 19.16 509 ALA A O 1
ATOM 3042 N N . THR A 1 516 ? 48.724 -10.199 40.262 1.00 18.08 510 THR A N 1
ATOM 3043 C CA . THR A 1 516 ? 48.147 -10.698 41.504 1.00 17.54 510 THR A CA 1
ATOM 3044 C C . THR A 1 516 ? 46.842 -10.014 41.914 1.00 14.99 510 THR A C 1
ATOM 3045 O O . THR A 1 516 ? 46.246 -10.385 42.922 1.00 16.21 510 THR A O 1
ATOM 3049 N N . THR A 1 517 ? 46.381 -9.038 41.134 1.00 14.84 511 THR A N 1
ATOM 3050 C CA . THR A 1 517 ? 45.089 -8.414 41.409 1.00 17.25 511 THR A CA 1
ATOM 3051 C C . THR A 1 517 ? 44.000 -9.466 41.460 1.00 14.89 511 THR A C 1
ATOM 3052 O O . THR A 1 517 ? 43.826 -10.223 40.504 1.00 14.44 511 THR A O 1
ATOM 3056 N N . PRO A 1 518 ? 43.265 -9.529 42.579 1.00 16.00 512 PRO A N 1
ATOM 3057 C CA . PRO A 1 518 ? 42.283 -10.612 42.710 1.00 14.83 512 PRO A CA 1
ATOM 3058 C C . PRO A 1 518 ? 40.885 -10.252 42.233 1.00 15.54 512 PRO A C 1
ATOM 3059 O O . PRO A 1 518 ? 40.421 -9.126 42.407 1.00 15.68 512 PRO A O 1
ATOM 3063 N N . VAL A 1 519 ? 40.224 -11.227 41.612 1.00 15.99 513 VAL A N 1
ATOM 3064 C CA . VAL A 1 519 ? 38.821 -11.125 41.277 1.00 13.89 513 VAL A CA 1
ATOM 3065 C C . VAL A 1 519 ? 38.042 -12.128 42.117 1.00 14.27 513 VAL A C 1
ATOM 3066 O O . VAL A 1 519 ? 38.402 -13.303 42.151 1.00 15.10 513 VAL A O 1
ATOM 3070 N N . PRO A 1 520 ? 36.958 -11.683 42.771 1.00 15.31 514 PRO A N 1
ATOM 3071 C CA . PRO A 1 520 ? 36.195 -12.604 43.625 1.00 18.71 514 PRO A CA 1
ATOM 3072 C C . PRO A 1 520 ? 35.517 -13.691 42.814 1.00 17.70 514 PRO A C 1
ATOM 3073 O O . PRO A 1 520 ? 34.990 -13.407 41.740 1.00 18.10 514 PRO A O 1
ATOM 3077 N N . TYR A 1 521 ? 35.538 -14.918 43.327 1.00 16.00 515 TYR A N 1
ATOM 3078 C CA . TYR A 1 521 ? 34.821 -16.019 42.694 1.00 20.25 515 TYR A CA 1
ATOM 3079 C C . TYR A 1 521 ? 34.057 -16.802 43.745 1.00 20.82 515 TYR A C 1
ATOM 3080 O O . TYR A 1 521 ? 34.638 -17.267 44.740 1.00 20.27 515 TYR A O 1
ATOM 3089 N N . ASP A 1 522 ? 32.751 -16.904 43.529 1.00 17.66 516 ASP A N 1
ATOM 3090 C CA . ASP A 1 522 ? 31.846 -17.624 44.415 1.00 19.49 516 ASP A CA 1
ATOM 3091 C C . ASP A 1 522 ? 31.393 -18.924 43.746 1.00 22.60 516 ASP A C 1
ATOM 3092 O O . ASP A 1 522 ? 30.580 -18.901 42.821 1.00 21.71 516 ASP A O 1
ATOM 3097 N N . PRO A 1 523 ? 31.923 -20.065 44.217 1.00 23.21 517 PRO A N 1
ATOM 3098 C CA . PRO A 1 523 ? 31.589 -21.372 43.637 1.00 22.96 517 PRO A CA 1
ATOM 3099 C C . PRO A 1 523 ? 30.098 -21.683 43.678 1.00 23.09 517 PRO A C 1
ATOM 3100 O O . PRO A 1 523 ? 29.627 -22.514 42.894 1.00 23.05 517 PRO A O 1
ATOM 3104 N N . SER A 1 524 ? 29.365 -21.033 44.573 1.00 21.47 518 SER A N 1
ATOM 3105 C CA . SER A 1 524 ? 27.938 -21.289 44.690 1.00 26.68 518 SER A CA 1
ATOM 3106 C C . SER A 1 524 ? 27.201 -20.616 43.547 1.00 27.92 518 SER A C 1
ATOM 3107 O O . SER A 1 524 ? 26.072 -20.981 43.217 1.00 27.41 518 SER A O 1
ATOM 3110 N N . LYS A 1 525 ? 27.857 -19.643 42.927 1.00 24.34 519 LYS A N 1
ATOM 3111 C CA . LYS A 1 525 ? 27.216 -18.833 41.903 1.00 21.71 519 LYS A CA 1
ATOM 3112 C C . LYS A 1 525 ? 27.886 -18.973 40.536 1.00 24.87 519 LYS A C 1
ATOM 3113 O O . LYS A 1 525 ? 27.249 -18.766 39.499 1.00 27.60 519 LYS A O 1
ATOM 3119 N N . GLY A 1 526 ? 29.172 -19.306 40.532 1.00 22.63 520 GLY A N 1
ATOM 3120 C CA . GLY A 1 526 ? 29.955 -19.265 39.307 1.00 20.64 520 GLY A CA 1
ATOM 3121 C C . GLY A 1 526 ? 30.137 -17.817 38.871 1.00 22.73 520 GLY A C 1
ATOM 3122 O O . GLY A 1 526 ? 29.688 -16.895 39.559 1.00 22.09 520 GLY A O 1
ATOM 3123 N N . ALA A 1 527 ? 30.792 -17.602 37.735 1.00 18.89 521 ALA A N 1
ATOM 3124 C CA . ALA A 1 527 ? 31.028 -16.241 37.261 1.00 19.17 521 ALA A CA 1
ATOM 3125 C C . ALA A 1 527 ? 31.109 -16.172 35.745 1.00 20.33 521 ALA A C 1
ATOM 3126 O O . ALA A 1 527 ? 31.835 -16.950 35.124 1.00 22.16 521 ALA A O 1
ATOM 3128 N N . SER A 1 528 ? 30.359 -15.241 35.157 1.00 22.29 522 SER A N 1
ATOM 3129 C CA . SER A 1 528 ? 30.502 -14.930 33.737 1.00 21.20 522 SER A CA 1
ATOM 3130 C C . SER A 1 528 ? 31.323 -13.661 33.599 1.00 18.90 522 SER A C 1
ATOM 3131 O O . SER A 1 528 ? 30.892 -12.587 33.997 1.00 22.67 522 SER A O 1
ATOM 3134 N N . MET A 1 529 ? 32.518 -13.790 33.040 1.00 20.29 523 MET A N 1
ATOM 3135 C CA . MET A 1 529 ? 33.463 -12.683 33.040 1.00 17.21 523 MET A CA 1
ATOM 3136 C C . MET A 1 529 ? 33.787 -12.146 31.657 1.00 20.72 523 MET A C 1
ATOM 3137 O O . MET A 1 529 ? 33.890 -12.899 30.688 1.00 18.46 523 MET A O 1
ATOM 3142 N N . THR A 1 530 ? 33.945 -10.830 31.570 1.00 18.56 524 THR A N 1
ATOM 3143 C CA . THR A 1 530 ? 34.446 -10.217 30.350 1.00 15.85 524 THR A CA 1
ATOM 3144 C C . THR A 1 530 ? 35.739 -9.479 30.655 1.00 16.45 524 THR A C 1
ATOM 3145 O O . THR A 1 530 ? 35.831 -8.729 31.632 1.00 17.71 524 THR A O 1
ATOM 3149 N N . ILE A 1 531 ? 36.757 -9.721 29.840 1.00 15.07 525 ILE A N 1
ATOM 3150 C CA . ILE A 1 531 ? 38.036 -9.055 30.018 1.00 13.56 525 ILE A CA 1
ATOM 3151 C C . ILE A 1 531 ? 38.215 -7.979 28.943 1.00 15.81 525 ILE A C 1
ATOM 3152 O O . ILE A 1 531 ? 38.333 -8.282 27.762 1.00 16.54 525 ILE A O 1
ATOM 3157 N N . SER A 1 532 ? 38.222 -6.719 29.369 1.00 14.42 526 SER A N 1
ATOM 3158 C CA . SER A 1 532 ? 38.343 -5.595 28.437 1.00 17.96 526 SER A CA 1
ATOM 3159 C C . SER A 1 532 ? 39.586 -4.772 28.758 1.00 21.35 526 SER A C 1
ATOM 3160 O O . SER A 1 532 ? 40.042 -4.725 29.911 1.00 19.12 526 SER A O 1
ATOM 3163 N N . SER A 1 533 ? 40.134 -4.120 27.741 1.00 16.85 527 SER A N 1
ATOM 3164 C CA . SER A 1 533 ? 41.200 -3.162 27.962 1.00 18.90 527 SER A CA 1
ATOM 3165 C C . SER A 1 533 ? 40.649 -1.992 28.765 1.00 21.03 527 SER A C 1
ATOM 3166 O O . SER A 1 533 ? 39.635 -1.394 28.393 1.00 22.25 527 SER A O 1
ATOM 3169 N N . THR A 1 534 ? 41.306 -1.678 29.875 1.00 17.40 528 THR A N 1
ATOM 3170 C CA . THR A 1 534 ? 40.875 -0.568 30.707 1.00 17.76 528 THR A CA 1
ATOM 3171 C C . THR A 1 534 ? 40.898 0.744 29.911 1.00 21.11 528 THR A C 1
ATOM 3172 O O . THR A 1 534 ? 39.942 1.507 29.936 1.00 22.53 528 THR A O 1
ATOM 3176 N N . THR A 1 535 ? 41.982 0.991 29.190 1.00 17.80 529 THR A N 1
ATOM 3177 C CA . THR A 1 535 ? 42.004 2.109 28.252 1.00 21.55 529 THR A CA 1
ATOM 3178 C C . THR A 1 535 ? 41.274 1.719 26.959 1.00 23.54 529 THR A C 1
ATOM 3179 O O . THR A 1 535 ? 41.498 0.632 26.412 1.00 21.68 529 THR A O 1
ATOM 3183 N N . GLN A 1 536 ? 40.389 2.597 26.490 1.00 24.82 530 GLN A N 1
ATOM 3184 C CA . GLN A 1 536 ? 39.629 2.366 25.259 1.00 26.27 530 GLN A CA 1
ATOM 3185 C C . GLN A 1 536 ? 39.809 3.549 24.320 1.00 31.82 530 GLN A C 1
ATOM 3186 O O . GLN A 1 536 ? 39.676 4.691 24.753 1.00 31.50 530 GLN A O 1
ATOM 3192 N N . PRO A 1 537 ? 40.109 3.286 23.034 1.00 34.66 531 PRO A N 1
ATOM 3193 C CA . PRO A 1 537 ? 40.299 1.954 22.449 1.00 29.72 531 PRO A CA 1
ATOM 3194 C C . PRO A 1 537 ? 41.542 1.255 22.986 1.00 32.04 531 PRO A C 1
ATOM 3195 O O . PRO A 1 537 ? 42.459 1.903 23.492 1.00 27.10 531 PRO A O 1
ATOM 3199 N N . ALA A 1 538 ? 41.565 -0.063 22.854 1.00 26.38 532 ALA A N 1
ATOM 3200 C CA . ALA A 1 538 ? 42.642 -0.881 23.387 1.00 28.94 532 ALA A CA 1
ATOM 3201 C C . ALA A 1 538 ? 43.990 -0.599 22.727 1.00 27.99 532 ALA A C 1
ATOM 3202 O O . ALA A 1 538 ? 44.121 -0.662 21.508 1.00 31.88 532 ALA A O 1
ATOM 3204 N N . PRO A 1 539 ? 45.004 -0.290 23.540 1.00 28.63 533 PRO A N 1
ATOM 3205 C CA . PRO A 1 539 ? 46.370 -0.197 23.024 1.00 29.27 533 PRO A CA 1
ATOM 3206 C C . PRO A 1 539 ? 46.835 -1.568 22.565 1.00 32.18 533 PRO A C 1
ATOM 3207 O O . PRO A 1 539 ? 46.321 -2.581 23.059 1.00 29.40 533 PRO A O 1
ATOM 3211 N N . SER A 1 540 ? 47.784 -1.604 21.635 1.00 34.14 534 SER A N 1
ATOM 3212 C CA . SER A 1 540 ? 48.292 -2.867 21.114 1.00 35.46 534 SER A CA 1
ATOM 3213 C C . SER A 1 540 ? 48.787 -3.779 22.239 1.00 32.39 534 SER A C 1
ATOM 3214 O O . SER A 1 540 ? 49.426 -3.322 23.180 1.00 33.46 534 SER A O 1
ATOM 3217 N N . GLY A 1 541 ? 48.469 -5.067 22.147 1.00 31.88 535 GLY A N 1
ATOM 3218 C CA . GLY A 1 541 ? 48.974 -6.040 23.098 1.00 32.39 535 GLY A CA 1
ATOM 3219 C C . GLY A 1 541 ? 48.143 -6.221 24.355 1.00 30.83 535 GLY A C 1
ATOM 3220 O O . GLY A 1 541 ? 48.431 -7.102 25.167 1.00 33.72 535 GLY A O 1
ATOM 3221 N N . VAL A 1 542 ? 47.114 -5.398 24.530 1.00 26.31 536 VAL A N 1
ATOM 3222 C CA . VAL A 1 542 ? 46.218 -5.559 25.677 1.00 24.62 536 VAL A CA 1
ATOM 3223 C C . VAL A 1 542 ? 45.007 -6.417 25.329 1.00 21.28 536 VAL A C 1
ATOM 3224 O O . VAL A 1 542 ? 44.318 -6.153 24.338 1.00 21.01 536 VAL A O 1
ATOM 3228 N N . MET A 1 543 ? 44.750 -7.441 26.141 1.00 22.02 537 MET A N 1
ATOM 3229 C CA . MET A 1 543 ? 43.578 -8.293 25.944 1.00 20.50 537 MET A CA 1
ATOM 3230 C C . MET A 1 543 ? 42.312 -7.460 25.983 1.00 20.78 537 MET A C 1
ATOM 3231 O O . MET A 1 543 ? 42.149 -6.599 26.849 1.00 16.86 537 MET A O 1
ATOM 3236 N N . ASN A 1 544 ? 41.429 -7.700 25.022 1.00 17.13 538 ASN A N 1
ATOM 3237 C CA . ASN A 1 544 ? 40.192 -6.950 24.913 1.00 18.32 538 ASN A CA 1
ATOM 3238 C C . ASN A 1 544 ? 39.104 -7.802 24.272 1.00 18.49 538 ASN A C 1
ATOM 3239 O O . ASN A 1 544 ? 39.392 -8.631 23.408 1.00 18.18 538 ASN A O 1
ATOM 3244 N N . GLY A 1 545 ? 37.862 -7.624 24.717 1.00 15.09 539 GLY A N 1
ATOM 3245 C CA . GLY A 1 545 ? 36.725 -8.304 24.123 1.00 19.00 539 GLY A CA 1
ATOM 3246 C C . GLY A 1 545 ? 36.674 -9.813 24.291 1.00 18.02 539 GLY A C 1
ATOM 3247 O O . GLY A 1 545 ? 36.110 -10.518 23.453 1.00 20.20 539 GLY A O 1
ATOM 3248 N N . VAL A 1 546 ? 37.250 -10.305 25.382 1.00 16.58 540 VAL A N 1
ATOM 3249 C CA . VAL A 1 546 ? 37.268 -11.731 25.688 1.00 15.58 540 VAL A CA 1
ATOM 3250 C C . VAL A 1 546 ? 36.296 -12.051 26.815 1.00 20.07 540 VAL A C 1
ATOM 3251 O O . VAL A 1 546 ? 36.303 -11.390 27.854 1.00 19.05 540 VAL A O 1
ATOM 3255 N N . SER A 1 547 ? 35.438 -13.044 26.589 1.00 16.22 541 SER A N 1
ATOM 3256 C CA . SER A 1 547 ? 34.487 -13.478 27.610 1.00 16.38 541 SER A CA 1
ATOM 3257 C C . SER A 1 547 ? 34.689 -14.942 27.955 1.00 17.72 541 SER A C 1
ATOM 3258 O O . SER A 1 547 ? 34.858 -15.784 27.069 1.00 17.40 541 SER A O 1
ATOM 3261 N N . VAL A 1 548 ? 34.655 -15.242 29.249 1.00 16.28 542 VAL A N 1
ATOM 3262 C CA . VAL A 1 548 ? 34.674 -16.634 29.715 1.00 14.87 542 VAL A CA 1
ATOM 3263 C C . VAL A 1 548 ? 33.738 -16.819 30.906 1.00 18.24 542 VAL A C 1
ATOM 3264 O O . VAL A 1 548 ? 33.489 -15.873 31.662 1.00 19.39 542 VAL A O 1
ATOM 3268 N N . SER A 1 549 ? 33.229 -18.040 31.076 1.00 17.45 543 SER A N 1
ATOM 3269 C CA . SER A 1 549 ? 32.403 -18.368 32.236 1.00 18.59 543 SER A CA 1
ATOM 3270 C C . SER A 1 549 ? 33.037 -19.498 33.029 1.00 18.63 543 SER A C 1
ATOM 3271 O O . SER A 1 549 ? 33.491 -20.477 32.452 1.00 15.63 543 SER A O 1
ATOM 3274 N N . LEU A 1 550 ? 33.062 -19.342 34.347 1.00 14.81 544 LEU A N 1
ATOM 3275 C CA . LEU A 1 550 ? 33.559 -20.377 35.254 1.00 15.41 544 LEU A CA 1
ATOM 3276 C C . LEU A 1 550 ? 32.450 -20.824 36.199 1.00 16.95 544 LEU A C 1
ATOM 3277 O O . LEU A 1 550 ? 31.717 -20.002 36.744 1.00 18.86 544 LEU A O 1
ATOM 3282 N N . SER A 1 551 ? 32.315 -22.131 36.379 1.00 15.76 545 SER A N 1
ATOM 3283 C CA . SER A 1 551 ? 31.381 -22.650 37.362 1.00 15.25 545 SER A CA 1
ATOM 3284 C C . SER A 1 551 ? 32.100 -23.745 38.134 1.00 18.86 545 SER A C 1
ATOM 3285 O O . SER A 1 551 ? 33.228 -24.097 37.804 1.00 17.64 545 SER A O 1
ATOM 3288 N N . GLY A 1 552 ? 31.454 -24.274 39.164 1.00 19.67 546 GLY A N 1
ATOM 3289 C CA . GLY A 1 552 ? 32.071 -25.312 39.970 1.00 19.23 546 GLY A CA 1
ATOM 3290 C C . GLY A 1 552 ? 33.048 -24.786 41.009 1.00 20.59 546 GLY A C 1
ATOM 3291 O O . GLY A 1 552 ? 33.187 -23.570 41.209 1.00 17.83 546 GLY A O 1
ATOM 3292 N N . THR A 1 553 ? 33.739 -25.718 41.663 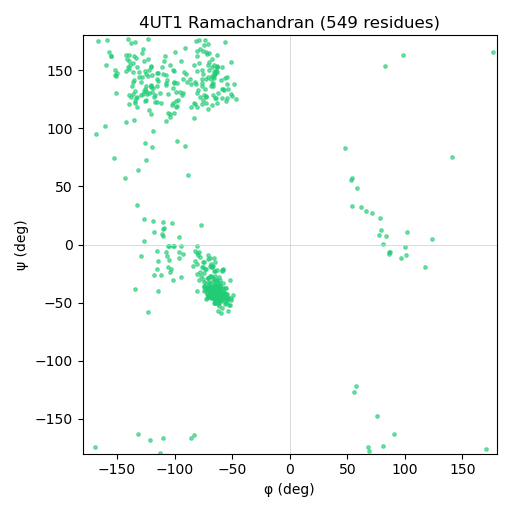1.00 17.49 547 THR A N 1
ATOM 3293 C CA . THR A 1 553 ? 34.639 -25.381 42.759 1.00 15.25 547 THR A CA 1
ATOM 3294 C C . THR A 1 553 ? 36.076 -25.784 42.454 1.00 16.20 547 THR A C 1
ATOM 3295 O O . THR A 1 553 ? 36.455 -26.948 42.653 1.00 15.36 547 THR A O 1
ATOM 3299 N N . PRO A 1 554 ? 36.891 -24.825 41.980 1.00 13.77 548 PRO A N 1
ATOM 3300 C CA . PRO A 1 554 ? 38.303 -25.153 41.769 1.00 12.43 548 PRO A CA 1
ATOM 3301 C C . PRO A 1 554 ? 38.972 -25.465 43.112 1.00 16.10 548 PRO A C 1
ATOM 3302 O O . PRO A 1 554 ? 38.550 -24.918 44.128 1.00 15.86 548 PRO A O 1
ATOM 3306 N N . ALA A 1 555 ? 39.978 -26.329 43.108 1.00 16.02 549 ALA A N 1
ATOM 3307 C CA . ALA A 1 555 ? 40.806 -26.541 44.289 1.00 19.02 549 ALA A CA 1
ATOM 3308 C C . ALA A 1 555 ? 41.795 -25.391 44.399 1.00 18.26 549 ALA A C 1
ATOM 3309 O O . ALA A 1 555 ? 41.947 -24.617 43.458 1.00 14.39 549 ALA A O 1
ATOM 3311 N N . ASP A 1 556 ? 42.468 -25.275 45.545 1.00 16.99 550 ASP A N 1
ATOM 3312 C CA . ASP A 1 556 ? 43.486 -24.246 45.710 1.00 18.20 550 ASP A CA 1
ATOM 3313 C C . ASP A 1 556 ? 44.597 -24.490 44.697 1.00 15.03 550 ASP A C 1
ATOM 3314 O O . ASP A 1 556 ? 45.052 -25.625 44.530 1.00 15.00 550 ASP A O 1
ATOM 3319 N N . GLY A 1 557 ? 44.978 -23.439 43.973 1.00 14.72 551 GLY A N 1
ATOM 3320 C CA . GLY A 1 557 ? 46.024 -23.535 42.969 1.00 11.62 551 GLY A CA 1
ATOM 3321 C C . GLY A 1 557 ? 45.570 -23.979 41.583 1.00 16.03 551 GLY A C 1
ATOM 3322 O O . GLY A 1 557 ? 46.381 -23.981 40.663 1.00 13.03 551 GLY A O 1
ATOM 3323 N N . ASP A 1 558 ? 44.301 -24.357 41.434 1.00 14.73 552 ASP A N 1
ATOM 3324 C CA . ASP A 1 558 ? 43.795 -24.822 40.130 1.00 13.38 552 ASP A CA 1
ATOM 3325 C C . ASP A 1 558 ? 43.896 -23.659 39.151 1.00 13.79 552 ASP A C 1
ATOM 3326 O O . ASP A 1 558 ? 43.886 -22.501 39.561 1.00 13.61 552 ASP A O 1
ATOM 3331 N N . GLN A 1 559 ? 44.025 -23.974 37.867 1.00 14.85 553 GLN A N 1
ATOM 3332 C CA . GLN A 1 559 ? 44.365 -22.970 36.865 1.00 13.63 553 GLN A CA 1
ATOM 3333 C C . GLN A 1 559 ? 43.515 -23.122 35.634 1.00 15.74 553 GLN A C 1
ATOM 3334 O O . GLN A 1 559 ? 43.133 -24.230 35.263 1.00 15.54 553 GLN A O 1
ATOM 3340 N N . PHE A 1 560 ? 43.256 -21.993 34.990 1.00 16.05 554 PHE A N 1
ATOM 3341 C CA . PHE A 1 560 ? 42.460 -21.939 33.769 1.00 14.08 554 PHE A CA 1
ATOM 3342 C C . PHE A 1 560 ? 43.173 -21.004 32.806 1.00 15.69 554 PHE A C 1
ATOM 3343 O O . PHE A 1 560 ? 43.571 -19.896 33.186 1.00 13.98 554 PHE A O 1
ATOM 3351 N N . THR A 1 561 ? 43.385 -21.465 31.576 1.00 16.17 555 THR A N 1
ATOM 3352 C CA . THR A 1 561 ? 44.167 -20.697 30.615 1.00 15.70 555 THR A CA 1
ATOM 3353 C C . THR A 1 561 ? 43.275 -20.023 29.585 1.00 17.51 555 THR A C 1
ATOM 3354 O O . THR A 1 561 ? 42.149 -20.466 29.329 1.00 13.46 555 THR A O 1
ATOM 3358 N N . ILE A 1 562 ? 43.793 -18.933 29.028 1.00 14.75 556 ILE A N 1
ATOM 3359 C CA . ILE A 1 562 ? 43.142 -18.179 27.966 1.00 16.05 556 ILE A CA 1
ATOM 3360 C C . ILE A 1 562 ? 44.204 -17.809 26.947 1.00 15.64 556 ILE A C 1
ATOM 3361 O O . ILE A 1 562 ? 45.231 -17.235 27.289 1.00 14.66 556 ILE A O 1
ATOM 3366 N N . GLY A 1 563 ? 43.966 -18.131 25.683 1.00 17.20 557 GLY A N 1
ATOM 3367 C CA . GLY A 1 563 ? 44.949 -17.819 24.670 1.00 17.64 557 GLY A CA 1
ATOM 3368 C C . GLY A 1 563 ? 44.362 -18.021 23.288 1.00 18.33 557 GLY A C 1
ATOM 3369 O O . GLY A 1 563 ? 43.172 -18.296 23.151 1.00 14.88 557 GLY A O 1
ATOM 3370 N N . ALA A 1 564 ? 45.202 -17.885 22.273 1.00 24.49 558 ALA A N 1
ATOM 3371 C CA . ALA A 1 564 ? 44.767 -18.058 20.890 1.00 25.27 558 ALA A CA 1
ATOM 3372 C C . ALA A 1 564 ? 44.355 -19.503 20.630 1.00 28.14 558 ALA A C 1
ATOM 3373 O O . ALA A 1 564 ? 44.928 -20.438 21.196 1.00 27.36 558 ALA A O 1
ATOM 3375 N N . ASN A 1 565 ? 43.350 -19.683 19.773 1.00 25.10 559 ASN A N 1
ATOM 3376 C CA . ASN A 1 565 ? 42.827 -21.009 19.474 1.00 25.46 559 ASN A CA 1
ATOM 3377 C C . ASN A 1 565 ? 43.660 -21.729 18.418 1.00 33.08 559 ASN A C 1
ATOM 3378 O O . ASN A 1 565 ? 44.098 -21.125 17.438 1.00 32.85 559 ASN A O 1
ATOM 3383 N N . LYS A 1 566 ? 43.870 -23.026 18.632 1.00 35.08 560 LYS A N 1
ATOM 3384 C CA . LYS A 1 566 ? 44.631 -23.853 17.698 1.00 39.13 560 LYS A CA 1
ATOM 3385 C C . LYS A 1 566 ? 44.200 -25.322 17.753 1.00 41.02 560 LYS A C 1
ATOM 3386 O O . LYS A 1 566 ? 44.914 -26.158 18.315 1.00 44.85 560 LYS A O 1
ATOM 3392 N N . GLY A 1 567 ? 43.031 -25.637 17.195 1.00 39.23 561 GLY A N 1
ATOM 3393 C CA . GLY A 1 567 ? 42.135 -24.646 16.621 1.00 40.60 561 GLY A CA 1
ATOM 3394 C C . GLY A 1 567 ? 41.783 -24.919 15.169 1.00 34.94 561 GLY A C 1
ATOM 3395 O O . GLY A 1 567 ? 41.087 -24.130 14.517 1.00 40.25 561 GLY A O 1
ATOM 3396 N N . THR A 1 568 ? 42.250 -26.054 14.665 1.00 39.40 562 THR A N 1
ATOM 3397 C CA . THR A 1 568 ? 42.212 -26.328 13.237 1.00 40.40 562 THR A CA 1
ATOM 3398 C C . THR A 1 568 ? 40.832 -26.739 12.702 1.00 39.68 562 THR A C 1
ATOM 3399 O O . THR A 1 568 ? 40.542 -26.529 11.523 1.00 45.89 562 THR A O 1
ATOM 3403 N N . ASN A 1 569 ? 39.984 -27.325 13.543 1.00 32.98 563 ASN A N 1
ATOM 3404 C CA . ASN A 1 569 ? 38.622 -27.641 13.108 1.00 29.84 563 ASN A CA 1
ATOM 3405 C C . ASN A 1 569 ? 37.557 -27.213 14.115 1.00 26.00 563 ASN A C 1
ATOM 3406 O O . ASN A 1 569 ? 36.516 -27.853 14.253 1.00 25.67 563 ASN A O 1
ATOM 3411 N N . ASP A 1 570 ? 37.811 -26.110 14.798 1.00 21.63 564 ASP A N 1
ATOM 3412 C CA . ASP A 1 570 ? 36.804 -25.517 15.658 1.00 21.20 564 ASP A CA 1
ATOM 3413 C C . ASP A 1 570 ? 35.716 -24.854 14.811 1.00 17.64 564 ASP A C 1
ATOM 3414 O O . ASP A 1 570 ? 36.011 -24.261 13.768 1.00 16.36 564 ASP A O 1
ATOM 3419 N N . GLY A 1 571 ? 34.460 -24.953 15.241 1.00 15.23 565 GLY A N 1
ATOM 3420 C CA . GLY A 1 571 ? 33.381 -24.346 14.474 1.00 18.74 565 GLY A CA 1
ATOM 3421 C C . GLY A 1 571 ? 32.479 -23.410 15.251 1.00 15.00 565 GLY A C 1
ATOM 3422 O O . GLY A 1 571 ? 31.348 -23.162 14.848 1.00 12.96 565 GLY A O 1
ATOM 3423 N N . ARG A 1 572 ? 32.976 -22.885 16.371 1.00 14.37 566 ARG A N 1
ATOM 3424 C CA . ARG A 1 572 ? 32.169 -21.997 17.195 1.00 15.39 566 ARG A CA 1
ATOM 3425 C C . ARG A 1 572 ? 31.714 -20.748 16.437 1.00 13.51 566 ARG A C 1
ATOM 3426 O O . ARG A 1 572 ? 30.588 -20.267 16.620 1.00 13.22 566 ARG A O 1
ATOM 3434 N N . ASN A 1 573 ? 32.567 -20.219 15.580 1.00 12.07 567 ASN A N 1
ATOM 3435 C CA . ASN A 1 573 ? 32.140 -19.003 14.885 1.00 11.58 567 ASN A CA 1
ATOM 3436 C C . ASN A 1 573 ? 31.185 -19.287 13.736 1.00 10.78 567 ASN A C 1
ATOM 3437 O O . ASN A 1 573 ? 30.338 -18.446 13.417 1.00 13.77 567 ASN A O 1
ATOM 3442 N N . ALA A 1 574 ? 31.334 -20.445 13.103 1.00 10.46 568 ALA A N 1
ATOM 3443 C CA . ALA A 1 574 ? 30.388 -20.854 12.081 1.00 12.73 568 ALA A CA 1
ATOM 3444 C C . ALA A 1 574 ? 29.020 -21.028 12.734 1.00 12.57 568 ALA A C 1
ATOM 3445 O O . ALA A 1 574 ? 28.007 -20.644 12.169 1.00 12.18 568 ALA A O 1
ATOM 3447 N N . LEU A 1 575 ? 29.000 -21.589 13.941 1.00 12.74 569 LEU A N 1
ATOM 3448 C CA . LEU A 1 575 ? 27.755 -21.730 14.686 1.00 10.18 569 LEU A CA 1
ATOM 3449 C C . LEU A 1 575 ? 27.138 -20.353 14.928 1.00 13.44 569 LEU A C 1
ATOM 3450 O O . LEU A 1 575 ? 25.932 -20.164 14.747 1.00 14.83 569 LEU A O 1
ATOM 3455 N N . ALA A 1 576 ? 27.968 -19.392 15.329 1.00 14.31 570 ALA A N 1
ATOM 3456 C CA . ALA A 1 576 ? 27.499 -18.033 15.568 1.00 15.74 570 ALA A CA 1
ATOM 3457 C C . ALA A 1 576 ? 26.977 -17.403 14.261 1.00 17.58 570 ALA A C 1
ATOM 3458 O O . ALA A 1 576 ? 25.916 -16.759 14.243 1.00 13.65 570 ALA A O 1
ATOM 3460 N N . LEU A 1 577 ? 27.716 -17.597 13.175 1.00 13.09 571 LEU A N 1
ATOM 3461 C CA . LEU A 1 577 ? 27.265 -17.117 11.865 1.00 13.47 571 LEU A CA 1
ATOM 3462 C C . LEU A 1 577 ? 25.878 -17.652 11.538 1.00 14.15 571 LEU A C 1
ATOM 3463 O O . LEU A 1 577 ? 25.004 -16.888 11.128 1.00 14.85 571 LEU A O 1
ATOM 3468 N N . SER A 1 578 ? 25.687 -18.965 11.716 1.00 14.88 572 SER A N 1
ATOM 3469 C CA . SER A 1 578 ? 24.425 -19.626 11.387 1.00 14.03 572 SER A CA 1
ATOM 3470 C C . SER A 1 578 ? 23.255 -19.086 12.209 1.00 16.84 572 SER A C 1
ATOM 3471 O O . SER A 1 578 ? 22.128 -19.030 11.729 1.00 18.70 572 SER A O 1
ATOM 3474 N N . GLN A 1 579 ? 23.521 -18.687 13.448 1.00 17.76 573 GLN A N 1
ATOM 3475 C CA . GLN A 1 579 ? 22.452 -18.190 14.308 1.00 18.93 573 GLN A CA 1
ATOM 3476 C C . GLN A 1 579 ? 22.052 -16.733 14.010 1.00 19.97 573 GLN A C 1
ATOM 3477 O O . GLN A 1 579 ? 21.074 -16.227 14.563 1.00 19.11 573 GLN A O 1
ATOM 3483 N N . LEU A 1 580 ? 22.790 -16.064 13.131 1.00 15.49 574 LEU A N 1
ATOM 3484 C CA . LEU A 1 580 ? 22.401 -14.721 12.693 1.00 20.36 574 LEU A CA 1
ATOM 3485 C C . LEU A 1 580 ? 21.010 -14.682 12.059 1.00 23.41 574 LEU A C 1
ATOM 3486 O O . LEU A 1 580 ? 20.387 -13.617 11.973 1.00 21.22 574 LEU A O 1
ATOM 3491 N N . VAL A 1 581 ? 20.536 -15.838 11.604 1.00 15.50 575 VAL A N 1
ATOM 3492 C CA . VAL A 1 581 ? 19.190 -15.955 11.061 1.00 19.46 575 VAL A CA 1
ATOM 3493 C C . VAL A 1 581 ? 18.116 -15.545 12.069 1.00 25.57 575 VAL A C 1
ATOM 3494 O O . VAL A 1 581 ? 17.005 -15.191 11.679 1.00 21.04 575 VAL A O 1
ATOM 3498 N N . ASN A 1 582 ? 18.439 -15.603 13.362 1.00 20.98 576 ASN A N 1
ATOM 3499 C CA . ASN A 1 582 ? 17.467 -15.273 14.401 1.00 22.83 576 ASN A CA 1
ATOM 3500 C C . ASN A 1 582 ? 17.639 -13.878 14.979 1.00 23.08 576 ASN A C 1
ATOM 3501 O O . ASN A 1 582 ? 16.872 -13.459 15.840 1.00 26.43 576 ASN A O 1
ATOM 3506 N N . SER A 1 583 ? 18.646 -13.155 14.503 1.00 22.96 577 SER A N 1
ATOM 3507 C CA . SER A 1 583 ? 18.919 -11.808 14.979 1.00 23.99 577 SER A CA 1
ATOM 3508 C C . SER A 1 583 ? 17.842 -10.806 14.570 1.00 28.73 577 SER A C 1
ATOM 3509 O O . SER A 1 583 ? 17.403 -10.789 13.419 1.00 24.96 577 SER A O 1
ATOM 3512 N N . LYS A 1 584 ? 17.432 -9.945 15.496 1.00 24.74 578 LYS A N 1
ATOM 3513 C CA . LYS A 1 584 ? 16.418 -8.947 15.163 1.00 27.63 578 LYS A CA 1
ATOM 3514 C C . LYS A 1 584 ? 17.032 -7.587 14.830 1.00 30.33 578 LYS A C 1
ATOM 3515 O O . LYS A 1 584 ? 17.177 -6.719 15.696 1.00 31.76 578 LYS A O 1
ATOM 3521 N N . THR A 1 585 ? 17.359 -7.394 13.555 1.00 25.70 579 THR A N 1
ATOM 3522 C CA . THR A 1 585 ? 18.114 -6.225 13.128 1.00 25.82 579 THR A CA 1
ATOM 3523 C C . THR A 1 585 ? 17.272 -5.198 12.390 1.00 27.28 579 THR A C 1
ATOM 3524 O O . THR A 1 585 ? 17.733 -4.084 12.123 1.00 28.09 579 THR A O 1
ATOM 3528 N N . MET A 1 586 ? 16.042 -5.579 12.057 1.00 26.74 580 MET A N 1
ATOM 3529 C CA . MET A 1 586 ? 15.174 -4.739 11.252 1.00 34.17 580 MET A CA 1
ATOM 3530 C C . MET A 1 586 ? 14.024 -4.173 12.073 1.00 33.68 580 MET A C 1
ATOM 3531 O O . MET A 1 586 ? 13.656 -4.731 13.115 1.00 28.70 580 MET A O 1
ATOM 3536 N N . ASN A 1 587 ? 13.465 -3.067 11.584 1.00 31.60 581 ASN A N 1
ATOM 3537 C CA . ASN A 1 587 ? 12.341 -2.394 12.228 1.00 37.34 581 ASN A CA 1
ATOM 3538 C C . ASN A 1 587 ? 12.640 -2.102 13.692 1.00 40.87 581 ASN A C 1
ATOM 3539 O O . ASN A 1 587 ? 11.896 -2.515 14.583 1.00 41.01 581 ASN A O 1
ATOM 3544 N N . ASN A 1 588 ? 13.746 -1.401 13.923 1.00 42.40 582 ASN A N 1
ATOM 3545 C CA . ASN A 1 588 ? 14.172 -1.013 15.265 1.00 41.94 582 ASN A CA 1
ATOM 3546 C C . ASN A 1 588 ? 14.387 -2.196 16.207 1.00 41.97 582 ASN A C 1
ATOM 3547 O O . ASN A 1 588 ? 13.914 -2.195 17.346 1.00 39.06 582 ASN A O 1
ATOM 3552 N N . GLY A 1 589 ? 15.118 -3.199 15.731 1.00 38.30 583 GLY A N 1
ATOM 3553 C CA . GLY A 1 589 ? 15.506 -4.320 16.568 1.00 34.17 583 GLY A CA 1
ATOM 3554 C C . GLY A 1 589 ? 14.358 -5.245 16.926 1.00 34.39 583 GLY A C 1
ATOM 3555 O O . GLY A 1 589 ? 14.398 -5.924 17.952 1.00 31.48 583 GLY A O 1
ATOM 3556 N N . THR A 1 590 ? 13.342 -5.290 16.071 1.00 29.43 584 THR A N 1
ATOM 3557 C CA . THR A 1 590 ? 12.144 -6.063 16.375 1.00 32.82 584 THR A CA 1
ATOM 3558 C C . THR A 1 590 ? 11.895 -7.239 15.423 1.00 34.29 584 THR A C 1
ATOM 3559 O O . THR A 1 590 ? 11.170 -8.172 15.770 1.00 34.52 584 THR A O 1
ATOM 3563 N N . THR A 1 591 ? 12.478 -7.208 14.229 1.00 26.80 585 THR A N 1
ATOM 3564 C CA . THR A 1 591 ? 12.222 -8.291 13.280 1.00 26.34 585 THR A CA 1
ATOM 3565 C C . THR A 1 591 ? 13.498 -8.825 12.636 1.00 21.10 585 THR A C 1
ATOM 3566 O O . THR A 1 591 ? 14.491 -8.110 12.499 1.00 23.98 585 THR A O 1
ATOM 3570 N N . THR A 1 592 ? 13.447 -10.093 12.247 1.00 20.91 586 THR A N 1
ATOM 3571 C CA . THR A 1 592 ? 14.564 -10.772 11.604 1.00 23.68 586 THR A CA 1
ATOM 3572 C C . THR A 1 592 ? 14.607 -10.440 10.113 1.00 19.64 586 THR A C 1
ATOM 3573 O O . THR A 1 592 ? 13.724 -9.756 9.601 1.00 21.83 586 THR A O 1
ATOM 3577 N N . LEU A 1 593 ? 15.642 -10.917 9.431 1.00 16.56 587 LEU A N 1
ATOM 3578 C CA . LEU A 1 593 ? 15.780 -10.680 8.001 1.00 20.02 587 LEU A CA 1
ATOM 3579 C C . LEU A 1 593 ? 14.600 -11.271 7.227 1.00 19.42 587 LEU A C 1
ATOM 3580 O O . LEU A 1 593 ? 14.030 -10.615 6.355 1.00 18.06 587 LEU A O 1
ATOM 3585 N N . THR A 1 594 ? 14.232 -12.507 7.542 1.00 18.47 588 THR A N 1
ATOM 3586 C CA . THR A 1 594 ? 13.157 -13.178 6.814 1.00 16.12 588 THR A CA 1
ATOM 3587 C C . THR A 1 594 ? 11.811 -12.612 7.233 1.00 16.37 588 THR A C 1
ATOM 3588 O O . THR A 1 594 ? 10.881 -12.530 6.427 1.00 19.44 588 THR A O 1
ATOM 3592 N N . GLY A 1 595 ? 11.716 -12.198 8.491 1.00 16.59 589 GLY A N 1
ATOM 3593 C CA . GLY A 1 595 ? 10.526 -11.523 8.971 1.00 20.25 589 GLY A CA 1
ATOM 3594 C C . GLY A 1 595 ? 10.353 -10.192 8.260 1.00 20.47 589 GLY A C 1
ATOM 3595 O O . GLY A 1 595 ? 9.241 -9.811 7.890 1.00 21.63 589 GLY A O 1
ATOM 3596 N N . ALA A 1 596 ? 11.460 -9.486 8.060 1.00 16.59 590 ALA A N 1
ATOM 3597 C CA . ALA A 1 596 ? 11.429 -8.212 7.342 1.00 17.76 590 ALA A CA 1
ATOM 3598 C C . ALA A 1 596 ? 11.106 -8.441 5.870 1.00 18.30 590 ALA A C 1
ATOM 3599 O O . ALA A 1 596 ? 10.359 -7.677 5.272 1.00 20.80 590 ALA A O 1
ATOM 3601 N N . TYR A 1 597 ? 11.654 -9.504 5.289 1.00 17.19 591 TYR A N 1
ATOM 3602 C CA . TYR A 1 597 ? 11.299 -9.878 3.915 1.00 17.60 591 TYR A CA 1
ATOM 3603 C C . TYR A 1 597 ? 9.800 -10.111 3.748 1.00 20.22 591 TYR A C 1
ATOM 3604 O O . TYR A 1 597 ? 9.211 -9.716 2.737 1.00 15.40 591 TYR A O 1
ATOM 3613 N N . ALA A 1 598 ? 9.189 -10.780 4.721 1.00 17.80 592 ALA A N 1
ATOM 3614 C CA . ALA A 1 598 ? 7.756 -11.056 4.645 1.00 17.15 592 ALA A CA 1
ATOM 3615 C C . ALA A 1 598 ? 6.938 -9.760 4.682 1.00 16.56 592 ALA A C 1
ATOM 3616 O O . ALA A 1 598 ? 5.929 -9.635 3.992 1.00 17.33 592 ALA A O 1
ATOM 3618 N N . GLY A 1 599 ? 7.376 -8.796 5.481 1.00 17.69 593 GLY A N 1
ATOM 3619 C CA . GLY A 1 599 ? 6.711 -7.503 5.532 1.00 18.76 593 GLY A CA 1
ATOM 3620 C C . GLY A 1 599 ? 6.823 -6.758 4.212 1.00 19.32 593 GLY A C 1
ATOM 3621 O O . GLY A 1 599 ? 5.866 -6.140 3.753 1.00 16.78 593 GLY A O 1
ATOM 3622 N N . TYR A 1 600 ? 7.998 -6.829 3.597 1.00 16.48 594 TYR A N 1
ATOM 3623 C CA . TYR A 1 600 ? 8.246 -6.155 2.328 1.00 18.25 594 TYR A CA 1
ATOM 3624 C C . TYR A 1 600 ? 7.342 -6.739 1.237 1.00 16.43 594 TYR A C 1
ATOM 3625 O O . TYR A 1 600 ? 6.749 -6.003 0.437 1.00 16.32 594 TYR A O 1
ATOM 3634 N N . VAL A 1 601 ? 7.199 -8.059 1.221 1.00 14.79 595 VAL A N 1
ATOM 3635 C CA . VAL A 1 601 ? 6.344 -8.702 0.226 1.00 15.28 595 VAL A CA 1
ATOM 3636 C C . VAL A 1 601 ? 4.877 -8.378 0.486 1.00 16.42 595 VAL A C 1
ATOM 3637 O O . VAL A 1 601 ? 4.126 -8.070 -0.441 1.00 15.75 595 VAL A O 1
ATOM 3641 N N . ASN A 1 602 ? 4.475 -8.438 1.749 1.00 16.40 596 ASN A N 1
ATOM 3642 C CA . ASN A 1 602 ? 3.078 -8.226 2.110 1.00 17.74 596 ASN A CA 1
ATOM 3643 C C . ASN A 1 602 ? 2.607 -6.800 1.838 1.00 17.41 596 ASN A C 1
ATOM 3644 O O . ASN A 1 602 ? 1.430 -6.588 1.564 1.00 19.17 596 ASN A O 1
ATOM 3649 N N . ALA A 1 603 ? 3.514 -5.830 1.915 1.00 17.78 597 ALA A N 1
ATOM 3650 C CA . ALA A 1 603 ? 3.167 -4.452 1.569 1.00 17.76 597 ALA A CA 1
ATOM 3651 C C . ALA A 1 603 ? 2.743 -4.402 0.110 1.00 18.85 597 ALA A C 1
ATOM 3652 O O . ALA A 1 603 ? 1.743 -3.780 -0.240 1.00 18.22 597 ALA A O 1
ATOM 3654 N N . ILE A 1 604 ? 3.507 -5.074 -0.741 1.00 16.21 598 ILE A N 1
ATOM 3655 C CA . ILE A 1 604 ? 3.176 -5.133 -2.158 1.00 16.71 598 ILE A CA 1
ATOM 3656 C C . ILE A 1 604 ? 1.873 -5.914 -2.376 1.00 16.19 598 ILE A C 1
ATOM 3657 O O . ILE A 1 604 ? 0.982 -5.478 -3.122 1.00 16.45 598 ILE A O 1
ATOM 3662 N N . GLY A 1 605 ? 1.751 -7.061 -1.716 1.00 13.87 599 GLY A N 1
ATOM 3663 C CA . GLY A 1 605 ? 0.570 -7.895 -1.863 1.00 15.28 599 GLY A CA 1
ATOM 3664 C C . GLY A 1 605 ? -0.718 -7.221 -1.428 1.00 15.65 599 GLY A C 1
ATOM 3665 O O . GLY A 1 605 ? -1.753 -7.345 -2.085 1.00 18.27 599 GLY A O 1
ATOM 3666 N N . ASN A 1 606 ? -0.650 -6.494 -0.320 1.00 16.42 600 ASN A N 1
ATOM 3667 C CA . ASN A 1 606 ? -1.813 -5.822 0.224 1.00 16.37 600 ASN A CA 1
ATOM 3668 C C . ASN A 1 606 ? -2.226 -4.667 -0.676 1.00 18.76 600 ASN A C 1
ATOM 3669 O O . ASN A 1 606 ? -3.414 -4.424 -0.872 1.00 17.44 600 ASN A O 1
ATOM 3674 N N . ALA A 1 607 ? -1.240 -3.979 -1.242 1.00 17.51 601 ALA A N 1
ATOM 3675 C CA . ALA A 1 607 ? -1.516 -2.896 -2.194 1.00 16.22 601 ALA A CA 1
ATOM 3676 C C . ALA A 1 607 ? -2.276 -3.447 -3.398 1.00 17.52 601 ALA A C 1
ATOM 3677 O O . ALA A 1 607 ? -3.283 -2.883 -3.825 1.00 16.37 601 ALA A O 1
ATOM 3679 N N . ALA A 1 608 ? -1.791 -4.566 -3.926 1.00 16.03 602 ALA A N 1
ATOM 3680 C CA . ALA A 1 608 ? -2.377 -5.176 -5.116 1.00 16.55 602 ALA A CA 1
ATOM 3681 C C . ALA A 1 608 ? -3.813 -5.632 -4.869 1.00 17.07 602 ALA A C 1
ATOM 3682 O O . ALA A 1 608 ? -4.684 -5.420 -5.716 1.00 17.11 602 ALA A O 1
ATOM 3684 N N . SER A 1 609 ? -4.071 -6.266 -3.724 1.00 16.94 603 SER A N 1
ATOM 3685 C CA . SER A 1 609 ? -5.425 -6.752 -3.473 1.00 19.56 603 SER A CA 1
ATOM 3686 C C . SER A 1 609 ? -6.393 -5.582 -3.256 1.00 16.77 603 SER A C 1
ATOM 3687 O O . SER A 1 609 ? -7.531 -5.633 -3.716 1.00 17.25 603 SER A O 1
ATOM 3690 N N . GLN A 1 610 ? -5.947 -4.519 -2.592 1.00 16.56 604 GLN A N 1
ATOM 3691 C CA . GLN A 1 610 ? -6.825 -3.376 -2.417 1.00 17.38 604 GLN A CA 1
ATOM 3692 C C . GLN A 1 610 ? -7.058 -2.690 -3.760 1.00 16.19 604 GLN A C 1
ATOM 3693 O O . GLN A 1 610 ? -8.189 -2.354 -4.104 1.00 15.41 604 GLN A O 1
ATOM 3699 N N . LEU A 1 611 ? -5.985 -2.495 -4.521 1.00 14.35 605 LEU A N 1
ATOM 3700 C CA . LEU A 1 611 ? -6.109 -1.814 -5.805 1.00 15.74 605 LEU A CA 1
ATOM 3701 C C . LEU A 1 611 ? -6.978 -2.627 -6.756 1.00 15.23 605 LEU A C 1
ATOM 3702 O O . LEU A 1 611 ? -7.669 -2.070 -7.608 1.00 16.03 605 LEU A O 1
ATOM 3707 N N . LYS A 1 612 ? -6.963 -3.947 -6.614 1.00 13.92 606 LYS A N 1
ATOM 3708 C CA . LYS A 1 612 ? -7.799 -4.763 -7.487 1.00 16.48 606 LYS A CA 1
ATOM 3709 C C . LYS A 1 612 ? -9.277 -4.442 -7.275 1.00 17.68 606 LYS A C 1
ATOM 3710 O O . LYS A 1 612 ? -10.039 -4.287 -8.236 1.00 15.39 606 LYS A O 1
ATOM 3716 N N . ALA A 1 613 ? -9.681 -4.349 -6.016 1.00 12.88 607 ALA A N 1
ATOM 3717 C CA . ALA A 1 613 ? -11.072 -4.073 -5.691 1.00 14.95 607 ALA A CA 1
ATOM 3718 C C . ALA A 1 613 ? -11.417 -2.619 -6.024 1.00 15.78 607 ALA A C 1
ATOM 3719 O O . ALA A 1 613 ? -12.445 -2.348 -6.647 1.00 14.82 607 ALA A O 1
ATOM 3721 N N . SER A 1 614 ? -10.548 -1.690 -5.620 1.00 16.94 608 SER A N 1
ATOM 3722 C CA . SER A 1 614 ? -10.795 -0.272 -5.863 1.00 14.75 608 SER A CA 1
ATOM 3723 C C . SER A 1 614 ? -10.917 0.006 -7.354 1.00 15.70 608 SER A C 1
ATOM 3724 O O . SER A 1 614 ? -11.798 0.746 -7.792 1.00 16.11 608 SER A O 1
ATOM 3727 N N . SER A 1 615 ? -10.019 -0.588 -8.126 1.00 16.13 609 SER A N 1
ATOM 3728 C CA . SER A 1 615 ? -10.033 -0.418 -9.572 1.00 17.34 609 SER A CA 1
ATOM 3729 C C . SER A 1 615 ? -11.279 -1.044 -10.207 1.00 17.09 609 SER A C 1
ATOM 3730 O O . SER A 1 615 ? -11.930 -0.425 -11.044 1.00 17.04 609 SER A O 1
ATOM 3733 N N . ALA A 1 616 ? -11.600 -2.279 -9.823 1.00 19.27 610 ALA A N 1
ATOM 3734 C CA . ALA A 1 616 ? -12.805 -2.932 -10.313 1.00 19.88 610 ALA A CA 1
ATOM 3735 C C . ALA A 1 616 ? -14.032 -2.052 -10.065 1.00 18.24 610 ALA A C 1
ATOM 3736 O O . ALA A 1 616 ? -14.860 -1.860 -10.955 1.00 16.38 610 ALA A O 1
ATOM 3738 N N . ALA A 1 617 ? -14.129 -1.519 -8.850 1.00 16.29 611 ALA A N 1
ATOM 3739 C CA . ALA A 1 617 ? -15.276 -0.711 -8.453 1.00 13.83 611 ALA A CA 1
ATOM 3740 C C . ALA A 1 617 ? -15.345 0.574 -9.265 1.00 16.42 611 ALA A C 1
ATOM 3741 O O . ALA A 1 617 ? -16.417 0.987 -9.708 1.00 14.42 611 ALA A O 1
ATOM 3743 N N . GLN A 1 618 ? -14.194 1.206 -9.448 1.00 16.45 612 GLN A N 1
ATOM 3744 C CA . GLN A 1 618 ? -14.167 2.505 -10.098 1.00 15.89 612 GLN A CA 1
ATOM 3745 C C . GLN A 1 618 ? -14.393 2.350 -11.590 1.00 14.81 612 GLN A C 1
ATOM 3746 O O . GLN A 1 618 ? -15.084 3.153 -12.193 1.00 15.30 612 GLN A O 1
ATOM 3752 N N . THR A 1 619 ? -13.798 1.329 -12.187 1.00 13.94 613 THR A N 1
ATOM 3753 C CA . THR A 1 619 ? -13.977 1.119 -13.613 1.00 17.79 613 THR A CA 1
ATOM 3754 C C . THR A 1 619 ? -15.442 0.833 -13.914 1.00 19.51 613 THR A C 1
ATOM 3755 O O . THR A 1 619 ? -16.001 1.342 -14.892 1.00 14.70 613 THR A O 1
ATOM 3759 N N . ALA A 1 620 ? -16.053 0.025 -13.052 1.00 17.99 614 ALA A N 1
ATOM 3760 C CA . ALA A 1 620 ? -17.472 -0.261 -13.139 1.00 18.79 614 ALA A CA 1
ATOM 3761 C C . ALA A 1 620 ? -18.266 1.036 -13.102 1.00 19.37 614 ALA A C 1
ATOM 3762 O O . ALA A 1 620 ? -19.102 1.286 -13.966 1.00 18.71 614 ALA A O 1
ATOM 3764 N N . LEU A 1 621 ? -17.984 1.871 -12.109 1.00 19.42 615 LEU A N 1
ATOM 3765 C CA . LEU A 1 621 ? -18.679 3.146 -11.967 1.00 20.24 615 LEU A CA 1
ATOM 3766 C C . LEU A 1 621 ? -18.504 4.068 -13.182 1.00 21.17 615 LEU A C 1
ATOM 3767 O O . LEU A 1 621 ? -19.466 4.677 -13.662 1.00 16.61 615 LEU A O 1
ATOM 3772 N N . VAL A 1 622 ? -17.264 4.182 -13.654 1.00 15.64 616 VAL A N 1
ATOM 3773 C CA . VAL A 1 622 ? -16.966 4.980 -14.843 1.00 16.08 616 VAL A CA 1
ATOM 3774 C C . VAL A 1 622 ? -17.792 4.489 -16.032 1.00 19.20 616 VAL A C 1
ATOM 3775 O O . VAL A 1 622 ? -18.331 5.288 -16.816 1.00 19.42 616 VAL A O 1
ATOM 3779 N N . GLY A 1 623 ? -17.905 3.170 -16.146 1.00 17.71 617 GLY A N 1
ATOM 3780 C CA . GLY A 1 623 ? -18.711 2.553 -17.182 1.00 20.31 617 GLY A CA 1
ATOM 3781 C C . GLY A 1 623 ? -20.154 3.006 -17.077 1.00 20.84 617 GLY A C 1
ATOM 3782 O O . GLY A 1 623 ? -20.787 3.345 -18.078 1.00 17.88 617 GLY A O 1
ATOM 3783 N N . GLN A 1 624 ? -20.660 3.045 -15.851 1.00 16.44 618 GLN A N 1
ATOM 3784 C CA . GLN A 1 624 ? -22.046 3.429 -15.611 1.00 18.17 618 GLN A CA 1
ATOM 3785 C C . GLN A 1 624 ? -22.299 4.909 -15.906 1.00 16.62 618 GLN A C 1
ATOM 3786 O O . GLN A 1 624 ? -23.311 5.260 -16.498 1.00 18.55 618 GLN A O 1
ATOM 3792 N N . ILE A 1 625 ? -21.378 5.775 -15.497 1.00 18.21 619 ILE A N 1
ATOM 3793 C CA . ILE A 1 625 ? -21.509 7.205 -15.791 1.00 18.20 619 ILE A CA 1
ATOM 3794 C C . ILE A 1 625 ? -21.457 7.449 -17.298 1.00 19.43 619 ILE A C 1
ATOM 3795 O O . ILE A 1 625 ? -22.199 8.285 -17.842 1.00 17.12 619 ILE A O 1
ATOM 3800 N N . THR A 1 626 ? -20.600 6.691 -17.976 1.00 17.92 620 THR A N 1
ATOM 3801 C CA . THR A 1 626 ? -20.452 6.812 -19.420 1.00 20.77 620 THR A CA 1
ATOM 3802 C C . THR A 1 626 ? -21.742 6.421 -20.123 1.00 19.55 620 THR A C 1
ATOM 3803 O O . THR A 1 626 ? -22.194 7.110 -21.041 1.00 18.74 620 THR A O 1
ATOM 3807 N N . GLN A 1 627 ? -22.340 5.321 -19.678 1.00 18.86 621 GLN A N 1
ATOM 3808 C CA . GLN A 1 627 ? -23.582 4.848 -20.267 1.00 21.09 621 GLN A CA 1
ATOM 3809 C C . GLN A 1 627 ? -24.698 5.846 -19.997 1.00 19.48 621 GLN A C 1
ATOM 3810 O O . GLN A 1 627 ? -25.543 6.074 -20.857 1.00 19.68 621 GLN A O 1
ATOM 3816 N N . ALA A 1 628 ? -24.693 6.446 -18.809 1.00 16.36 622 ALA A N 1
ATOM 3817 C CA . ALA A 1 628 ? -25.682 7.467 -18.482 1.00 16.55 622 ALA A CA 1
ATOM 3818 C C . ALA A 1 628 ? -25.564 8.634 -19.464 1.00 20.46 622 ALA A C 1
ATOM 3819 O O . ALA A 1 628 ? -26.556 9.074 -20.047 1.00 20.38 622 ALA A O 1
ATOM 3821 N N . GLN A 1 629 ? -24.341 9.116 -19.667 1.00 17.55 623 GLN A N 1
ATOM 3822 C CA . GLN A 1 629 ? -24.128 10.276 -20.523 1.00 20.21 623 GLN A CA 1
ATOM 3823 C C . GLN A 1 629 ? -24.474 9.964 -21.973 1.00 18.98 623 GLN A C 1
ATOM 3824 O O . GLN A 1 629 ? -24.986 10.819 -22.694 1.00 21.69 623 GLN A O 1
ATOM 3830 N N . GLN A 1 630 ? -24.202 8.736 -22.394 1.00 18.16 624 GLN A N 1
ATOM 3831 C CA . GLN A 1 630 ? -24.497 8.317 -23.757 1.00 22.49 624 GLN A CA 1
ATOM 3832 C C . GLN A 1 630 ? -26.000 8.165 -23.985 1.00 26.53 624 GLN A C 1
ATOM 3833 O O . GLN A 1 630 ? -26.445 8.005 -25.133 1.00 27.54 624 GLN A O 1
ATOM 3839 N N . SER A 1 631 ? -26.789 8.237 -22.910 1.00 17.93 625 SER A N 1
ATOM 3840 C CA . SER A 1 631 ? -28.239 8.071 -23.049 1.00 18.88 625 SER A CA 1
ATOM 3841 C C . SER A 1 631 ? -29.054 9.352 -22.807 1.00 19.26 625 SER A C 1
ATOM 3842 O O . SER A 1 631 ? -30.287 9.301 -22.750 1.00 20.39 625 SER A O 1
ATOM 3845 N N . VAL A 1 632 ? -28.386 10.496 -22.679 1.00 19.63 626 VAL A N 1
ATOM 3846 C CA . VAL A 1 632 ? -29.097 11.753 -22.435 1.00 19.98 626 VAL A CA 1
ATOM 3847 C C . VAL A 1 632 ? -29.839 12.207 -23.684 1.00 21.17 626 VAL A C 1
ATOM 3848 O O . VAL A 1 632 ? -29.594 11.707 -24.782 1.00 22.08 626 VAL A O 1
ATOM 3852 N N . SER A 1 633 ? -30.773 13.133 -23.487 1.00 21.11 627 SER A N 1
ATOM 3853 C CA . SER A 1 633 ? -31.522 13.745 -24.581 1.00 20.72 627 SER A CA 1
ATOM 3854 C C . SER A 1 633 ? -30.588 14.259 -25.663 1.00 21.44 627 SER A C 1
ATOM 3855 O O . SER A 1 633 ? -29.729 15.095 -25.389 1.00 19.53 627 SER A O 1
#

Secondary structure (DSSP, 8-state):
-HHHHHHHHHHHHHHHHHHHHHHHHHHH--TTSTHHHHHHHHHHHHHHHHHSTT-HHHHHHHHHHHHHHHHHHHHHHHHHHHHHHHHHHHHHHHHHHHHHHHHHHHHHHHHHHHHT--HHHHHHHHHHHHHHHTTS-EEEEEETTEEEEEETTS-EEEETTEEEEEEEEE-SS-TTSEEEEEEEETT-SS--SPEE--GGG--SHHHHHHHHHIIIIIHHHHHHHHHHHHHHHHHHHHHHTTSB-TTSPBP--SEE-PPPEEEE-TT--S---EEEEES-TTS---S-EEEEE-SS-EEEEETTT--EEEEE----SS-EEEETTEEEEESS---TT-EEEEESSTTHHHH-EES---GGGS--B-SEEEEE-TT--S--EE---EEEEEEE--SSPEEEEEETTTTEEE-PPTTEEEEE-SSS-EEEE--STT--EE--TTT-EEEEEEESSSSPPTT--EEEEEEEES-PPTT-EEEEEE---TT--HHHHHHHHGGG---BTTTTB-HHHHHHHHHHHHHHHHHHHHHHHHHHHHHHHHHHHHHHT--

Sequence (551 aa):
SNQLNAAQTQGSSLSTYYTLVAQLNNYVGSPTAGIATAITNYFTGLQTVANNAADPSARQTAMSNAQTLASQLVAAGQQYSQLRQSVNSQLTDTVTQINSYTSQIAQLNEQIASASSPNQLLDQRDLAVSKLSQLAGVQVVQSNGNYSVFLSGGQPLVVGNASYQLATVASPSDPSELTIVSKGVAGSAQPGPTQYLPDVSLTGGALGGLLAFRSQTLDPAQAQLGALAVSFASQVNAQNALGVDMSGNPGGSLFAVGAPAVYANQNNTGSATLSVSFVDGTQPTTSDYALSYDGAKYTLTDRATGSVVGTATPSSTPPTMTIGGLKLSLSSTPNAGDSFTVLPTRGALDGFSLATANGSAIAAASPVLAAGVATNSGTGVISQGSVSAGYQLPSGTTTLAYNAASKTLSGFPVGTTVTIAGTPPTSINITSATTPVPYDPSKGASMTISSTTQPAPSGVMNGVSVSLSGTPADGDQFTIGANKGTNDGRNALALSQLVNSKTMNNGTTTLTGAYAGYVNAIGNAASQLKASSAAQTALVGQITQAQQSVS

B-factor: mean 21.01, std 8.07, range [7.57, 62.16]

Radius of gyration: 32.53 Å; Cα contacts (8 Å, |Δi|>4): 1238; chains: 1; bounding box: 83×64×89 Å

InterPro domains:
  IPR002371 Flagellar hook-associated protein 1 [PR01005] (12-35)
  IPR002371 Flagellar hook-associated protein 1 [PR01005] (50-72)
  IPR002371 Flagellar hook-associated protein 1 [PR01005] (124-144)
  IPR002371 Flagellar hook-associated protein 1 [PR01005] (157-181)
  IPR002371 Flagellar hook-associated protein 1 [PR01005] (214-232)
  IPR002371 Flagellar hook-associated protein 1 [PR01005] (363-385)
  IPR002371 Flagellar hook-associated protein 1 [PR01005] (413-430)
  IPR002371 Flagellar hook-associated protein 1 [PTHR30033] (4-665)
  IPR002371 Flagellar hook-associated protein 1 [TIGR02492] (5-372)
  IPR010930 Flagellar basal-body/hook protein, C-terminal domain [PF06429] (626-664)
  IPR049119 Flagellar hook-associated protein 1, D2-like domain [PF21158] (340-420)
  IPR049474 Flagellar hook-associated protein 1, D3 domain [PF21159] (443-558)
  IPR053927 Flagellar hook-associated protein FlgK, helical domain [PF22638] (94-331)

Organism: Burkholderia pseudomallei (strain K96243) (NCBI:txid272560)

Nearest PDB structures (foldseek):
  4ut1-assembly1_A  TM=1.002E+00  e=2.370E-99  Burkholderia pseudomallei K96243
  2d4y-assembly1_A  TM=9.562E-01  e=1.697E-32  Salmonella enterica subsp. enterica serovar Typhimurium
  2d4y-assembly2_B  TM=9.490E-01  e=6.746E-32  Salmonella enterica subsp. enterica serovar Typhimurium
  5xbj-assembly1_A  TM=5.719E-01  e=6.708E-11  Campylobacter jejuni
  5yti-assembly1_A-2  TM=2.739E-01  e=1.738E-03  Legionella pneumophila subsp. pneumophila str. Philadelphia 1

Foldseek 3Di:
DLVLLQLLQQLLLLVLLLVLLVVVLVVLDALCDQLLVLLLLLLVLLVVCQVVVQDQVSLLVSLVSVVSNLVRLQVVLVVLLVSQVVLVVVLQVLLVLLLVLLLLLLQLLVVVVVVVLCVPSVVVNVVSSSVNSQSFRKDWDDDPNHTWIAGQLGHTQHDRNWGWGKHWAQALAGNSHIFIWTQGIPPDDRRPPIGGDDLVSTGTHSSNNSSCSVLAFSQLLLLLSLLLLQLLQLLLQQLQQQFAFLVLHGFGGFKDFDFKDKDWGNPFPFDKDKGKDFPRSNQADRAKWKWADQAAKIWIAGRSPRHTQDIDGAPDVADWDDTDGMTMTMNHDGDGVIMMIIRGGSRRSNGMDTPDSRSRSRRQWGFKAKFWDPPWDFDKDKDRKGFHPLFDFAQDKFKWFAAPVQQWIFRADAQKKKWWVDVHIDIDHHHDRGDTDHADQVVWTKIAIAGNDPPHDPRGGHGMIMTMHGDTDHGTMMMMGTDPTNSRRNSSNVSSCLQVFQNYPVRPHGSSRSSSVSSVSSVVSNVVSVVVSVVSVVVSVVVVVVVVPDD